Protein AF-A0A928JMZ9-F1 (afdb_monomer_lite)

Sequence (416 aa):
MITHVRRKAGPHDYDTIGLEAVATDEMAKIALKMEWRKPKSLDEIAALMGCKTETDKLHLEDVLEEMCYLGVTEWDRENPEKIKKYSIKSFVPGISEMLNEHPEWYEEYPELAEHFELMTYQPFDGAMMGIKAMGLTQMIPEGGAGVGMHVIPVEKAIESENTSVDIEHISYWLDKYDGRYAVSPCSCRNERHERGVGCADDPNHWCIAVGDMADYMVQSKKPGHYIDRDEVMRILEVAEKNGFVHQTTNIDGSDKIFALCNCDVKICNALRTSMLFNTPNLSASAYTAKVNPQNCVACGRCVEYCPAGAVKLGQKLKCKDGSEQTYEFRDDPADHIWLKDRWTPNYRDENREECYDTGTAPCKSACPAHIAIQGYLQMAKEGRYDEALELIKRENPFPAVCGRVCNRKCEEACTR

Foldseek 3Di:
DLPPPPDDDDPQNLLCLQVVLQPDPVNSVLQVQQDAPNWAALVRSCVSVVPDDPVSSVVSVVNQLSCLQQQQKFWALPDPVSGTTIHGDDCVPTNLLLNLLDLVCCVRRVCSLVSNLCSLAQQQACVSVVHPAFGCLQVQDAQRLQNAKEFQDDVVVDDPDPDDDLLSDPVSQCVVQAQQKKWTFGSLQSSCVSVVNHDPDDRTGFKIFGHRLSVSCVVSPRRMDDDHPVSVVVNVVVLVVVLWIWIFGQNVHSPDTGITGSHQCSGDSQNVSCLQQVRARRHDYPDDDDDDLVLDLQQLPCCVSPSSLQAAAADSDADPVRHRDDDDDQDRSNVDRRHPVRGDPVSVPVSNNRYDPNGHLQLLVQDPLSQSVSVLVVCVVVVNNVVSVVSRCVSPVCCPVCVVPPPRSSVVRHPD

Radius of gyration: 25.39 Å; chains: 1; bounding box: 69×51×82 Å

pLDDT: mean 84.85, std 11.63, range [28.08, 97.81]

Secondary structure (DSSP, 8-state):
----TTSPPPTT-TTTHHHHHH--HHHHHHHHHH-BT--B-HHHHHHHHT--SHHHHHHHHHHHHHHHHHTSEEEE--STT---EEEEPPIIIIIHHHTTS-GGGGGT-THHHHHHHHHHHGGG-TTTTT-SS--SGGG--TTGGGTSEEEPPPGGGS---TT--GGG-HHHHHHHTTT-EEEE--HHHHHHHHTT---SS-STT-EEEETHHHHHHHHTT-S-EEE-HHHHHHHHHHHHHTTPEEEE--TT-TT--SEEEEE-TTT-HHHHHHHHTT-GGGEE-S------TTT-----HHHHH-TT----B---SPPTTSPPP----PPPTTTS---TTTS-TTHHHHTT--B-TT---HHHHHSTT---HHHHHHHHHTT-HHHHHHHHHHH-S-HHHHHHH---HHHHT---

Structure (mmCIF, N/CA/C/O backbone):
data_AF-A0A928JMZ9-F1
#
_entry.id   AF-A0A928JMZ9-F1
#
loop_
_atom_site.group_PDB
_atom_site.id
_atom_site.type_symbol
_atom_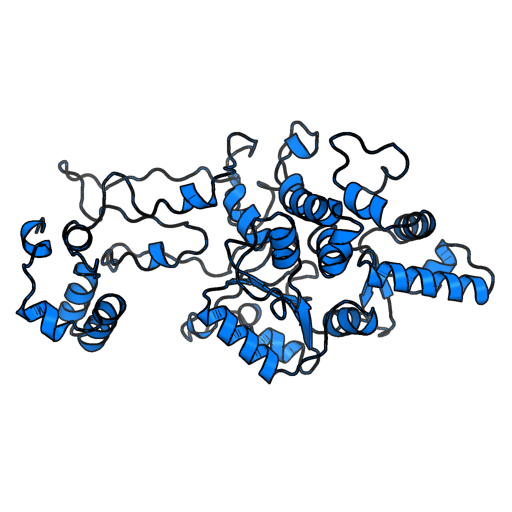site.label_atom_id
_atom_site.label_alt_id
_atom_site.label_comp_id
_atom_site.label_asym_id
_atom_site.label_entity_id
_atom_site.label_seq_id
_atom_site.pdbx_PDB_ins_code
_atom_site.Cartn_x
_atom_site.Cartn_y
_atom_site.Cartn_z
_atom_site.occupancy
_atom_site.B_iso_or_equiv
_atom_site.auth_seq_id
_atom_site.auth_comp_id
_atom_site.auth_asym_id
_atom_site.auth_atom_id
_atom_site.pdbx_PDB_model_num
ATOM 1 N N . MET A 1 1 ? -0.261 12.414 22.018 1.00 33.50 1 MET A N 1
ATOM 2 C CA . MET A 1 1 ? -0.529 12.948 20.669 1.00 33.50 1 MET A CA 1
ATOM 3 C C . MET A 1 1 ? -1.996 13.321 20.434 1.00 33.50 1 MET A C 1
ATOM 5 O O . MET A 1 1 ? -2.280 13.817 19.367 1.00 33.50 1 MET A O 1
ATOM 9 N N . ILE A 1 2 ? -2.909 13.216 21.416 1.00 33.41 2 ILE A N 1
ATOM 10 C CA . ILE A 1 2 ? -4.257 13.820 21.339 1.00 33.41 2 ILE A CA 1
ATOM 11 C C . ILE A 1 2 ? -4.346 14.903 22.422 1.00 33.41 2 ILE A C 1
ATOM 13 O O . ILE A 1 2 ? -4.923 14.704 23.484 1.00 33.41 2 ILE A O 1
ATOM 17 N N . THR A 1 3 ? -3.654 16.022 22.238 1.00 28.08 3 THR A N 1
ATOM 18 C CA . THR A 1 3 ? -3.714 17.159 23.187 1.00 28.08 3 THR A CA 1
ATOM 19 C C . THR A 1 3 ? -4.267 18.431 22.553 1.00 28.08 3 THR A C 1
ATOM 21 O O . THR A 1 3 ? -4.267 19.471 23.202 1.00 28.08 3 THR A O 1
ATOM 24 N N . HIS A 1 4 ? -4.745 18.366 21.307 1.00 34.59 4 HIS A N 1
ATOM 25 C CA . HIS A 1 4 ? -5.021 19.561 20.504 1.00 34.59 4 HIS A CA 1
ATOM 26 C C . HIS A 1 4 ? -6.515 19.869 20.282 1.00 34.59 4 HIS A C 1
ATOM 28 O O . HIS A 1 4 ? -6.824 20.920 19.739 1.00 34.59 4 HIS A O 1
ATOM 34 N N . VAL A 1 5 ? -7.447 19.085 20.846 1.00 39.34 5 VAL A N 1
ATOM 35 C CA . VAL A 1 5 ? -8.919 19.230 20.664 1.00 39.34 5 VAL A CA 1
ATOM 36 C C . VAL A 1 5 ? -9.527 20.513 21.292 1.00 39.34 5 VAL A C 1
ATOM 38 O O . VAL A 1 5 ? -10.723 20.594 21.530 1.00 39.34 5 VAL A O 1
ATOM 41 N N . ARG A 1 6 ? -8.743 21.542 21.651 1.00 34.94 6 ARG A N 1
ATOM 42 C CA . ARG A 1 6 ? -9.273 22.769 22.295 1.00 34.94 6 ARG A CA 1
ATOM 43 C C . ARG A 1 6 ? -8.659 24.095 21.844 1.00 34.94 6 ARG A C 1
ATOM 45 O O . ARG A 1 6 ? -8.863 25.106 22.516 1.00 34.94 6 ARG A O 1
ATOM 52 N N . ARG A 1 7 ? -7.951 24.144 20.715 1.00 38.22 7 ARG A N 1
ATOM 53 C CA . ARG A 1 7 ? -7.601 25.423 20.075 1.00 38.22 7 ARG A CA 1
ATOM 54 C C . ARG A 1 7 ? -8.213 25.482 18.685 1.00 38.22 7 ARG A C 1
ATOM 56 O O . ARG A 1 7 ? -8.332 24.459 18.038 1.00 38.22 7 ARG A O 1
ATOM 63 N N . LYS A 1 8 ? -8.590 26.683 18.242 1.00 37.56 8 LYS A N 1
ATOM 64 C CA . LYS A 1 8 ? -8.934 26.934 16.839 1.00 37.56 8 LYS A CA 1
ATOM 65 C C . LYS A 1 8 ? -7.736 26.473 15.998 1.00 37.56 8 LYS A C 1
ATOM 67 O O . LYS A 1 8 ? -6.645 26.993 16.254 1.00 37.56 8 LYS A O 1
ATOM 72 N N . ALA A 1 9 ? -7.935 25.502 15.103 1.00 43.06 9 ALA A N 1
ATOM 73 C CA . ALA A 1 9 ? -6.871 24.895 14.309 1.00 43.06 9 ALA A CA 1
ATOM 74 C C . ALA A 1 9 ? -5.967 25.980 13.703 1.00 43.06 9 ALA A C 1
ATOM 76 O O . ALA A 1 9 ? -6.425 26.908 13.027 1.00 43.06 9 ALA A O 1
ATOM 77 N N . GLY A 1 10 ? -4.681 25.927 14.042 1.00 47.75 10 GLY A N 1
ATOM 78 C CA . GLY A 1 10 ? -3.664 26.772 13.437 1.00 47.75 10 GLY A CA 1
ATOM 79 C C . GLY A 1 10 ? -3.266 26.252 12.050 1.00 47.75 10 GLY A C 1
ATOM 80 O O . GLY A 1 10 ? -3.606 25.128 11.694 1.00 47.75 10 GLY A O 1
ATOM 81 N N . PRO A 1 11 ? -2.448 27.002 11.288 1.00 45.06 11 PRO A N 1
ATOM 82 C CA . PRO A 1 11 ? -1.950 26.600 9.961 1.00 45.06 11 PRO A CA 1
ATOM 83 C C . PRO A 1 11 ? -1.085 25.322 9.931 1.00 45.06 11 PRO A C 1
ATOM 85 O O . PRO A 1 11 ? -0.472 25.031 8.911 1.00 45.06 11 PRO A O 1
ATOM 88 N N . HIS A 1 12 ? -0.952 24.617 11.057 1.00 53.62 12 HIS A N 1
ATOM 89 C CA . HIS A 1 12 ? -0.122 23.428 11.240 1.00 53.62 12 HIS A CA 1
ATOM 90 C C . HIS A 1 12 ? -0.844 22.297 12.004 1.00 53.62 12 HIS A C 1
ATOM 92 O O . HIS A 1 12 ? -0.212 21.286 12.296 1.00 53.62 12 HIS A O 1
ATOM 98 N N . ASP A 1 13 ? -2.138 22.453 12.318 1.00 60.69 13 ASP A N 1
ATOM 99 C CA . ASP A 1 13 ? -2.953 21.468 13.058 1.00 60.69 13 ASP A CA 1
ATOM 100 C C . ASP A 1 13 ? -3.638 20.483 12.095 1.00 60.69 13 ASP A C 1
ATOM 102 O O . ASP A 1 13 ? -4.852 20.302 12.084 1.00 60.69 13 ASP A O 1
ATOM 106 N N . TYR A 1 14 ? -2.845 19.886 11.209 1.00 65.31 14 TYR A N 1
ATOM 107 C CA . TYR A 1 14 ? -3.335 19.039 10.119 1.00 65.31 14 TYR A CA 1
ATOM 108 C C . TYR A 1 14 ? -3.895 17.687 10.590 1.00 65.31 14 TYR A C 1
ATOM 110 O O . TYR A 1 14 ? -4.704 17.073 9.891 1.00 65.31 14 TYR A O 1
ATOM 118 N N . ASP A 1 15 ? -3.510 17.253 11.791 1.00 66.31 15 ASP A N 1
ATOM 119 C CA . ASP A 1 15 ? -3.985 16.043 12.460 1.00 66.31 15 ASP A CA 1
ATOM 120 C C . ASP A 1 15 ? -5.430 16.160 12.962 1.00 66.31 15 ASP A C 1
ATOM 122 O O . ASP A 1 15 ? -6.071 15.133 13.193 1.00 66.31 15 ASP A O 1
ATOM 126 N N . THR A 1 16 ? -5.971 17.378 13.094 1.00 70.50 16 THR A N 1
ATOM 127 C CA . THR A 1 16 ? -7.343 17.590 13.580 1.00 70.50 16 THR A CA 1
ATOM 128 C C . THR A 1 16 ? -8.336 18.013 12.507 1.00 70.50 16 THR A C 1
ATOM 130 O O . THR A 1 16 ? -9.518 17.784 12.720 1.00 70.50 16 THR A O 1
ATOM 133 N N . ILE A 1 17 ? -7.904 18.531 11.348 1.00 76.56 17 ILE A N 1
ATOM 134 C CA . ILE A 1 17 ? -8.809 19.076 10.310 1.00 76.56 17 ILE A CA 1
ATOM 135 C C . ILE A 1 17 ? -9.926 18.093 9.927 1.00 76.56 17 ILE A C 1
ATOM 137 O O . ILE A 1 17 ? -11.097 18.450 9.984 1.00 76.56 17 ILE A O 1
ATOM 141 N N . GLY A 1 18 ? -9.585 16.846 9.584 1.00 79.62 18 GLY A N 1
ATOM 142 C CA . GLY A 1 18 ? -10.599 15.864 9.189 1.00 79.62 18 GLY A CA 1
ATOM 143 C C . GLY A 1 18 ? -11.465 15.381 10.355 1.00 79.62 18 GLY A C 1
ATOM 144 O O . GLY A 1 18 ? -12.653 15.138 10.185 1.00 79.62 18 GLY A O 1
ATOM 145 N N . LEU A 1 19 ? -10.892 15.274 11.557 1.00 83.38 19 LEU A N 1
ATOM 146 C CA . LEU A 1 19 ? -11.626 14.848 12.750 1.00 83.38 19 LEU A CA 1
ATOM 147 C C . LEU A 1 19 ? -12.562 15.939 13.284 1.00 83.38 19 LEU A C 1
ATOM 149 O O . LEU A 1 19 ? -13.632 15.610 13.773 1.00 83.38 19 LEU A O 1
ATOM 153 N N . GLU A 1 20 ? -12.196 17.216 13.191 1.00 83.19 20 GLU A N 1
ATOM 154 C CA . GLU A 1 20 ? -13.048 18.345 13.597 1.00 83.19 20 GLU A CA 1
ATOM 155 C C . GLU A 1 20 ? -14.322 18.444 12.750 1.00 83.19 20 GLU A C 1
ATOM 157 O O . GLU A 1 20 ? -15.339 18.923 13.248 1.00 83.19 20 GLU A O 1
ATOM 162 N N . ALA A 1 21 ? -14.272 17.966 11.504 1.00 81.31 21 ALA A N 1
ATOM 163 C CA . ALA A 1 21 ? -15.410 17.948 10.595 1.00 81.31 21 ALA A CA 1
ATOM 164 C C . ALA A 1 21 ? -16.482 16.921 11.002 1.00 81.31 21 ALA A C 1
ATOM 166 O O . ALA A 1 21 ? -17.674 17.190 10.881 1.00 81.31 21 ALA A O 1
ATOM 167 N N . VAL A 1 22 ? -16.060 15.757 11.514 1.00 83.62 22 VAL A N 1
ATOM 168 C CA . VAL A 1 22 ? -16.933 14.575 11.672 1.00 83.62 22 VAL A CA 1
ATOM 169 C C . VAL A 1 22 ? -17.085 14.079 13.112 1.00 83.62 22 VAL A C 1
ATOM 171 O O . VAL A 1 22 ? -18.064 13.412 13.432 1.00 83.62 22 VAL A O 1
ATOM 174 N N . ALA A 1 23 ? -16.125 14.355 13.999 1.00 86.56 23 ALA A N 1
ATOM 175 C CA . ALA A 1 23 ? -16.104 13.796 15.346 1.00 86.56 23 ALA A CA 1
ATOM 176 C C . ALA A 1 23 ? -16.768 14.728 16.366 1.00 86.56 23 ALA A C 1
ATOM 178 O O . ALA A 1 23 ? -16.551 15.939 16.388 1.00 86.56 23 ALA A O 1
ATOM 179 N N . THR A 1 24 ? -17.530 14.142 17.290 1.00 90.81 24 THR A N 1
ATOM 180 C CA . THR A 1 24 ? -18.191 14.895 18.361 1.00 90.81 24 THR A CA 1
ATOM 181 C C . THR A 1 24 ? -17.305 15.054 19.603 1.00 90.81 24 THR A C 1
ATOM 183 O O . THR A 1 24 ? -16.379 14.279 19.865 1.00 90.81 24 THR A O 1
ATOM 186 N N . ASP A 1 25 ? -17.651 16.026 20.453 1.00 89.94 25 ASP A N 1
ATOM 187 C CA . ASP A 1 25 ? -17.040 16.223 21.776 1.00 89.94 25 ASP A CA 1
ATOM 188 C C . ASP A 1 25 ? -17.107 14.971 22.669 1.00 89.94 25 ASP A C 1
ATOM 190 O O . ASP A 1 25 ? -16.283 14.792 23.572 1.00 89.94 25 ASP A O 1
ATOM 194 N N . GLU A 1 26 ? -18.126 14.132 22.481 1.00 93.38 26 GLU A N 1
ATOM 195 C CA . GLU A 1 26 ? -18.292 12.884 23.221 1.00 93.38 26 GLU A CA 1
ATOM 196 C C . GLU A 1 26 ? -17.324 11.810 22.721 1.00 93.38 26 GLU A C 1
ATOM 198 O O . GLU A 1 26 ? -16.578 11.247 23.529 1.00 93.38 26 GLU A O 1
ATOM 203 N N . MET A 1 27 ? -17.241 11.618 21.402 1.00 93.00 27 MET A N 1
ATOM 204 C CA . MET A 1 27 ? -16.278 10.708 20.774 1.00 93.00 27 MET A CA 1
ATOM 205 C C . MET A 1 27 ? -14.840 11.046 21.179 1.00 93.00 27 MET A C 1
ATOM 207 O O . MET A 1 27 ? -14.067 10.165 21.559 1.00 93.00 27 MET A O 1
ATOM 211 N N . ALA A 1 28 ? -14.487 12.335 21.191 1.00 88.69 28 ALA A N 1
ATOM 212 C CA . ALA A 1 28 ? -13.165 12.788 21.614 1.00 88.69 28 ALA A CA 1
ATOM 213 C C . ALA A 1 28 ? -12.855 12.421 23.078 1.00 88.69 28 ALA A C 1
ATOM 215 O O . ALA A 1 28 ? -11.735 12.010 23.398 1.00 88.69 28 ALA A O 1
ATOM 216 N N . LYS A 1 29 ? -13.836 12.529 23.987 1.00 90.88 29 LYS A N 1
ATOM 217 C CA . LYS A 1 29 ? -13.662 12.130 25.397 1.00 90.88 29 LYS A CA 1
ATOM 218 C C . LYS A 1 29 ? -13.440 10.627 25.529 1.00 90.88 29 LYS A C 1
ATOM 220 O O . LYS A 1 29 ? -12.577 10.231 26.312 1.00 90.88 29 LYS A O 1
ATOM 225 N N . ILE A 1 30 ? -14.182 9.819 24.772 1.00 92.75 30 ILE A N 1
ATOM 226 C CA . ILE A 1 30 ? -14.030 8.360 24.753 1.00 92.75 30 ILE A CA 1
ATOM 227 C C . ILE A 1 30 ? -12.636 7.986 24.233 1.00 92.75 30 ILE A C 1
ATOM 229 O O . ILE A 1 30 ? -11.886 7.296 24.928 1.00 92.75 30 ILE A O 1
ATOM 233 N N . ALA A 1 31 ? -12.229 8.526 23.080 1.00 89.50 31 ALA A N 1
ATOM 234 C CA . ALA A 1 31 ? -10.922 8.263 22.474 1.00 89.50 31 ALA A CA 1
ATOM 235 C C . ALA A 1 31 ? -9.748 8.599 23.414 1.00 89.50 31 ALA A C 1
ATOM 237 O O . ALA A 1 31 ? -8.797 7.825 23.542 1.00 89.50 31 ALA A O 1
ATOM 238 N N . LEU A 1 32 ? -9.836 9.719 24.142 1.00 87.81 32 LEU A N 1
ATOM 239 C CA . LEU A 1 32 ? -8.836 10.120 25.138 1.00 87.81 32 LEU A CA 1
ATOM 240 C C . LEU A 1 32 ? -8.718 9.142 26.316 1.00 87.81 32 LEU A C 1
ATOM 242 O O . LEU A 1 32 ? -7.650 9.047 26.924 1.00 87.81 32 LEU A O 1
ATOM 246 N N . LYS A 1 33 ? -9.800 8.437 26.663 1.00 90.75 33 LYS A N 1
ATOM 247 C CA . LYS A 1 33 ? -9.843 7.472 27.770 1.00 90.75 33 LYS A CA 1
ATOM 248 C C . LYS A 1 33 ? -9.407 6.069 27.362 1.00 90.75 33 LYS A C 1
ATOM 250 O O . LYS A 1 33 ? -8.855 5.360 28.198 1.00 90.75 33 LYS A O 1
ATOM 255 N N . MET A 1 34 ? -9.638 5.675 26.111 1.00 90.50 34 MET A N 1
ATOM 256 C CA . MET A 1 34 ? -9.296 4.339 25.612 1.00 90.50 34 MET A CA 1
ATOM 257 C C . MET A 1 34 ? -7.788 4.089 25.519 1.00 90.50 34 MET A C 1
ATOM 259 O O . MET A 1 34 ? -7.369 2.941 25.622 1.00 90.50 34 MET A O 1
ATOM 263 N N . GLU A 1 35 ? -6.981 5.147 25.408 1.00 82.50 35 GLU A N 1
ATOM 264 C CA . GLU A 1 35 ? -5.546 5.071 25.114 1.00 82.50 35 GLU A CA 1
ATOM 265 C C . GLU A 1 35 ? -5.253 4.470 23.722 1.00 82.50 35 GLU A C 1
ATOM 267 O O . GLU A 1 35 ? -5.962 3.615 23.194 1.00 82.50 35 GLU A O 1
ATOM 272 N N . TRP A 1 36 ? -4.178 4.933 23.088 1.00 84.38 36 TRP A N 1
ATOM 273 C CA . TRP A 1 36 ? -3.828 4.508 21.732 1.00 84.38 36 TRP A CA 1
ATOM 274 C C . TRP A 1 36 ? -3.375 3.039 21.691 1.00 84.38 36 TRP A C 1
ATOM 276 O O . TRP A 1 36 ? -2.541 2.631 22.502 1.00 84.38 36 TRP A O 1
ATOM 286 N N . ARG A 1 37 ? -3.922 2.261 20.738 1.00 82.12 37 ARG A N 1
ATOM 287 C CA . ARG A 1 37 ? -3.611 0.835 20.492 1.00 82.12 37 ARG A CA 1
ATOM 288 C C . ARG A 1 37 ? -3.663 -0.074 21.727 1.00 82.12 37 ARG A C 1
ATOM 290 O O . ARG A 1 37 ? -2.919 -1.048 21.824 1.00 82.12 37 ARG A O 1
ATOM 297 N N . LYS A 1 38 ? -4.565 0.213 22.666 1.00 88.81 38 LYS A N 1
ATOM 298 C CA . LYS A 1 38 ? -4.879 -0.680 23.788 1.00 88.81 38 LYS A CA 1
ATOM 299 C C . LYS A 1 38 ? -6.320 -1.173 23.655 1.00 88.81 38 LYS A C 1
ATOM 301 O O . LYS A 1 38 ? -7.220 -0.448 24.070 1.00 88.81 38 LYS A O 1
ATOM 306 N N . PRO A 1 39 ? -6.550 -2.366 23.075 1.00 93.00 39 PRO A N 1
ATOM 307 C CA . PRO A 1 39 ? -7.893 -2.912 22.924 1.00 93.00 39 PRO A CA 1
ATOM 308 C C . PRO A 1 39 ? -8.597 -3.062 24.276 1.00 93.00 39 PRO A C 1
ATOM 310 O O . PRO A 1 39 ? -7.999 -3.566 25.230 1.00 93.00 39 PRO A O 1
ATOM 313 N N . LYS A 1 40 ? -9.858 -2.636 24.353 1.00 95.50 40 LYS A N 1
ATOM 314 C CA . LYS A 1 40 ? -10.700 -2.717 25.556 1.00 95.50 40 LYS A CA 1
ATOM 315 C C . LYS A 1 40 ? -12.089 -3.235 25.211 1.00 95.50 40 LYS A C 1
ATOM 317 O O . LYS A 1 40 ? -12.630 -2.900 24.160 1.00 95.50 40 LYS A O 1
ATOM 322 N N . SER A 1 41 ? -12.676 -4.046 26.080 1.00 96.25 41 SER A N 1
ATOM 323 C CA . SER A 1 41 ? -14.077 -4.450 25.953 1.00 96.25 41 SER A CA 1
ATOM 324 C C . SER A 1 41 ? -15.016 -3.275 26.242 1.00 96.25 41 SER A C 1
ATOM 326 O O . SER A 1 41 ? -14.627 -2.287 26.872 1.00 96.25 41 SER A O 1
ATOM 328 N N . LEU A 1 42 ? -16.280 -3.398 25.831 1.00 96.06 42 LEU A N 1
ATOM 329 C CA . LEU A 1 42 ? -17.317 -2.416 26.162 1.00 96.06 42 LEU A CA 1
ATOM 330 C C . LEU A 1 42 ? -17.418 -2.178 27.680 1.00 96.06 42 LEU A C 1
ATOM 332 O O . LEU A 1 42 ? -17.548 -1.037 28.112 1.00 96.06 42 LEU A O 1
ATOM 336 N N . ASP A 1 43 ? -17.296 -3.232 28.494 1.00 95.56 43 ASP A N 1
ATOM 337 C CA . ASP A 1 43 ? -17.345 -3.136 29.960 1.00 95.56 43 ASP A CA 1
ATOM 338 C C . ASP A 1 43 ? -16.181 -2.321 30.532 1.00 95.56 43 ASP A C 1
ATOM 340 O O . ASP A 1 43 ? -16.361 -1.503 31.437 1.00 95.56 43 ASP A O 1
ATOM 344 N N . GLU A 1 44 ? -14.979 -2.510 29.988 1.00 96.00 44 GLU A N 1
ATOM 345 C CA . GLU A 1 44 ? -13.797 -1.755 30.399 1.00 96.00 44 GLU A CA 1
ATOM 346 C C . GLU A 1 44 ? -13.933 -0.272 30.031 1.00 96.00 44 GLU A C 1
ATOM 348 O O . GLU A 1 44 ? -13.597 0.600 30.835 1.00 96.00 44 GLU A O 1
ATOM 353 N N . ILE A 1 45 ? -14.461 0.031 28.841 1.00 96.62 45 ILE A N 1
ATOM 354 C CA . ILE A 1 45 ? -14.693 1.414 28.403 1.00 96.62 45 ILE A CA 1
ATOM 355 C C . ILE A 1 45 ? -15.808 2.054 29.240 1.00 96.62 45 ILE A C 1
ATOM 357 O O . ILE A 1 45 ? -15.643 3.181 29.705 1.00 96.62 45 ILE A O 1
ATOM 361 N N . ALA A 1 46 ? -16.889 1.327 29.529 1.00 96.88 46 ALA A N 1
ATOM 362 C CA . ALA A 1 46 ? -17.974 1.786 30.396 1.00 96.88 46 ALA A CA 1
ATOM 363 C C . ALA A 1 46 ? -17.467 2.150 31.800 1.00 96.88 46 ALA A C 1
ATOM 365 O O . ALA A 1 46 ? -17.826 3.199 32.342 1.00 96.88 46 ALA A O 1
ATOM 366 N N . ALA A 1 47 ? -16.562 1.342 32.362 1.00 96.19 47 ALA A N 1
ATOM 367 C CA . ALA A 1 47 ? -15.914 1.641 33.636 1.00 96.19 47 ALA A CA 1
ATOM 368 C C . ALA A 1 47 ? -15.040 2.910 33.568 1.00 96.19 47 ALA A C 1
ATOM 370 O O . ALA A 1 47 ? -15.073 3.728 34.489 1.00 96.19 47 ALA A O 1
ATOM 371 N N . LEU A 1 48 ? -14.294 3.114 32.475 1.00 95.00 48 LEU A N 1
ATOM 372 C CA . LEU A 1 48 ? -13.461 4.309 32.264 1.00 95.00 48 LEU A CA 1
ATOM 373 C C . LEU A 1 48 ? -14.281 5.590 32.070 1.00 95.00 48 LEU A C 1
ATOM 375 O O . LEU A 1 48 ? -13.850 6.670 32.492 1.00 95.00 48 LEU A O 1
ATOM 379 N N . MET A 1 49 ? -15.447 5.465 31.439 1.00 95.12 49 MET A N 1
ATOM 380 C CA . MET A 1 49 ? -16.395 6.557 31.217 1.00 95.12 49 MET A CA 1
ATOM 381 C C . MET A 1 49 ? -17.290 6.820 32.434 1.00 95.12 49 MET A C 1
ATOM 383 O O . MET A 1 49 ? -17.918 7.874 32.518 1.00 95.12 49 MET A O 1
ATOM 387 N N . GLY A 1 50 ? -17.295 5.915 33.417 1.00 94.50 50 GLY A N 1
ATOM 388 C CA . GLY A 1 50 ? -18.086 6.049 34.636 1.00 94.50 50 GLY A CA 1
ATOM 389 C C . GLY A 1 50 ? -19.583 5.833 34.413 1.00 94.50 50 GLY A C 1
ATOM 390 O O . GLY A 1 50 ? -20.383 6.434 35.134 1.00 94.50 50 GLY A O 1
ATOM 391 N N . CYS A 1 51 ? -19.955 5.000 33.436 1.00 94.75 51 CYS A N 1
ATOM 392 C CA . CYS A 1 51 ? -21.337 4.588 33.191 1.00 94.75 51 CYS A CA 1
ATOM 393 C C . CYS A 1 51 ? -21.900 3.887 34.441 1.00 94.75 51 CYS A C 1
ATOM 395 O O . CYS A 1 51 ? -21.247 3.013 35.014 1.00 94.75 51 CYS A O 1
ATOM 397 N N . LYS A 1 52 ? -23.096 4.285 34.896 1.00 93.25 52 LYS A N 1
ATOM 398 C CA . LYS A 1 52 ? -23.704 3.779 36.146 1.00 93.25 52 LYS A CA 1
ATOM 399 C C . LYS A 1 52 ? -24.928 2.912 35.902 1.00 93.25 52 LYS A C 1
ATOM 401 O O . LYS A 1 52 ? -25.300 2.129 36.774 1.00 93.25 52 LYS A O 1
ATOM 406 N N . THR A 1 53 ? -25.579 3.097 34.762 1.00 94.69 53 THR A N 1
ATOM 407 C CA . THR A 1 53 ? -26.803 2.399 34.383 1.00 94.69 53 THR A CA 1
ATOM 408 C C . THR A 1 53 ? -26.602 1.616 33.093 1.00 94.69 53 THR A C 1
ATOM 410 O O . THR A 1 53 ? -25.701 1.911 32.310 1.00 94.69 53 THR A O 1
ATOM 413 N N . GLU A 1 54 ? -27.473 0.638 32.849 1.00 93.75 54 GLU A N 1
ATOM 414 C CA . GLU A 1 54 ? -27.469 -0.097 31.580 1.00 93.75 54 GLU A CA 1
ATOM 415 C C . GLU A 1 54 ? -27.778 0.827 30.394 1.00 93.75 54 GLU A C 1
ATOM 417 O O . GLU A 1 54 ? -27.215 0.670 29.319 1.00 93.75 54 GLU A O 1
ATOM 422 N N . THR A 1 55 ? -28.606 1.855 30.600 1.00 95.62 55 THR A N 1
ATOM 423 C CA . THR A 1 55 ? -28.874 2.883 29.587 1.00 95.62 55 THR A CA 1
ATOM 424 C C . THR A 1 55 ? -27.616 3.675 29.225 1.00 95.62 55 THR A C 1
ATOM 426 O O . THR A 1 55 ? -27.381 3.907 28.045 1.00 95.62 55 THR A O 1
ATOM 429 N N . ASP A 1 56 ? -26.777 4.035 30.205 1.00 95.06 56 ASP A N 1
ATOM 430 C CA . ASP A 1 56 ? -25.503 4.723 29.934 1.00 95.06 56 ASP A CA 1
ATOM 431 C C . ASP A 1 56 ? -24.560 3.844 29.101 1.00 95.06 56 ASP A C 1
ATOM 433 O O . ASP A 1 56 ? -23.783 4.342 28.290 1.00 95.06 56 ASP A O 1
ATOM 437 N N . LYS A 1 57 ? -24.603 2.528 29.331 1.00 96.00 57 LYS A N 1
ATOM 438 C CA . LYS A 1 57 ? -23.780 1.557 28.612 1.00 96.00 57 LYS A CA 1
ATOM 439 C C . LYS A 1 57 ? -24.267 1.348 27.178 1.00 96.00 57 LYS A C 1
ATOM 441 O O . LYS A 1 57 ? -23.435 1.306 26.282 1.00 96.00 57 LYS A O 1
ATOM 446 N N . LEU A 1 58 ? -25.581 1.267 26.967 1.00 96.38 58 LEU A N 1
ATOM 447 C CA . LEU A 1 58 ? -26.177 1.192 25.629 1.00 96.38 58 LEU A CA 1
ATOM 448 C C . LEU A 1 58 ? -25.864 2.449 24.810 1.00 96.38 58 LEU A C 1
ATOM 450 O O . LEU A 1 58 ? -25.434 2.338 23.672 1.00 96.38 58 LEU A O 1
ATOM 454 N N . HIS A 1 59 ? -25.981 3.637 25.415 1.00 96.69 59 HIS A N 1
ATOM 455 C CA . HIS A 1 59 ? -25.581 4.887 24.758 1.00 96.69 59 HIS A CA 1
ATOM 456 C C . HIS A 1 59 ? -24.090 4.892 24.395 1.00 96.69 59 HIS A C 1
ATOM 458 O O . HIS A 1 59 ? -23.721 5.270 23.289 1.00 96.69 59 HIS A O 1
ATOM 464 N N . LEU A 1 60 ? -23.219 4.429 25.299 1.00 97.06 60 LEU A N 1
ATOM 465 C CA . LEU A 1 60 ? -21.791 4.292 25.001 1.00 97.06 60 LEU A CA 1
ATOM 466 C C . LEU A 1 60 ? -21.532 3.327 23.833 1.00 97.06 60 LEU A C 1
ATOM 468 O O . LEU A 1 60 ? -20.659 3.599 23.014 1.00 97.06 60 LEU A O 1
ATOM 472 N N . GLU A 1 61 ? -22.254 2.209 23.770 1.00 96.31 61 GLU A N 1
ATOM 473 C CA . GLU A 1 61 ? -22.163 1.261 22.658 1.00 96.31 61 GLU A CA 1
ATOM 474 C C . GLU A 1 61 ? -22.585 1.919 21.339 1.00 96.31 61 GLU A C 1
ATOM 476 O O . GLU A 1 61 ? -21.834 1.837 20.372 1.00 96.31 61 GLU A O 1
ATOM 481 N N . ASP A 1 62 ? -23.699 2.658 21.321 1.00 96.56 62 ASP A N 1
ATOM 482 C CA . ASP A 1 62 ? -24.158 3.395 20.137 1.00 96.56 62 ASP A CA 1
ATOM 483 C C . ASP A 1 62 ? -23.098 4.396 19.641 1.00 96.56 62 ASP A C 1
ATOM 485 O O . ASP A 1 62 ? -22.776 4.422 18.450 1.00 96.56 62 ASP A O 1
ATOM 489 N N . VAL A 1 63 ? -22.488 5.168 20.551 1.00 96.69 63 VAL A N 1
ATOM 490 C CA . VAL A 1 63 ? -21.413 6.113 20.199 1.00 96.69 63 VAL A CA 1
ATOM 491 C C . VAL A 1 63 ? -20.169 5.378 19.690 1.00 96.69 63 VAL A C 1
ATOM 493 O O . VAL A 1 63 ? -19.526 5.840 18.750 1.00 96.69 63 VAL A O 1
ATOM 496 N N . LEU A 1 64 ? -19.812 4.225 20.265 1.00 96.12 64 LEU A N 1
ATOM 497 C CA . LEU A 1 64 ? -18.686 3.418 19.782 1.00 96.12 64 LEU A CA 1
ATOM 498 C C . LEU A 1 64 ? -18.946 2.836 18.389 1.00 96.12 64 LEU A C 1
ATOM 500 O O . LEU A 1 64 ? -18.026 2.806 17.573 1.00 96.12 64 LEU A O 1
ATOM 504 N N . GLU A 1 65 ? -20.167 2.393 18.086 1.00 95.12 65 GLU A N 1
ATOM 505 C CA . GLU A 1 65 ? -20.515 1.945 16.735 1.00 95.12 65 GLU A CA 1
ATOM 506 C C . GLU A 1 65 ? -20.462 3.098 15.726 1.00 95.12 65 GLU A C 1
ATOM 508 O O . GLU A 1 65 ? -19.987 2.903 14.608 1.00 95.12 65 GLU A O 1
ATOM 513 N N . GLU A 1 66 ? -20.862 4.311 16.117 1.00 94.62 66 GLU A N 1
ATOM 514 C CA . GLU A 1 66 ? -20.702 5.509 15.286 1.00 94.62 66 GLU A CA 1
ATOM 515 C C . GLU A 1 66 ? -19.218 5.848 15.063 1.00 94.62 66 GLU A C 1
ATOM 517 O O . GLU A 1 66 ? -18.791 6.091 13.934 1.00 94.62 66 GLU A O 1
ATOM 522 N N . MET A 1 67 ? -18.387 5.764 16.107 1.00 94.69 67 MET A N 1
ATOM 523 C CA . MET A 1 67 ? -16.932 5.908 15.977 1.00 94.69 67 MET A CA 1
ATOM 524 C C . MET A 1 67 ? -16.317 4.836 15.064 1.00 94.69 67 MET A C 1
ATOM 526 O O . MET A 1 67 ? -15.336 5.121 14.374 1.00 94.69 67 MET A O 1
ATOM 530 N N . CYS A 1 68 ? -16.876 3.621 15.039 1.00 94.62 68 CYS A N 1
ATOM 531 C CA . CYS A 1 68 ? -16.474 2.555 14.119 1.00 94.62 68 CYS A CA 1
ATOM 532 C C . CYS A 1 68 ? -16.907 2.836 12.682 1.00 94.62 68 CYS A C 1
ATOM 534 O O . CYS A 1 68 ? -16.122 2.640 11.761 1.00 94.62 68 CYS A O 1
ATOM 536 N N . TYR A 1 69 ? -18.116 3.353 12.479 1.00 92.88 69 TYR A N 1
ATOM 537 C CA . TYR A 1 69 ? -18.583 3.785 11.165 1.00 92.88 69 TYR A CA 1
ATOM 538 C C . TYR A 1 69 ? -17.660 4.866 10.573 1.00 92.88 69 TYR A C 1
ATOM 540 O O . TYR A 1 69 ? -17.167 4.719 9.454 1.00 92.88 69 TYR A O 1
ATOM 548 N N . LEU A 1 70 ? -17.298 5.871 11.382 1.00 90.62 70 LEU A N 1
ATOM 549 C CA . LEU A 1 70 ? -16.306 6.896 11.029 1.00 90.62 70 LEU A CA 1
ATOM 550 C C . LEU A 1 70 ? -14.878 6.337 10.861 1.00 90.62 70 LEU A C 1
ATOM 552 O O . LEU A 1 70 ? -14.035 6.957 10.221 1.00 90.62 70 LEU A O 1
ATOM 556 N N . GLY A 1 71 ? -14.571 5.174 11.439 1.00 90.00 71 GLY A N 1
ATOM 557 C CA . GLY A 1 71 ? -13.228 4.588 11.436 1.00 90.00 71 GLY A CA 1
ATOM 558 C C . GLY A 1 71 ? -12.245 5.203 12.435 1.00 90.00 71 GLY A C 1
ATOM 559 O O . GLY A 1 71 ? -11.036 5.001 12.316 1.00 90.00 71 GLY A O 1
ATOM 560 N N . VAL A 1 72 ? -12.748 5.930 13.436 1.00 90.31 72 VAL A N 1
ATOM 561 C CA . VAL A 1 72 ? -11.955 6.435 14.570 1.00 90.31 72 VAL A CA 1
ATOM 562 C C . VAL A 1 72 ? -11.535 5.283 15.489 1.00 90.31 72 VAL A C 1
ATOM 564 O O . VAL A 1 72 ? -10.397 5.224 15.969 1.00 90.31 72 VAL A O 1
ATOM 567 N N . THR A 1 73 ? -12.458 4.351 15.723 1.00 92.50 73 THR A N 1
ATOM 568 C CA . THR A 1 73 ? -12.226 3.102 16.455 1.00 92.50 73 THR A CA 1
ATOM 569 C C . THR A 1 73 ? -12.386 1.915 15.527 1.00 92.50 73 THR A C 1
ATOM 571 O O . THR A 1 73 ? -13.272 1.916 14.689 1.00 92.50 73 THR A O 1
ATOM 574 N N . GLU A 1 74 ? -11.600 0.868 15.736 1.00 92.31 74 GLU A N 1
ATOM 575 C CA . GLU A 1 74 ? -11.861 -0.452 15.159 1.00 92.31 74 GLU A CA 1
ATOM 576 C C . GLU A 1 74 ? -12.167 -1.433 16.279 1.00 92.31 74 GLU A C 1
ATOM 578 O O . GLU A 1 74 ? -11.725 -1.238 17.416 1.00 92.31 74 GLU A O 1
ATOM 583 N N . TRP A 1 75 ? -12.876 -2.508 15.956 1.00 94.50 75 TRP A N 1
ATOM 584 C CA . TRP A 1 75 ? -12.977 -3.654 16.839 1.00 94.50 75 TRP A CA 1
ATOM 585 C C . TRP A 1 75 ? -12.499 -4.942 16.175 1.00 94.50 75 TRP A C 1
ATOM 587 O O . TRP A 1 75 ? -12.669 -5.146 14.977 1.00 94.50 75 TRP A O 1
ATOM 597 N N . ASP A 1 76 ? -11.968 -5.841 16.998 1.00 93.38 76 ASP A N 1
ATOM 598 C CA . ASP A 1 76 ? -11.617 -7.210 16.627 1.00 93.38 76 ASP A CA 1
ATOM 599 C C . ASP A 1 76 ? -12.034 -8.191 17.737 1.00 93.38 76 ASP A C 1
ATOM 601 O O . ASP A 1 76 ? -12.491 -7.802 18.822 1.00 93.38 76 ASP A O 1
ATOM 605 N N . ARG A 1 77 ? -11.920 -9.489 17.452 1.00 93.44 77 ARG A N 1
ATOM 606 C CA . ARG A 1 77 ? -12.136 -10.597 18.392 1.00 93.44 77 ARG A CA 1
ATOM 607 C C . ARG A 1 77 ? -10.860 -11.430 18.533 1.00 93.44 77 ARG A C 1
ATOM 609 O O . ARG A 1 77 ? -10.900 -12.601 18.928 1.00 93.44 77 ARG A O 1
ATOM 616 N N . GLU A 1 78 ? -9.703 -10.835 18.259 1.00 87.31 78 GLU A N 1
ATOM 617 C CA . GLU A 1 78 ? -8.386 -11.467 18.286 1.00 87.31 78 GLU A CA 1
ATOM 618 C C . GLU A 1 78 ? -7.792 -11.489 19.698 1.00 87.31 78 GLU A C 1
ATOM 620 O O . GLU A 1 78 ? -6.670 -11.076 19.977 1.00 87.31 78 GLU A O 1
ATOM 625 N N . ASN A 1 79 ? -8.566 -12.026 20.630 1.00 90.56 79 ASN A N 1
ATOM 626 C CA . ASN A 1 79 ? -8.163 -12.220 22.014 1.00 90.56 79 ASN A CA 1
ATOM 627 C C . ASN A 1 79 ? -8.517 -13.644 22.471 1.00 90.56 79 ASN A C 1
ATOM 629 O O . ASN A 1 79 ? -9.362 -14.293 21.846 1.00 90.56 79 ASN A O 1
ATOM 633 N N . PRO A 1 80 ? -7.889 -14.162 23.548 1.00 91.69 80 PRO A N 1
ATOM 634 C CA . PRO A 1 80 ? -8.153 -15.519 24.038 1.00 91.69 80 PRO A CA 1
ATOM 635 C C . PRO A 1 80 ? -9.631 -15.791 24.348 1.00 91.69 80 PRO A C 1
ATOM 637 O O . PRO A 1 80 ? -10.087 -16.924 24.250 1.00 91.69 80 PRO A O 1
ATOM 640 N N . GLU A 1 81 ? -10.372 -14.741 24.699 1.00 92.44 81 GLU A N 1
ATOM 641 C CA . GLU A 1 81 ? -11.780 -14.786 25.093 1.00 92.44 81 GLU A CA 1
ATOM 642 C C . GLU A 1 81 ? -12.733 -14.719 23.885 1.00 92.44 81 GLU A C 1
ATOM 644 O O . GLU A 1 81 ? -13.923 -14.981 24.036 1.00 92.44 81 GLU A O 1
ATOM 649 N N . LYS A 1 82 ? -12.224 -14.384 22.688 1.00 92.81 82 LYS A N 1
ATOM 650 C CA . LYS A 1 82 ? -12.997 -14.183 21.448 1.00 92.81 82 LYS A CA 1
ATOM 651 C C . LYS A 1 82 ? -14.148 -13.179 21.586 1.00 92.81 82 LYS A C 1
ATOM 653 O O . LYS A 1 82 ? -15.148 -13.266 20.873 1.00 92.81 82 LYS A O 1
ATOM 658 N N . ILE A 1 83 ? -13.992 -12.202 22.478 1.00 94.31 83 ILE A N 1
ATOM 659 C CA . ILE A 1 83 ? -14.961 -11.120 22.686 1.00 94.31 83 ILE A CA 1
ATOM 660 C C . ILE A 1 83 ? -14.588 -9.891 21.860 1.00 94.31 83 ILE A C 1
ATOM 662 O O . ILE A 1 83 ? -13.416 -9.669 21.571 1.00 94.31 83 ILE A O 1
ATOM 666 N N . LYS A 1 84 ? -15.576 -9.067 21.507 1.00 94.56 84 LYS A N 1
ATOM 667 C CA . LYS A 1 84 ? -15.352 -7.796 20.805 1.00 94.56 84 LYS A CA 1
ATOM 668 C C . LYS A 1 84 ? -14.548 -6.845 21.702 1.00 94.56 84 LYS A C 1
ATOM 670 O O . LYS A 1 84 ? -14.986 -6.537 22.813 1.00 94.56 84 LYS A O 1
ATOM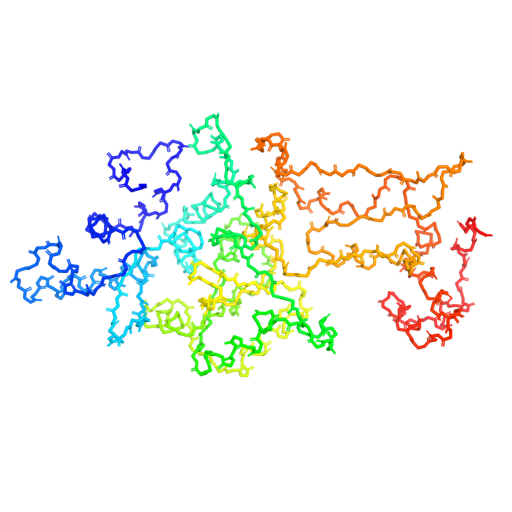 675 N N . LYS A 1 85 ? -13.387 -6.385 21.232 1.00 95.69 85 LYS A N 1
ATOM 676 C CA . LYS A 1 85 ? -12.596 -5.327 21.880 1.00 95.69 85 LYS A CA 1
ATOM 677 C C . LYS A 1 85 ? -12.370 -4.188 20.898 1.00 95.69 85 LYS A C 1
ATOM 679 O O . LYS A 1 85 ? -12.064 -4.436 19.742 1.00 95.69 85 LYS A O 1
ATOM 684 N N . TYR A 1 86 ? -12.516 -2.957 21.375 1.00 95.94 86 TYR A N 1
ATOM 685 C CA . TYR A 1 86 ? -12.368 -1.733 20.598 1.00 95.94 86 TYR A CA 1
ATOM 686 C C . TYR A 1 86 ? -10.987 -1.126 20.824 1.00 95.94 86 TYR A C 1
ATOM 688 O O . TYR A 1 86 ? -10.480 -1.124 21.948 1.00 95.94 86 TYR A O 1
ATOM 696 N N . SER A 1 87 ? -10.393 -0.561 19.780 1.00 92.88 87 SER A N 1
ATOM 697 C CA . SER A 1 87 ? -9.098 0.111 19.836 1.00 92.88 87 SER A CA 1
ATOM 698 C C . SER A 1 87 ? -9.086 1.378 18.980 1.00 92.88 87 SER A C 1
ATOM 700 O O . SER A 1 87 ? -9.757 1.460 17.954 1.00 92.88 87 SER A O 1
ATOM 702 N N . ILE A 1 88 ? -8.315 2.380 19.411 1.00 90.25 88 ILE A N 1
ATOM 703 C CA . ILE A 1 88 ? -8.076 3.601 18.631 1.00 90.25 88 ILE A CA 1
ATOM 704 C C . ILE A 1 88 ? -6.965 3.341 17.616 1.00 90.25 88 ILE A C 1
ATOM 706 O O . ILE A 1 88 ? -5.874 2.887 17.992 1.00 90.25 88 ILE A O 1
ATOM 710 N N . LYS A 1 89 ? -7.237 3.662 16.348 1.00 79.25 89 LYS A N 1
ATOM 711 C CA . LYS A 1 89 ? -6.312 3.458 15.229 1.00 79.25 89 LYS A CA 1
ATOM 712 C C . LYS A 1 89 ? -5.231 4.536 15.143 1.00 79.25 89 LYS A C 1
ATOM 714 O O . LYS A 1 89 ? -5.312 5.604 15.747 1.00 79.25 89 LYS A O 1
ATOM 719 N N . SER A 1 90 ? -4.167 4.218 14.410 1.00 80.81 90 SER A N 1
ATOM 720 C CA . SER A 1 90 ? -3.253 5.216 13.845 1.00 80.81 90 SER A CA 1
ATOM 721 C C . SER A 1 90 ? -3.998 6.113 12.857 1.00 80.81 90 SER A C 1
ATOM 723 O O . SER A 1 90 ? -5.064 5.752 12.369 1.00 80.81 90 SER A O 1
ATOM 725 N N . PHE A 1 91 ? -3.438 7.278 12.539 1.00 80.56 91 PHE A N 1
ATOM 726 C CA . PHE A 1 91 ? -3.998 8.120 11.482 1.00 80.56 91 PHE A CA 1
ATOM 727 C C . PHE A 1 91 ? -3.857 7.467 10.104 1.00 80.56 91 PHE A C 1
ATOM 729 O O . PHE A 1 91 ? -4.837 7.384 9.370 1.00 80.56 91 PHE A O 1
ATOM 736 N N . VAL A 1 92 ? -2.658 6.964 9.782 1.00 81.25 92 VAL A N 1
ATOM 737 C CA . VAL A 1 92 ? -2.364 6.276 8.519 1.00 81.25 92 VAL A CA 1
ATOM 738 C C . VAL A 1 92 ? -1.477 5.051 8.785 1.00 81.25 92 VAL A C 1
ATOM 740 O O . VAL A 1 92 ? -0.463 5.197 9.472 1.00 81.25 92 VAL A O 1
ATOM 743 N N . PRO A 1 93 ? -1.837 3.869 8.254 1.00 81.00 93 PRO A N 1
ATOM 744 C CA . PRO A 1 93 ? -3.194 3.513 7.825 1.00 81.00 93 PRO A CA 1
ATOM 745 C C . PRO A 1 93 ? -4.144 3.517 9.037 1.00 81.00 93 PRO A C 1
ATOM 747 O O . PRO A 1 93 ? -3.722 3.266 10.175 1.00 81.00 93 PRO A O 1
ATOM 750 N N . GLY A 1 94 ? -5.411 3.865 8.821 1.00 86.81 94 GLY A N 1
ATOM 751 C CA . GLY A 1 94 ? -6.395 4.018 9.898 1.00 86.81 94 GLY A CA 1
ATOM 752 C C . GLY A 1 94 ? -7.307 5.225 9.714 1.00 86.81 94 GLY A C 1
ATOM 753 O O . GLY A 1 94 ? -7.899 5.370 8.655 1.00 86.81 94 GLY A O 1
ATOM 754 N N . ILE A 1 95 ? -7.452 6.069 10.738 1.00 88.50 95 ILE A N 1
ATOM 755 C CA . ILE A 1 95 ? -8.515 7.090 10.829 1.00 88.50 95 ILE A CA 1
ATOM 756 C C . ILE A 1 95 ? -8.650 7.913 9.539 1.00 88.50 95 ILE A C 1
ATOM 758 O O . ILE A 1 95 ? -9.733 7.983 8.968 1.00 88.50 95 ILE A O 1
ATOM 762 N N . SER A 1 96 ? -7.559 8.498 9.040 1.00 88.19 96 SER A N 1
ATOM 763 C CA . SER A 1 96 ? -7.608 9.369 7.861 1.00 88.19 96 SER A CA 1
ATOM 764 C C . SER A 1 96 ? -7.983 8.606 6.586 1.00 88.19 96 SER A C 1
ATOM 766 O O . SER A 1 96 ? -8.687 9.140 5.735 1.00 88.19 96 SER A O 1
ATOM 768 N N . GLU A 1 97 ? -7.547 7.352 6.466 1.00 88.25 97 GLU A N 1
ATOM 769 C CA . GLU A 1 97 ? -7.902 6.464 5.355 1.00 88.25 97 GLU A CA 1
ATOM 770 C C . GLU A 1 97 ? -9.378 6.049 5.418 1.00 88.25 97 GLU A C 1
ATOM 772 O O . GLU A 1 97 ? -10.079 6.107 4.409 1.00 88.25 97 GLU A O 1
ATOM 777 N N . MET A 1 98 ? -9.862 5.689 6.607 1.00 88.88 98 MET A N 1
ATOM 778 C CA . MET A 1 98 ? -11.225 5.203 6.835 1.00 88.88 98 MET A CA 1
ATOM 779 C C . MET A 1 98 ? -12.280 6.289 6.610 1.00 88.88 98 MET A C 1
ATOM 781 O O . MET A 1 98 ? -13.369 5.995 6.126 1.00 88.88 98 MET A O 1
ATOM 785 N N . LEU A 1 99 ? -11.950 7.547 6.917 1.00 89.12 99 LEU A N 1
ATOM 786 C CA . LEU A 1 99 ? -12.812 8.698 6.629 1.00 89.12 99 LEU A CA 1
ATOM 787 C C . LEU A 1 99 ? -13.000 8.942 5.123 1.00 89.12 99 LEU A C 1
ATOM 789 O O . LEU A 1 99 ? -13.968 9.574 4.721 1.00 89.12 99 LEU A O 1
ATOM 793 N N . ASN A 1 100 ? -12.086 8.440 4.289 1.00 89.75 100 ASN A N 1
ATOM 794 C CA . ASN A 1 100 ? -12.093 8.617 2.833 1.00 89.75 100 ASN A CA 1
ATOM 795 C C . ASN A 1 100 ? -12.664 7.393 2.084 1.00 89.75 100 ASN A C 1
ATOM 797 O O . ASN A 1 100 ? -12.649 7.339 0.852 1.00 89.75 100 ASN A O 1
ATOM 801 N N . GLU A 1 101 ? -13.178 6.395 2.809 1.00 87.38 101 GLU A N 1
ATOM 802 C CA . GLU A 1 101 ? -13.875 5.249 2.210 1.00 87.38 101 GLU A CA 1
ATOM 803 C C . GLU A 1 101 ? -15.256 5.634 1.662 1.00 87.38 101 GLU A C 1
ATOM 805 O O . GLU A 1 101 ? -15.734 4.985 0.734 1.00 87.38 101 GLU A O 1
ATOM 810 N N . HIS A 1 102 ? -15.861 6.692 2.213 1.00 86.56 102 HIS A N 1
ATOM 811 C CA . HIS A 1 102 ? -17.187 7.213 1.881 1.00 86.56 102 HIS A CA 1
ATOM 812 C C . HIS A 1 102 ? -17.088 8.373 0.875 1.00 86.56 102 HIS A C 1
ATOM 814 O O . HIS A 1 102 ? -16.960 9.527 1.293 1.00 86.56 102 HIS A O 1
ATOM 820 N N . PRO A 1 103 ? -17.121 8.120 -0.448 1.00 83.12 103 PRO A N 1
ATOM 821 C CA . PRO A 1 103 ? -17.007 9.186 -1.445 1.00 83.12 103 PRO A CA 1
ATOM 822 C C . PRO A 1 103 ? -18.135 10.223 -1.340 1.00 83.12 103 PRO A C 1
ATOM 824 O O . PRO A 1 103 ? -17.936 11.386 -1.673 1.00 83.12 103 PRO A O 1
ATOM 827 N N . GLU A 1 104 ? -19.308 9.828 -0.846 1.00 87.31 104 GLU A N 1
ATOM 828 C CA . GLU A 1 104 ? -20.450 10.714 -0.632 1.00 87.31 104 GLU A CA 1
ATOM 829 C C . GLU A 1 104 ? -20.195 11.798 0.427 1.00 87.31 104 GLU A C 1
ATOM 831 O O . GLU A 1 104 ? -20.871 12.824 0.426 1.00 87.31 104 GLU A O 1
ATOM 836 N N . TRP A 1 105 ? -19.215 11.610 1.318 1.00 89.69 105 TRP A N 1
ATOM 837 C CA . TRP A 1 105 ? -18.906 12.589 2.362 1.00 89.69 105 TRP A CA 1
ATOM 838 C C . TRP A 1 105 ? -18.168 13.811 1.843 1.00 89.69 105 TRP A C 1
ATOM 840 O O . TRP A 1 105 ? -18.211 14.841 2.506 1.00 89.69 105 TRP A O 1
ATOM 850 N N . TYR A 1 106 ? -17.532 13.752 0.673 1.00 89.25 106 TYR A N 1
ATOM 851 C CA . TYR A 1 106 ? -16.798 14.906 0.150 1.00 89.25 106 TYR A CA 1
ATOM 852 C C . TYR A 1 106 ? -17.697 16.100 -0.183 1.00 89.25 106 TYR A C 1
ATOM 854 O O . TYR A 1 106 ? -17.236 17.237 -0.118 1.00 89.25 106 TYR A O 1
ATOM 862 N N . GLU A 1 107 ? -18.982 15.871 -0.480 1.00 88.25 107 GLU A N 1
ATOM 863 C CA . GLU A 1 107 ? -19.936 16.964 -0.705 1.00 88.25 107 GLU A CA 1
ATOM 864 C C . GLU A 1 107 ? -20.176 17.794 0.567 1.00 88.25 107 GLU A C 1
ATOM 866 O O . GLU A 1 107 ? -20.390 19.005 0.487 1.00 88.25 107 GLU A O 1
ATOM 871 N N . GLU A 1 108 ? -20.137 17.151 1.736 1.00 89.19 108 GLU A N 1
ATOM 872 C CA . GLU A 1 108 ? -20.382 17.783 3.036 1.00 89.19 108 GLU A CA 1
ATOM 873 C C . GLU A 1 108 ? -19.079 18.190 3.745 1.00 89.19 108 GLU A C 1
ATOM 875 O O . GLU A 1 108 ? -19.028 19.246 4.375 1.00 89.19 108 GLU A O 1
ATOM 880 N N . TYR A 1 109 ? -18.024 17.386 3.585 1.00 89.50 109 TYR A N 1
ATOM 881 C CA . TYR A 1 109 ? -16.730 17.494 4.263 1.00 89.50 109 TYR A CA 1
ATOM 882 C C . TYR A 1 109 ? -15.554 17.403 3.261 1.00 89.50 109 TYR A C 1
ATOM 884 O O . TYR A 1 109 ? -14.770 16.442 3.284 1.00 89.50 109 TYR A O 1
ATOM 892 N N . PRO A 1 110 ? -15.389 18.377 2.348 1.00 86.19 110 PRO A N 1
ATOM 893 C CA . PRO A 1 110 ? -14.323 18.357 1.337 1.00 86.19 110 PRO A CA 1
ATOM 894 C C . PRO A 1 110 ? -12.901 18.344 1.934 1.00 86.19 110 PRO A C 1
ATOM 896 O O . PRO A 1 110 ? -11.947 17.883 1.300 1.00 86.19 110 PRO A O 1
ATOM 899 N N . GLU A 1 111 ? -12.730 18.806 3.173 1.00 86.06 111 GLU A N 1
ATOM 900 C CA . GLU A 1 111 ? -11.464 18.800 3.907 1.00 86.06 111 GLU A CA 1
ATOM 901 C C . GLU A 1 111 ? -10.917 17.393 4.204 1.00 86.06 111 GLU A C 1
ATOM 903 O O . GLU A 1 111 ? -9.720 17.251 4.470 1.00 86.06 111 GLU A O 1
ATOM 908 N N . LEU A 1 112 ? -11.743 16.341 4.120 1.00 89.19 112 LEU A N 1
ATOM 909 C CA . LEU A 1 112 ? -11.313 14.959 4.366 1.00 89.19 112 LEU A CA 1
ATOM 910 C C . LEU A 1 112 ? -10.241 14.492 3.373 1.00 89.19 112 LEU A C 1
ATOM 912 O O . LEU A 1 112 ? -9.309 13.781 3.768 1.00 89.19 112 LEU A O 1
ATOM 916 N N . ALA A 1 113 ? -10.338 14.925 2.112 1.00 89.56 113 ALA A N 1
ATOM 917 C CA . ALA A 1 113 ? -9.365 14.591 1.076 1.00 89.56 113 ALA A CA 1
ATOM 918 C C . ALA A 1 113 ? -8.009 15.262 1.341 1.00 89.56 113 ALA A C 1
ATOM 920 O O . ALA A 1 113 ? -6.951 14.646 1.194 1.00 89.56 113 ALA A O 1
ATOM 921 N N . GLU A 1 114 ? -8.025 16.529 1.769 1.00 86.94 114 GLU A N 1
ATOM 922 C CA . GLU A 1 114 ? -6.807 17.224 2.184 1.00 86.94 114 GLU A CA 1
ATOM 923 C C . GLU A 1 114 ? -6.211 16.568 3.432 1.00 86.94 114 GLU A C 1
ATOM 925 O O . GLU A 1 114 ? -5.032 16.226 3.421 1.00 86.94 114 GLU A O 1
ATOM 930 N N . HIS A 1 115 ? -7.017 16.298 4.461 1.00 87.25 115 HIS A N 1
ATOM 931 C CA . HIS A 1 115 ? -6.554 15.633 5.677 1.00 87.25 115 HIS A CA 1
ATOM 932 C C . HIS A 1 115 ? -5.827 14.313 5.373 1.00 87.25 115 HIS A C 1
ATOM 934 O O . HIS A 1 115 ? -4.724 14.097 5.878 1.00 87.25 115 HIS A O 1
ATOM 940 N N . PHE A 1 116 ? -6.381 13.452 4.512 1.00 90.00 116 PHE A N 1
ATOM 941 C CA . PHE A 1 116 ? -5.733 12.179 4.194 1.00 90.00 116 PHE A CA 1
ATOM 942 C C . PHE A 1 116 ? -4.414 12.344 3.439 1.00 90.00 116 PHE A C 1
ATOM 944 O O . PHE A 1 116 ? -3.432 11.703 3.814 1.00 90.00 116 PHE A O 1
ATOM 951 N N . GLU A 1 117 ? -4.334 13.239 2.450 1.00 87.00 117 GLU A N 1
ATOM 952 C CA . GLU A 1 117 ? -3.050 13.548 1.818 1.00 87.0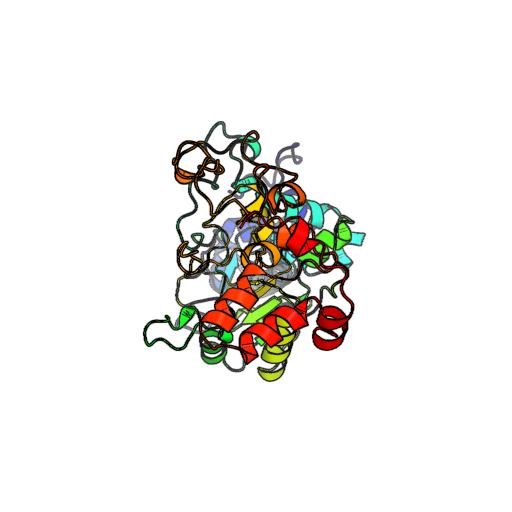0 117 GLU A CA 1
ATOM 953 C C . GLU A 1 117 ? -2.026 14.000 2.867 1.00 87.00 117 GLU A C 1
ATOM 955 O O . GLU A 1 117 ? -0.947 13.415 2.962 1.00 87.00 117 GLU A O 1
ATOM 960 N N . LEU A 1 118 ? -2.355 15.014 3.668 1.00 83.31 118 LEU A N 1
ATOM 961 C CA . LEU A 1 118 ? -1.426 15.611 4.627 1.00 83.31 118 LEU A CA 1
ATOM 962 C C . LEU A 1 118 ? -0.877 14.579 5.614 1.00 83.31 118 LEU A C 1
ATOM 964 O O . LEU A 1 118 ? 0.337 14.507 5.831 1.00 83.31 118 LEU A O 1
ATOM 968 N N . MET A 1 119 ? -1.750 13.723 6.147 1.00 84.62 119 MET A N 1
ATOM 969 C CA . MET A 1 119 ? -1.359 12.694 7.109 1.00 84.62 119 MET A CA 1
ATOM 970 C C . MET A 1 119 ? -0.446 11.618 6.512 1.00 84.62 119 MET A C 1
ATOM 972 O O . MET A 1 119 ? 0.295 10.975 7.256 1.00 84.62 119 MET A O 1
ATOM 976 N N . THR A 1 120 ? -0.443 11.441 5.187 1.00 83.00 120 THR A N 1
ATOM 977 C CA . THR A 1 120 ? 0.427 10.460 4.519 1.00 83.00 120 THR A CA 1
ATOM 978 C C . THR A 1 120 ? 1.857 10.948 4.297 1.00 83.00 120 THR A C 1
ATOM 980 O O . THR A 1 120 ? 2.741 10.112 4.126 1.00 83.00 120 THR A O 1
ATOM 983 N N . TYR A 1 121 ? 2.120 12.261 4.307 1.00 79.50 121 TYR A N 1
ATOM 984 C CA . TYR A 1 121 ? 3.463 12.806 4.054 1.00 79.50 121 TYR A CA 1
ATOM 985 C C . TYR A 1 121 ? 4.046 13.600 5.228 1.00 79.50 121 TYR A C 1
ATOM 987 O O . TYR A 1 121 ? 5.264 13.625 5.394 1.00 79.50 121 TYR A O 1
ATOM 995 N N . GLN A 1 122 ? 3.219 14.231 6.068 1.00 77.50 122 GLN A N 1
ATOM 996 C CA . GLN A 1 122 ? 3.697 15.078 7.166 1.00 77.50 122 GLN A CA 1
ATOM 997 C C . GLN A 1 122 ? 4.662 14.357 8.123 1.00 77.50 122 GLN A C 1
ATOM 999 O O . GLN A 1 122 ? 5.672 14.964 8.481 1.00 77.50 122 GLN A O 1
ATOM 1004 N N . PRO A 1 123 ? 4.439 13.084 8.516 1.00 79.25 123 PRO A N 1
ATOM 1005 C CA . PRO A 1 123 ? 5.364 12.384 9.410 1.00 79.25 123 PRO A CA 1
ATOM 1006 C C . PRO A 1 123 ? 6.783 12.229 8.840 1.00 79.25 123 PRO A C 1
ATOM 1008 O O . PRO A 1 123 ? 7.736 12.014 9.587 1.00 79.25 123 PRO A O 1
ATOM 1011 N N . PHE A 1 124 ? 6.940 12.330 7.520 1.00 79.19 124 PHE A N 1
ATOM 1012 C CA . PHE A 1 124 ? 8.203 12.111 6.820 1.00 79.19 124 PHE A CA 1
ATOM 1013 C C . PHE A 1 124 ? 9.063 13.378 6.724 1.00 79.19 124 PHE A C 1
ATOM 1015 O O . PHE A 1 124 ? 10.283 13.269 6.590 1.00 79.19 124 PHE A O 1
ATOM 1022 N N . ASP A 1 125 ? 8.472 14.565 6.890 1.00 76.62 125 ASP A N 1
ATOM 1023 C CA . ASP A 1 125 ? 9.187 15.844 6.913 1.00 76.62 125 ASP A CA 1
ATOM 1024 C C . ASP A 1 125 ? 9.172 16.452 8.326 1.00 76.62 125 ASP A C 1
ATOM 1026 O O . ASP A 1 125 ? 8.171 17.002 8.793 1.00 76.62 125 ASP A O 1
ATOM 1030 N N . GLY A 1 126 ? 10.322 16.413 9.008 1.00 70.31 126 GLY A N 1
ATOM 1031 C CA . GLY A 1 126 ? 10.463 16.977 10.353 1.00 70.31 126 GLY A CA 1
ATOM 1032 C C . GLY A 1 126 ? 10.109 18.469 10.426 1.00 70.31 126 GLY A C 1
ATOM 1033 O O . GLY A 1 126 ? 9.517 18.914 11.413 1.00 70.31 126 GLY A O 1
ATOM 1034 N N . ALA A 1 127 ? 10.357 19.240 9.359 1.00 67.50 127 ALA A N 1
ATOM 1035 C CA . ALA A 1 127 ? 9.983 20.651 9.312 1.00 67.50 127 ALA A CA 1
ATOM 1036 C C . ALA A 1 127 ? 8.457 20.838 9.299 1.00 67.50 127 ALA A C 1
ATOM 1038 O O . ALA A 1 127 ? 7.947 21.761 9.938 1.00 67.50 127 ALA A O 1
ATOM 1039 N N . MET A 1 128 ? 7.722 19.946 8.628 1.00 67.19 128 MET A N 1
ATOM 1040 C CA . MET A 1 128 ? 6.254 19.943 8.623 1.00 67.19 128 MET A CA 1
ATOM 1041 C C . MET A 1 128 ? 5.659 19.472 9.953 1.00 67.19 128 MET A C 1
ATOM 1043 O O . MET A 1 128 ? 4.552 19.872 10.309 1.00 67.19 128 MET A O 1
ATOM 1047 N N . MET A 1 129 ? 6.410 18.691 10.729 1.00 63.25 129 MET A N 1
ATOM 1048 C CA . MET A 1 129 ? 6.085 18.365 12.122 1.00 63.25 129 MET A CA 1
ATOM 1049 C C . MET A 1 129 ? 6.417 19.508 13.104 1.00 63.25 129 MET A C 1
ATOM 1051 O O . MET A 1 129 ? 6.277 19.349 14.316 1.00 63.25 129 MET A O 1
ATOM 1055 N N . GLY A 1 130 ? 6.880 20.664 12.612 1.00 62.28 130 GLY A N 1
ATOM 1056 C CA . GLY A 1 130 ? 7.219 21.821 13.443 1.00 62.28 130 GLY A CA 1
ATOM 1057 C C . GLY A 1 130 ? 8.490 21.637 14.279 1.00 62.28 130 GLY A C 1
ATOM 1058 O O . GLY A 1 130 ? 8.744 22.425 15.193 1.00 62.28 130 GLY A O 1
ATOM 1059 N N . ILE A 1 131 ? 9.303 20.621 13.975 1.00 60.59 131 ILE A N 1
ATOM 1060 C CA . ILE A 1 131 ? 10.558 20.329 14.670 1.00 60.59 131 ILE A CA 1
ATOM 1061 C C . ILE A 1 131 ? 11.744 20.568 13.732 1.00 60.59 131 ILE A C 1
ATOM 1063 O O . ILE A 1 131 ? 11.762 20.159 12.579 1.00 60.59 131 ILE A O 1
ATOM 1067 N N . LYS A 1 132 ? 12.793 21.235 14.222 1.00 59.59 132 LYS A N 1
ATOM 1068 C CA . LYS A 1 132 ? 14.054 21.405 13.471 1.00 59.59 132 LYS A CA 1
ATOM 1069 C C . LYS A 1 132 ? 14.919 20.137 13.567 1.00 59.59 132 LYS A C 1
ATOM 1071 O O . LYS A 1 132 ? 16.074 20.215 13.974 1.00 59.59 132 LYS A O 1
ATOM 1076 N N . ALA A 1 133 ? 14.327 18.976 13.298 1.00 61.34 133 ALA A N 1
ATOM 1077 C CA . ALA A 1 133 ? 14.925 17.655 13.479 1.00 61.34 133 ALA A CA 1
ATOM 1078 C C . ALA A 1 133 ? 14.559 16.715 12.315 1.00 61.34 133 ALA A C 1
ATOM 1080 O O . ALA A 1 133 ? 13.823 17.104 11.412 1.00 61.34 133 ALA A O 1
ATOM 1081 N N . MET A 1 134 ? 15.104 15.495 12.331 1.00 66.81 134 MET A N 1
ATOM 1082 C CA . MET A 1 134 ? 14.781 14.439 11.363 1.00 66.81 134 MET A CA 1
ATOM 1083 C C . MET A 1 134 ? 13.293 14.057 11.468 1.00 66.81 134 MET A C 1
ATOM 1085 O O . MET A 1 134 ? 12.759 13.990 12.577 1.00 66.81 134 MET A O 1
ATOM 1089 N N . GLY A 1 135 ? 12.638 13.840 10.323 1.00 76.69 135 GLY A N 1
ATOM 1090 C CA . GLY A 1 135 ? 11.318 13.206 10.259 1.00 76.69 135 GLY A CA 1
ATOM 1091 C C . GLY A 1 135 ? 11.436 11.681 10.333 1.00 76.69 135 GLY A C 1
ATOM 1092 O O . GLY A 1 135 ? 12.494 11.145 10.662 1.00 76.69 135 GLY A O 1
ATOM 1093 N N . LEU A 1 136 ? 10.364 10.963 9.991 1.00 80.00 136 LEU A N 1
ATOM 1094 C CA . LEU A 1 136 ? 10.395 9.498 9.947 1.00 80.00 136 LEU A CA 1
ATOM 1095 C C . LEU A 1 136 ? 11.185 8.935 8.761 1.00 80.00 136 LEU A C 1
ATOM 1097 O O . LEU A 1 136 ? 11.600 7.785 8.837 1.00 80.00 136 LEU A O 1
ATOM 1101 N N . THR A 1 137 ? 11.435 9.720 7.707 1.00 82.56 137 THR A N 1
ATOM 1102 C CA . THR A 1 137 ? 12.097 9.285 6.458 1.00 82.56 137 THR A CA 1
ATOM 1103 C C . THR A 1 137 ? 13.368 8.464 6.693 1.00 82.56 137 THR A C 1
ATOM 1105 O O . THR A 1 137 ? 13.544 7.405 6.101 1.00 82.56 137 THR A O 1
ATOM 1108 N N . GLN A 1 138 ? 14.229 8.903 7.609 1.00 79.12 138 GLN A N 1
ATOM 1109 C CA . GLN A 1 138 ? 15.505 8.242 7.914 1.00 79.12 138 GLN A CA 1
ATOM 1110 C C . GLN A 1 138 ? 15.397 7.153 8.985 1.00 79.12 138 GLN A C 1
ATOM 1112 O O . GLN A 1 138 ? 16.379 6.496 9.318 1.00 79.12 138 GLN A O 1
ATOM 1117 N N . MET A 1 139 ? 14.220 7.017 9.590 1.00 79.00 139 MET A N 1
ATOM 1118 C CA . MET A 1 139 ? 13.954 6.115 10.706 1.00 79.00 139 MET A CA 1
ATOM 1119 C C . MET A 1 139 ? 13.160 4.881 10.282 1.00 79.00 139 MET A C 1
ATOM 1121 O O . MET A 1 139 ? 12.914 4.029 11.131 1.00 79.00 139 MET A O 1
ATOM 1125 N N . ILE A 1 140 ? 12.747 4.779 9.012 1.00 79.75 140 ILE A N 1
ATOM 1126 C CA . ILE A 1 140 ? 11.994 3.630 8.505 1.00 79.75 140 ILE A CA 1
ATOM 1127 C C . ILE A 1 140 ? 12.943 2.431 8.345 1.00 79.75 140 ILE A C 1
ATOM 1129 O O . ILE A 1 140 ? 13.785 2.436 7.439 1.00 79.75 140 ILE A O 1
ATOM 1133 N N . PRO A 1 141 ? 12.829 1.390 9.190 1.00 76.25 141 PRO A N 1
ATOM 1134 C CA . PRO A 1 141 ? 13.614 0.178 9.010 1.00 76.25 141 PRO A CA 1
ATOM 1135 C C . PRO A 1 141 ? 13.054 -0.645 7.848 1.00 76.25 141 PRO A C 1
ATOM 1137 O O . PRO A 1 141 ? 11.927 -0.419 7.403 1.00 76.25 141 PRO A O 1
ATOM 1140 N N . GLU A 1 142 ? 13.819 -1.634 7.389 1.00 71.06 142 GLU A N 1
ATOM 1141 C CA . GLU A 1 142 ? 13.337 -2.623 6.420 1.00 71.06 142 GLU A CA 1
ATOM 1142 C C . GLU A 1 142 ? 11.990 -3.220 6.869 1.00 71.06 142 GLU A C 1
ATOM 1144 O O . GLU A 1 142 ? 11.790 -3.546 8.042 1.00 71.06 142 GLU A O 1
ATOM 1149 N N . GLY A 1 143 ? 11.039 -3.304 5.937 1.00 63.53 143 GLY A N 1
ATOM 1150 C CA . GLY A 1 143 ? 9.664 -3.719 6.229 1.00 63.53 143 GLY A CA 1
ATOM 1151 C C . GLY A 1 143 ? 8.780 -2.626 6.845 1.00 63.53 143 GLY A C 1
ATOM 1152 O O . GLY A 1 143 ? 7.702 -2.931 7.348 1.00 63.53 143 GLY A O 1
ATOM 1153 N N . GLY A 1 144 ? 9.200 -1.359 6.857 1.00 70.75 144 GLY A N 1
ATOM 1154 C CA . GLY A 1 144 ? 8.319 -0.215 7.109 1.00 70.75 144 GLY A CA 1
ATOM 1155 C C . GLY A 1 144 ? 7.919 0.041 8.571 1.00 70.75 144 GLY A C 1
ATOM 1156 O O . GLY A 1 144 ? 7.315 1.077 8.842 1.00 70.75 144 GLY A O 1
ATOM 1157 N N . ALA A 1 145 ? 8.220 -0.872 9.508 1.00 68.50 145 ALA A N 1
ATOM 1158 C CA . ALA A 1 145 ? 7.819 -0.828 10.930 1.00 68.50 145 ALA A CA 1
ATOM 1159 C C . ALA A 1 145 ? 6.344 -0.455 11.181 1.00 68.50 145 ALA A C 1
ATOM 1161 O O . ALA A 1 145 ? 6.023 0.237 12.149 1.00 68.50 145 ALA A O 1
ATOM 1162 N N . GLY A 1 146 ? 5.443 -0.875 10.293 1.00 67.00 146 GLY A N 1
ATOM 1163 C CA . GLY A 1 146 ? 4.028 -0.529 10.370 1.00 67.00 146 GLY A CA 1
ATOM 1164 C C . GLY A 1 146 ? 3.678 0.935 10.054 1.00 67.00 146 GLY A C 1
ATOM 1165 O O . GLY A 1 146 ? 2.513 1.315 10.116 1.00 67.00 146 GLY A O 1
ATOM 1166 N N . VAL A 1 147 ? 4.661 1.765 9.707 1.00 70.19 147 VAL A N 1
ATOM 1167 C CA . VAL A 1 147 ? 4.438 3.082 9.087 1.00 70.19 147 VAL A CA 1
ATOM 1168 C C . VAL A 1 147 ? 4.325 2.928 7.565 1.00 70.19 147 VAL A C 1
ATOM 1170 O O . VAL A 1 147 ? 3.602 3.676 6.912 1.00 70.19 147 VAL A O 1
ATOM 1173 N N . GLY A 1 148 ? 5.045 1.951 7.008 1.00 75.19 148 GLY A N 1
ATOM 1174 C CA . GLY A 1 148 ? 5.009 1.574 5.599 1.00 75.19 148 GLY A CA 1
ATOM 1175 C C . GLY A 1 148 ? 4.126 0.372 5.280 1.00 75.19 148 GLY A C 1
ATOM 1176 O O . GLY A 1 148 ? 3.516 -0.243 6.154 1.00 75.19 148 GLY A O 1
ATOM 1177 N N . MET A 1 149 ? 4.116 0.033 3.997 1.00 84.56 149 MET A N 1
ATOM 1178 C CA . MET A 1 149 ? 3.489 -1.156 3.437 1.00 84.56 149 MET A CA 1
ATOM 1179 C C . MET A 1 149 ? 4.565 -2.184 3.066 1.00 84.56 149 MET A C 1
ATOM 1181 O O . MET A 1 149 ? 5.692 -1.829 2.722 1.00 84.56 149 MET A O 1
ATOM 1185 N N . HIS A 1 150 ? 4.199 -3.460 3.074 1.00 87.38 150 HIS A N 1
ATOM 1186 C CA . HIS A 1 150 ? 5.002 -4.554 2.539 1.00 87.38 150 HIS A CA 1
ATOM 1187 C C . HIS A 1 150 ? 4.498 -4.924 1.146 1.00 87.38 150 HIS A C 1
ATOM 1189 O O . HIS A 1 150 ? 3.310 -5.188 0.969 1.00 87.38 150 HIS A O 1
ATOM 1195 N N . VAL A 1 151 ? 5.378 -4.923 0.148 1.00 88.69 151 VAL A N 1
ATOM 1196 C CA . VAL A 1 151 ? 5.020 -5.297 -1.226 1.00 88.69 151 VAL A CA 1
ATOM 1197 C C . VAL A 1 151 ? 5.123 -6.807 -1.379 1.00 88.69 151 VAL A C 1
ATOM 1199 O O . VAL A 1 151 ? 6.218 -7.369 -1.294 1.00 88.69 151 VAL A O 1
ATOM 1202 N N . ILE A 1 152 ? 3.990 -7.443 -1.680 1.00 87.88 152 ILE A N 1
ATOM 1203 C CA . ILE A 1 152 ? 3.938 -8.871 -1.987 1.00 87.88 152 ILE A CA 1
ATOM 1204 C C . ILE A 1 152 ? 4.129 -9.057 -3.499 1.00 87.88 152 ILE A C 1
ATOM 1206 O O . ILE A 1 152 ? 3.364 -8.493 -4.287 1.00 87.88 152 ILE A O 1
ATOM 1210 N N . PRO A 1 153 ? 5.143 -9.816 -3.948 1.00 83.94 153 PRO A N 1
ATOM 1211 C CA . PRO A 1 153 ? 5.318 -10.102 -5.364 1.00 83.94 153 PRO A CA 1
ATOM 1212 C C . PRO A 1 153 ? 4.153 -10.909 -5.938 1.00 83.94 153 PRO A C 1
ATOM 1214 O O . PRO A 1 153 ? 3.521 -11.715 -5.261 1.00 83.94 153 PRO A O 1
ATOM 1217 N N . VAL A 1 154 ? 3.929 -10.765 -7.242 1.00 82.44 154 VAL A N 1
ATOM 1218 C CA . VAL A 1 154 ? 3.090 -11.710 -7.985 1.00 82.44 154 VAL A CA 1
ATOM 1219 C C . VAL A 1 154 ? 3.749 -13.083 -7.910 1.00 82.44 154 VAL A C 1
ATOM 1221 O O . VAL A 1 154 ? 4.884 -13.231 -8.354 1.00 82.44 154 VAL A O 1
ATOM 1224 N N . GLU A 1 155 ? 3.052 -14.091 -7.391 1.00 77.69 155 GLU A N 1
ATOM 1225 C CA . GLU A 1 155 ? 3.647 -15.409 -7.109 1.00 77.69 155 GLU A CA 1
ATOM 1226 C C . GLU A 1 155 ? 4.279 -16.058 -8.348 1.00 77.69 155 GLU A C 1
ATOM 1228 O O . GLU A 1 155 ? 5.333 -16.677 -8.258 1.00 77.69 155 GLU A O 1
ATOM 1233 N N . LYS A 1 156 ? 3.711 -15.834 -9.543 1.00 69.50 156 LYS A N 1
ATOM 1234 C CA . LYS A 1 156 ? 4.297 -16.292 -10.820 1.00 69.50 156 LYS A CA 1
ATOM 1235 C C . LYS A 1 156 ? 5.694 -15.719 -11.101 1.00 69.50 156 LYS A C 1
ATOM 1237 O O . LYS A 1 156 ? 6.400 -16.261 -11.946 1.00 69.50 156 LYS A O 1
ATOM 1242 N N . ALA A 1 157 ? 6.058 -14.602 -10.475 1.00 55.31 157 ALA A N 1
ATOM 1243 C CA . ALA A 1 157 ? 7.363 -13.961 -10.609 1.00 55.31 157 ALA A CA 1
ATOM 1244 C C . ALA A 1 157 ? 8.420 -14.554 -9.663 1.00 55.31 157 ALA A C 1
ATOM 1246 O O . ALA A 1 157 ? 9.609 -14.311 -9.866 1.00 55.31 157 ALA A O 1
ATOM 1247 N N . ILE A 1 158 ? 8.004 -15.327 -8.657 1.00 60.53 158 ILE A N 1
ATOM 1248 C CA . ILE A 1 158 ? 8.899 -16.087 -7.792 1.00 60.53 158 ILE A CA 1
ATOM 1249 C C . ILE A 1 158 ? 9.075 -17.450 -8.466 1.00 60.53 158 ILE A C 1
ATOM 1251 O O . ILE A 1 158 ? 8.181 -18.294 -8.438 1.00 60.53 158 ILE A O 1
ATOM 1255 N N . GLU A 1 159 ? 10.210 -17.661 -9.139 1.00 53.22 159 GLU A N 1
ATOM 1256 C CA . GLU A 1 159 ? 10.562 -19.005 -9.603 1.00 53.22 159 GLU A CA 1
ATOM 1257 C C . GLU A 1 159 ? 10.540 -19.946 -8.395 1.00 53.22 159 GLU A C 1
ATOM 1259 O O . GLU A 1 159 ? 10.988 -19.579 -7.309 1.00 53.22 159 GLU A O 1
ATOM 1264 N N . SER A 1 160 ? 9.973 -21.140 -8.573 1.00 47.69 160 SER A N 1
ATOM 1265 C CA . SER A 1 160 ? 9.828 -22.160 -7.536 1.00 47.69 160 SER A CA 1
ATOM 1266 C C . SER A 1 160 ? 11.195 -22.701 -7.097 1.00 47.69 160 SER A C 1
ATOM 1268 O O . SER A 1 160 ? 11.581 -23.819 -7.434 1.00 47.69 160 SER A O 1
ATOM 1270 N N . GLU A 1 161 ? 11.948 -21.887 -6.369 1.00 47.41 161 GLU A N 1
ATOM 1271 C CA . GLU A 1 161 ? 13.096 -22.289 -5.578 1.00 47.41 161 GLU A CA 1
ATOM 1272 C C . GLU A 1 161 ? 12.623 -22.611 -4.152 1.00 47.41 161 GLU A C 1
ATOM 1274 O O . GLU A 1 161 ? 11.725 -21.968 -3.606 1.00 47.41 161 GLU A O 1
ATOM 1279 N N . ASN A 1 162 ? 13.242 -23.620 -3.532 1.00 50.12 162 ASN A N 1
ATOM 1280 C CA . ASN A 1 162 ? 12.916 -24.159 -2.199 1.00 50.12 162 ASN A CA 1
ATOM 1281 C C . ASN A 1 162 ? 13.160 -23.176 -1.020 1.00 50.12 162 ASN A C 1
ATOM 1283 O O . ASN A 1 162 ? 13.399 -23.614 0.104 1.00 50.12 162 ASN A O 1
ATOM 1287 N N . THR A 1 163 ? 13.180 -21.865 -1.259 1.00 57.66 163 THR A N 1
ATOM 1288 C CA . THR A 1 163 ? 13.675 -20.837 -0.327 1.00 57.66 163 THR A CA 1
ATOM 1289 C C . THR A 1 163 ? 12.783 -19.599 -0.206 1.00 57.66 163 THR A C 1
ATOM 1291 O O . THR A 1 163 ? 13.117 -18.715 0.582 1.00 57.66 163 THR A O 1
ATOM 1294 N N . SER A 1 164 ? 11.664 -19.511 -0.934 1.00 65.12 164 SER A N 1
ATOM 1295 C CA . SER A 1 164 ? 10.701 -18.418 -0.717 1.00 65.12 164 SER A CA 1
ATOM 1296 C C . SER A 1 164 ? 9.957 -18.599 0.615 1.00 65.12 164 SER A C 1
ATOM 1298 O O . SER A 1 164 ? 9.613 -19.719 0.988 1.00 65.12 164 SER A O 1
ATOM 1300 N N . VAL A 1 165 ? 9.759 -17.508 1.361 1.00 76.56 165 VAL A N 1
ATOM 1301 C CA . VAL A 1 165 ? 9.081 -17.528 2.669 1.00 76.56 165 VAL A CA 1
ATOM 1302 C C . VAL A 1 165 ? 7.571 -17.434 2.461 1.00 76.56 165 VAL A C 1
ATOM 1304 O O . VAL A 1 165 ? 7.125 -16.590 1.691 1.00 76.56 165 VAL A O 1
ATOM 1307 N N . ASP A 1 166 ? 6.790 -18.244 3.181 1.00 79.31 166 ASP A N 1
ATOM 1308 C CA . ASP A 1 166 ? 5.324 -18.330 3.045 1.00 79.31 166 ASP A CA 1
ATOM 1309 C C . ASP A 1 166 ? 4.615 -16.961 3.087 1.00 79.31 166 ASP A C 1
ATOM 1311 O O . ASP A 1 166 ? 3.702 -16.713 2.308 1.00 79.31 166 ASP A O 1
ATOM 1315 N N . ILE A 1 167 ? 5.076 -16.030 3.930 1.00 82.38 167 ILE A N 1
ATOM 1316 C CA . ILE A 1 167 ? 4.482 -14.686 4.081 1.00 82.38 167 ILE A CA 1
ATOM 1317 C C . ILE A 1 167 ? 4.560 -13.812 2.816 1.00 82.38 167 ILE A C 1
ATOM 1319 O O . ILE A 1 167 ? 3.834 -12.823 2.715 1.00 82.38 167 ILE A O 1
ATOM 1323 N N . GLU A 1 168 ? 5.427 -14.168 1.863 1.00 84.94 168 GLU A N 1
ATOM 1324 C CA . GLU A 1 168 ? 5.586 -13.488 0.571 1.00 84.94 168 GLU A CA 1
ATOM 1325 C C . GLU A 1 168 ? 4.627 -14.018 -0.502 1.00 84.94 168 GLU A C 1
ATOM 1327 O O . GLU A 1 168 ? 4.715 -13.616 -1.661 1.00 84.94 168 GLU A O 1
ATOM 1332 N N . HIS A 1 169 ? 3.724 -14.925 -0.130 1.00 88.12 169 HIS A N 1
ATOM 1333 C CA . HIS A 1 169 ? 2.735 -15.512 -1.022 1.00 88.12 169 HIS A CA 1
ATOM 1334 C C . HIS A 1 169 ? 1.342 -15.030 -0.630 1.00 88.12 169 HIS A C 1
ATOM 1336 O O . HIS A 1 169 ? 0.927 -15.116 0.527 1.00 88.12 169 HIS A O 1
ATOM 1342 N N . ILE A 1 170 ? 0.588 -14.517 -1.601 1.00 89.94 170 ILE A N 1
ATOM 1343 C CA . ILE A 1 170 ? -0.803 -14.109 -1.373 1.00 89.94 170 ILE A CA 1
ATOM 1344 C C . ILE A 1 170 ? -1.639 -15.330 -0.977 1.00 89.94 170 ILE A C 1
ATOM 1346 O O . ILE A 1 170 ? -2.454 -15.247 -0.061 1.00 89.94 170 ILE A O 1
ATOM 1350 N N . SER A 1 171 ? -1.392 -16.477 -1.608 1.00 90.25 171 SER A N 1
ATOM 1351 C CA . SER A 1 171 ? -2.042 -17.757 -1.321 1.00 90.25 171 SER A CA 1
ATOM 1352 C C . SER A 1 171 ? -1.937 -18.159 0.151 1.00 90.25 171 SER A C 1
ATOM 1354 O O . SER A 1 171 ? -2.951 -18.564 0.718 1.00 90.25 171 SER A O 1
ATOM 1356 N N . TYR A 1 172 ? -0.782 -17.953 0.799 1.00 91.38 172 TYR A N 1
ATOM 1357 C CA . TYR A 1 172 ? -0.609 -18.184 2.238 1.00 91.38 172 TYR A CA 1
ATOM 1358 C C . TYR A 1 172 ? -1.604 -17.368 3.070 1.00 91.38 172 TYR A C 1
ATOM 1360 O O . TYR A 1 172 ? -2.292 -17.906 3.940 1.00 91.38 172 TYR A O 1
ATOM 1368 N N . TRP A 1 173 ? -1.719 -16.068 2.789 1.00 92.69 173 TRP A N 1
ATOM 1369 C CA . TRP A 1 173 ? -2.640 -15.193 3.511 1.00 92.69 173 TRP A CA 1
ATOM 1370 C C . TRP A 1 173 ? -4.098 -15.550 3.242 1.00 92.69 173 TRP A C 1
ATOM 1372 O O . TRP A 1 173 ? -4.911 -15.546 4.167 1.00 92.69 173 TRP A O 1
ATOM 1382 N N . LEU A 1 174 ? -4.434 -15.911 2.003 1.00 93.31 174 LEU A N 1
ATOM 1383 C CA . LEU A 1 174 ? -5.777 -16.377 1.681 1.00 93.31 174 LEU A CA 1
ATOM 1384 C C . LEU A 1 174 ? -6.109 -17.663 2.442 1.00 93.31 174 LEU A C 1
ATOM 1386 O O . LEU A 1 174 ? -7.175 -17.730 3.045 1.00 93.31 174 LEU A O 1
ATOM 1390 N N . ASP A 1 175 ? -5.205 -18.639 2.500 1.00 93.75 175 ASP A N 1
ATOM 1391 C CA . ASP A 1 175 ? -5.405 -19.881 3.262 1.00 93.75 175 ASP A CA 1
ATOM 1392 C C . ASP A 1 175 ? -5.559 -19.621 4.760 1.00 93.75 175 ASP A C 1
ATOM 1394 O O . ASP A 1 175 ? -6.410 -20.216 5.423 1.00 93.75 175 ASP A O 1
ATOM 1398 N N . LYS A 1 176 ? -4.770 -18.692 5.302 1.00 93.56 176 LYS A N 1
ATOM 1399 C CA . LYS A 1 176 ? -4.838 -18.319 6.714 1.00 93.56 176 LYS A CA 1
ATOM 1400 C C . LYS A 1 176 ? -6.186 -17.711 7.106 1.00 93.56 176 LYS A C 1
ATOM 1402 O O . LYS A 1 176 ? -6.677 -17.982 8.203 1.00 93.56 176 LYS A O 1
ATOM 1407 N N . TYR A 1 177 ? -6.772 -16.893 6.235 1.00 94.38 177 TYR A N 1
ATOM 1408 C CA . TYR A 1 177 ? -8.042 -16.201 6.478 1.00 94.38 177 TYR A CA 1
ATOM 1409 C C . TYR A 1 177 ? -9.214 -16.817 5.706 1.00 94.38 177 TYR A C 1
ATOM 1411 O O . TYR A 1 177 ? -10.179 -16.117 5.393 1.00 94.38 177 TYR A O 1
ATOM 1419 N N . ASP A 1 178 ? -9.132 -18.112 5.395 1.00 94.69 178 ASP A N 1
ATOM 1420 C CA . ASP A 1 178 ? -10.084 -18.784 4.515 1.00 94.69 178 ASP A CA 1
ATOM 1421 C C . ASP A 1 178 ? -11.550 -18.528 4.899 1.00 94.69 178 ASP A C 1
ATOM 1423 O O . ASP A 1 178 ? -11.963 -18.645 6.058 1.00 94.69 178 ASP A O 1
ATOM 1427 N N . GLY A 1 179 ? -12.332 -18.121 3.897 1.00 92.50 179 GLY A N 1
ATOM 1428 C CA . GLY A 1 179 ? -13.755 -17.812 4.032 1.00 92.50 179 GLY A CA 1
ATOM 1429 C C . GLY A 1 179 ? -14.098 -16.499 4.750 1.00 92.50 179 GLY A C 1
ATOM 1430 O O . GLY A 1 179 ? -15.278 -16.260 5.003 1.00 92.50 179 GLY A O 1
ATOM 1431 N N . ARG A 1 180 ? -13.121 -15.644 5.081 1.00 95.56 180 ARG A N 1
ATOM 1432 C CA . ARG A 1 180 ? -13.354 -14.334 5.718 1.00 95.56 180 ARG A CA 1
ATOM 1433 C C . ARG A 1 180 ? -12.719 -13.201 4.924 1.00 95.56 180 ARG A C 1
ATOM 1435 O O . ARG A 1 180 ? -11.657 -12.696 5.289 1.00 95.56 180 ARG A O 1
ATOM 1442 N N . TYR A 1 181 ? -13.407 -12.789 3.864 1.00 97.38 181 TYR A N 1
ATOM 1443 C CA . TYR A 1 181 ? -12.973 -11.706 2.989 1.00 97.38 181 TYR A CA 1
ATOM 1444 C C . TYR A 1 181 ? -14.094 -10.699 2.766 1.00 97.38 181 TYR A C 1
ATOM 1446 O O . TYR A 1 181 ? -15.261 -11.065 2.615 1.00 97.38 181 TYR A O 1
ATOM 1454 N N . ALA A 1 182 ? -13.727 -9.428 2.705 1.00 97.12 182 ALA A N 1
ATOM 1455 C CA . ALA A 1 182 ? -14.604 -8.361 2.257 1.00 97.12 182 ALA A CA 1
ATOM 1456 C C . ALA A 1 182 ? -13.822 -7.418 1.356 1.00 97.12 182 ALA A C 1
ATOM 1458 O O . ALA A 1 182 ? -12.594 -7.372 1.410 1.00 97.12 182 ALA A O 1
ATOM 1459 N N . VAL A 1 183 ? -14.533 -6.665 0.531 1.00 95.69 183 VAL A N 1
ATOM 1460 C CA . VAL A 1 183 ? -13.916 -5.700 -0.366 1.00 95.69 183 VAL A CA 1
ATOM 1461 C C . VAL A 1 183 ? -14.602 -4.348 -0.267 1.00 95.69 183 VAL A C 1
ATOM 1463 O O . VAL A 1 183 ? -15.828 -4.282 -0.158 1.00 95.69 183 VAL A O 1
ATOM 1466 N N . SER A 1 184 ? -13.808 -3.279 -0.308 1.00 92.50 184 SER A N 1
ATOM 1467 C CA . SER A 1 184 ? -14.271 -1.892 -0.247 1.00 92.50 184 SER A CA 1
ATOM 1468 C C . SER A 1 184 ? -13.668 -1.014 -1.354 1.00 92.50 184 SER A C 1
ATOM 1470 O O . SER A 1 184 ? -12.684 -1.390 -2.011 1.00 92.50 184 SER A O 1
ATOM 1472 N N . PRO A 1 185 ? -14.260 0.173 -1.584 1.00 91.69 185 PRO A N 1
ATOM 1473 C CA . PRO A 1 185 ? -13.639 1.259 -2.317 1.00 91.69 185 PRO A CA 1
ATOM 1474 C C . PRO A 1 185 ? -12.261 1.605 -1.763 1.00 91.69 185 PRO A C 1
ATOM 1476 O O . PRO A 1 185 ? -12.016 1.597 -0.559 1.00 91.69 185 PRO A O 1
ATOM 1479 N N . CYS A 1 186 ? -11.346 1.946 -2.662 1.00 92.62 186 CYS A N 1
ATOM 1480 C CA . CYS A 1 186 ? -10.017 2.391 -2.283 1.00 92.62 186 CYS A CA 1
ATOM 1481 C C . CYS A 1 186 ? -10.039 3.866 -1.875 1.00 92.62 186 CYS A C 1
ATOM 1483 O O . CYS A 1 186 ? -10.171 4.741 -2.735 1.00 92.62 186 CYS A O 1
ATOM 1485 N N . SER A 1 187 ? -9.780 4.149 -0.597 1.00 92.31 187 SER A N 1
ATOM 1486 C CA . SER A 1 187 ? -9.702 5.517 -0.068 1.00 92.31 187 SER A CA 1
ATOM 1487 C C . SER A 1 187 ? -8.702 6.396 -0.815 1.00 92.31 187 SER A C 1
ATOM 1489 O O . SER A 1 187 ? -8.957 7.574 -1.035 1.00 92.31 187 SER A O 1
ATOM 1491 N N . CYS A 1 188 ? -7.574 5.830 -1.265 1.00 92.75 188 CYS A N 1
ATOM 1492 C CA . CYS A 1 188 ? -6.603 6.575 -2.071 1.00 92.75 188 CYS A CA 1
ATOM 1493 C C . CYS A 1 188 ? -7.179 6.965 -3.441 1.00 92.75 188 CYS A C 1
ATOM 1495 O O . CYS A 1 188 ? -6.895 8.047 -3.932 1.00 92.75 188 CYS A O 1
ATOM 1497 N N . ARG A 1 189 ? -7.982 6.113 -4.093 1.00 92.88 189 ARG A N 1
ATOM 1498 C CA . ARG A 1 189 ? -8.601 6.468 -5.384 1.00 92.88 189 ARG A CA 1
ATOM 1499 C C . ARG A 1 189 ? -9.678 7.536 -5.199 1.00 92.88 189 ARG A C 1
ATOM 1501 O O . ARG A 1 189 ? -9.687 8.500 -5.963 1.00 92.88 189 ARG A O 1
ATOM 1508 N N . ASN A 1 190 ? -10.504 7.393 -4.164 1.00 91.75 190 ASN A N 1
ATOM 1509 C CA . ASN A 1 190 ? -11.534 8.362 -3.787 1.00 91.75 190 ASN A CA 1
ATOM 1510 C C . ASN A 1 190 ? -10.936 9.751 -3.511 1.00 91.75 190 ASN A C 1
ATOM 1512 O O . ASN A 1 190 ? -11.313 10.723 -4.162 1.00 91.75 190 ASN A O 1
ATOM 1516 N N . GLU A 1 191 ? -9.924 9.829 -2.643 1.00 92.12 191 GLU A N 1
ATOM 1517 C CA . GLU A 1 191 ? -9.259 11.092 -2.292 1.00 92.12 191 GLU A CA 1
ATOM 1518 C C . GLU A 1 191 ? -8.639 11.775 -3.515 1.00 92.12 191 GLU A C 1
ATOM 1520 O O . GLU A 1 191 ? -8.739 12.991 -3.688 1.00 92.12 191 GLU A O 1
ATOM 1525 N N . ARG A 1 192 ? -8.023 11.002 -4.415 1.00 91.06 192 ARG A N 1
ATOM 1526 C CA . ARG A 1 192 ? -7.424 11.565 -5.631 1.00 91.06 192 ARG A CA 1
ATOM 1527 C C . ARG A 1 192 ? -8.450 12.038 -6.635 1.00 91.06 192 ARG A C 1
ATOM 1529 O O . ARG A 1 192 ? -8.205 13.059 -7.281 1.00 91.06 192 ARG A O 1
ATOM 1536 N N . HIS A 1 193 ? -9.563 11.322 -6.762 1.00 90.12 193 HIS A N 1
ATOM 1537 C CA . HIS A 1 193 ? -10.683 11.761 -7.580 1.00 90.12 193 HIS A CA 1
ATOM 1538 C C . HIS A 1 193 ? -11.187 13.129 -7.113 1.00 90.12 193 HIS A C 1
ATOM 1540 O O . HIS A 1 193 ? -11.214 14.057 -7.921 1.00 90.12 193 HIS A O 1
ATOM 1546 N N . GLU A 1 194 ? -11.457 13.278 -5.814 1.00 90.38 194 GLU A N 1
ATOM 1547 C CA . GLU A 1 194 ? -11.953 14.530 -5.229 1.00 90.38 194 GLU A CA 1
ATOM 1548 C C . GLU A 1 194 ? -10.984 15.701 -5.448 1.00 90.38 194 GLU A C 1
ATOM 1550 O O . GLU A 1 194 ? -11.368 16.815 -5.792 1.00 90.38 194 GLU A O 1
ATOM 1555 N N . ARG A 1 195 ? -9.677 15.442 -5.366 1.00 89.12 195 ARG A N 1
ATOM 1556 C CA . ARG A 1 195 ? -8.641 16.464 -5.597 1.00 89.12 195 ARG A CA 1
ATOM 1557 C C . ARG A 1 195 ? -8.391 16.783 -7.074 1.00 89.12 195 ARG A C 1
ATOM 1559 O O . ARG A 1 195 ? -7.460 17.526 -7.386 1.00 89.12 195 ARG A O 1
ATOM 1566 N N . GLY A 1 196 ? -9.160 16.201 -7.994 1.00 89.06 196 GLY A N 1
ATOM 1567 C CA . GLY A 1 196 ? -9.018 16.413 -9.436 1.00 89.06 196 GLY A CA 1
ATOM 1568 C C . GLY A 1 196 ? -7.741 15.814 -10.037 1.00 89.06 196 GLY A C 1
ATOM 1569 O O . GLY A 1 196 ? -7.346 16.184 -11.142 1.00 89.06 196 GLY A O 1
ATOM 1570 N N . VAL A 1 197 ? -7.083 14.894 -9.323 1.00 87.38 197 VAL A N 1
ATOM 1571 C CA . VAL A 1 197 ? -5.832 14.222 -9.733 1.00 87.38 197 VAL A CA 1
ATOM 1572 C C . VAL A 1 197 ? -5.957 12.693 -9.695 1.00 87.38 197 VAL A C 1
ATOM 1574 O O . VAL A 1 197 ? -4.964 11.983 -9.505 1.00 87.38 197 VAL A O 1
ATOM 1577 N N . GLY A 1 198 ? -7.188 12.199 -9.840 1.00 82.94 198 GLY A N 1
ATOM 1578 C CA . GLY A 1 198 ? -7.537 10.782 -9.839 1.00 82.94 198 GLY A CA 1
ATOM 1579 C C . GLY A 1 198 ? -7.135 10.045 -11.115 1.00 82.94 198 GLY A C 1
ATOM 1580 O O . GLY A 1 198 ? -6.589 10.614 -12.061 1.00 82.94 198 GLY A O 1
ATOM 1581 N N . CYS A 1 199 ? -7.425 8.749 -11.128 1.00 82.81 199 CYS A N 1
ATOM 1582 C CA . CYS A 1 199 ? -7.300 7.878 -12.293 1.00 82.81 199 CYS A CA 1
ATOM 1583 C C . CYS A 1 199 ? -8.677 7.597 -12.909 1.00 82.81 199 CYS A C 1
ATOM 1585 O O . CYS A 1 199 ? -9.711 7.892 -12.315 1.00 82.81 199 CYS A O 1
ATOM 1587 N N . ALA A 1 200 ? -8.676 7.004 -14.104 1.00 83.25 200 ALA A N 1
ATOM 1588 C CA . ALA A 1 200 ? -9.890 6.500 -14.747 1.00 83.25 200 ALA A CA 1
ATOM 1589 C C . ALA A 1 200 ? -10.316 5.112 -14.230 1.00 83.25 200 ALA A C 1
ATOM 1591 O O . ALA A 1 200 ? -11.363 4.614 -14.639 1.00 83.25 200 ALA A O 1
ATOM 1592 N N . ASP A 1 201 ? -9.506 4.480 -13.375 1.00 83.44 201 ASP A N 1
ATOM 1593 C CA . ASP A 1 201 ? -9.863 3.215 -12.739 1.00 83.44 201 ASP A CA 1
ATOM 1594 C C . ASP A 1 201 ? -11.144 3.374 -11.916 1.00 83.44 201 ASP A C 1
ATOM 1596 O O . ASP A 1 201 ? -11.337 4.384 -11.236 1.00 83.44 201 ASP A O 1
ATOM 1600 N N . ASP A 1 202 ? -11.975 2.334 -11.916 1.00 84.00 202 ASP A N 1
ATOM 1601 C CA . ASP A 1 202 ? -13.057 2.191 -10.944 1.00 84.00 202 ASP A CA 1
ATOM 1602 C C . ASP A 1 202 ? -12.456 2.233 -9.526 1.00 84.00 202 ASP A C 1
ATOM 1604 O O . ASP A 1 202 ? -11.515 1.492 -9.281 1.00 84.00 202 ASP A O 1
ATOM 1608 N N . PRO A 1 203 ? -12.899 3.076 -8.581 1.00 84.56 203 PRO A N 1
ATOM 1609 C CA . PRO A 1 203 ? -12.373 3.056 -7.215 1.00 84.56 203 PRO A CA 1
ATOM 1610 C C . PRO A 1 203 ? -12.786 1.812 -6.420 1.00 84.56 203 PRO A C 1
ATOM 1612 O O . PRO A 1 203 ? -12.160 1.514 -5.398 1.00 84.56 203 PRO A O 1
ATOM 1615 N N . ASN A 1 204 ? -13.809 1.086 -6.870 1.00 85.81 204 ASN A N 1
ATOM 1616 C CA . ASN A 1 204 ? -14.360 -0.057 -6.159 1.00 85.81 204 ASN A CA 1
ATOM 1617 C C . ASN A 1 204 ? -13.461 -1.297 -6.274 1.00 85.81 204 ASN A C 1
ATOM 1619 O O . ASN A 1 204 ? -12.790 -1.514 -7.278 1.00 85.81 204 ASN A O 1
ATOM 1623 N N . HIS A 1 205 ? -13.516 -2.153 -5.255 1.00 84.12 205 HIS A N 1
ATOM 1624 C CA . HIS A 1 205 ? -12.944 -3.506 -5.231 1.00 84.12 205 HIS A CA 1
ATOM 1625 C C . HIS A 1 205 ? -11.423 -3.648 -5.010 1.00 84.12 205 HIS A C 1
ATOM 1627 O O . HIS A 1 205 ? -10.916 -4.765 -5.026 1.00 84.12 205 HIS A O 1
ATOM 1633 N N . TRP A 1 206 ? -10.660 -2.576 -4.777 1.00 92.06 206 TRP A N 1
ATOM 1634 C CA . TRP A 1 206 ? -9.190 -2.697 -4.699 1.00 92.06 206 TRP A CA 1
ATOM 1635 C C . TRP A 1 206 ? -8.611 -2.897 -3.301 1.00 92.06 206 TRP A C 1
ATOM 1637 O O . TRP A 1 206 ? -7.428 -3.235 -3.190 1.00 92.06 206 TRP A O 1
ATOM 1647 N N . CYS A 1 207 ? -9.405 -2.673 -2.256 1.00 92.19 207 CYS A N 1
ATOM 1648 C CA . CYS A 1 207 ? -9.019 -2.938 -0.875 1.00 92.19 207 CYS A CA 1
ATOM 1649 C C . CYS A 1 207 ? -9.736 -4.202 -0.402 1.00 92.19 207 CYS A C 1
ATOM 1651 O O . CYS A 1 207 ? -10.958 -4.200 -0.264 1.00 92.19 207 CYS A O 1
ATOM 1653 N N . ILE A 1 208 ? -8.988 -5.285 -0.200 1.00 95.38 208 ILE A N 1
ATOM 1654 C CA . ILE A 1 208 ? -9.527 -6.567 0.254 1.00 95.38 208 ILE A CA 1
ATOM 1655 C C . ILE A 1 208 ? -9.199 -6.705 1.737 1.00 95.38 208 ILE A C 1
ATOM 1657 O O . ILE A 1 208 ? -8.049 -6.931 2.104 1.00 95.38 208 ILE A O 1
ATOM 1661 N N . ALA A 1 209 ? -10.201 -6.581 2.595 1.00 94.75 209 ALA A N 1
ATOM 1662 C CA . ALA A 1 209 ? -10.076 -6.870 4.014 1.00 94.75 209 ALA A CA 1
ATOM 1663 C C . ALA A 1 209 ? -10.111 -8.383 4.265 1.00 94.75 209 ALA A C 1
ATOM 1665 O O . ALA A 1 209 ? -10.857 -9.115 3.608 1.00 94.75 209 ALA A O 1
ATOM 1666 N N . VAL A 1 210 ? -9.333 -8.847 5.244 1.00 95.25 210 VAL A N 1
ATOM 1667 C CA . VAL A 1 210 ? -9.243 -10.269 5.609 1.00 95.25 210 VAL A CA 1
ATOM 1668 C C . VAL A 1 210 ? -9.480 -10.480 7.105 1.00 95.25 210 VAL A C 1
ATOM 1670 O O . VAL A 1 210 ? -9.191 -9.610 7.928 1.00 95.25 210 VAL A O 1
ATOM 1673 N N . GLY A 1 211 ? -10.013 -11.644 7.480 1.00 94.31 211 GLY A N 1
ATOM 1674 C CA . GLY A 1 211 ? -10.224 -11.998 8.885 1.00 94.31 211 GLY A CA 1
ATOM 1675 C C . GLY A 1 211 ? -11.232 -11.083 9.588 1.00 94.31 211 GLY A C 1
ATOM 1676 O O . GLY A 1 211 ? -12.279 -10.761 9.031 1.00 94.31 211 GLY A O 1
ATOM 1677 N N . ASP A 1 212 ? -10.932 -10.667 10.820 1.00 93.56 212 ASP A N 1
ATOM 1678 C CA . ASP A 1 212 ? -11.836 -9.814 11.606 1.00 93.56 212 ASP A CA 1
ATOM 1679 C C . ASP A 1 212 ? -12.001 -8.411 10.996 1.00 93.56 212 ASP A C 1
ATOM 1681 O O . ASP A 1 212 ? -13.035 -7.781 11.206 1.00 93.56 212 ASP A O 1
ATOM 1685 N N . MET A 1 213 ? -11.050 -7.952 10.171 1.00 93.12 213 MET A N 1
ATOM 1686 C CA . MET A 1 213 ? -11.181 -6.691 9.434 1.00 93.12 213 MET A CA 1
ATOM 1687 C C . MET A 1 213 ? -12.301 -6.756 8.388 1.00 93.12 213 MET A C 1
ATOM 1689 O O . MET A 1 213 ? -13.016 -5.775 8.185 1.00 93.12 213 MET A O 1
ATOM 1693 N N . ALA A 1 214 ? -12.494 -7.918 7.750 1.00 95.62 214 ALA A N 1
ATOM 1694 C CA . ALA A 1 214 ? -13.600 -8.125 6.817 1.00 95.62 214 ALA A CA 1
ATOM 1695 C C . ALA A 1 214 ? -14.953 -8.006 7.533 1.00 95.62 214 ALA A C 1
ATOM 1697 O O . ALA A 1 214 ? -15.876 -7.354 7.044 1.00 95.62 214 ALA A O 1
ATOM 1698 N N . ASP A 1 215 ? -15.043 -8.593 8.728 1.00 95.75 215 ASP A N 1
ATOM 1699 C CA . ASP A 1 215 ? -16.229 -8.493 9.572 1.00 95.75 215 ASP A CA 1
ATOM 1700 C C . ASP A 1 215 ? -16.470 -7.068 10.059 1.00 95.75 215 ASP A C 1
ATOM 1702 O O . ASP A 1 215 ? -17.594 -6.584 9.967 1.00 95.75 215 ASP A O 1
ATOM 1706 N N . TYR A 1 216 ? -15.429 -6.397 10.551 1.00 94.69 216 TYR A N 1
ATOM 1707 C CA . TYR A 1 216 ? -15.488 -5.005 10.984 1.00 94.69 216 TYR A CA 1
ATOM 1708 C C . TYR A 1 216 ? -16.026 -4.102 9.875 1.00 94.69 216 TYR A C 1
ATOM 1710 O O . TYR A 1 216 ? -17.008 -3.393 10.084 1.00 94.69 216 TYR A O 1
ATOM 1718 N N . MET A 1 217 ? -15.441 -4.189 8.681 1.00 93.56 217 MET A N 1
ATOM 1719 C CA . MET A 1 217 ? -15.827 -3.381 7.529 1.00 93.56 217 MET A CA 1
ATOM 1720 C C . MET A 1 217 ? -17.327 -3.502 7.226 1.00 93.56 217 MET A C 1
ATOM 1722 O O . MET A 1 217 ? -18.031 -2.495 7.158 1.00 93.56 217 MET A O 1
ATOM 1726 N N . VAL A 1 218 ? -17.842 -4.727 7.100 1.00 94.94 218 VAL A N 1
ATOM 1727 C CA . VAL A 1 218 ? -19.247 -4.940 6.724 1.00 94.94 218 VAL A CA 1
ATOM 1728 C C . VAL A 1 218 ? -20.198 -4.666 7.894 1.00 94.94 218 VAL A C 1
ATOM 1730 O O . VAL A 1 218 ? -21.227 -4.011 7.727 1.00 94.94 218 VAL A O 1
ATOM 1733 N N . GLN A 1 219 ? -19.880 -5.144 9.099 1.00 95.25 219 GLN A N 1
ATOM 1734 C CA . GLN A 1 219 ? -20.778 -5.049 10.258 1.00 95.25 219 GLN A CA 1
ATOM 1735 C C . GLN A 1 219 ? -20.840 -3.632 10.839 1.00 95.25 219 GLN A C 1
ATOM 1737 O O . GLN A 1 219 ? -21.889 -3.241 11.351 1.00 95.25 219 GLN A O 1
ATOM 1742 N N . SER A 1 220 ? -19.774 -2.836 10.708 1.00 94.12 220 SER A N 1
ATOM 1743 C CA . SER A 1 220 ? -19.782 -1.409 11.056 1.00 94.12 220 SER A CA 1
ATOM 1744 C C . SER A 1 220 ? -20.341 -0.520 9.941 1.00 94.12 220 SER A C 1
ATOM 1746 O O . SER A 1 220 ? -20.222 0.697 10.025 1.00 94.12 220 SER A O 1
ATOM 1748 N N . LYS A 1 221 ? -21.013 -1.106 8.934 1.00 92.81 221 LYS A N 1
ATOM 1749 C CA . LYS A 1 221 ? -21.740 -0.409 7.856 1.00 92.81 221 LYS A CA 1
ATOM 1750 C C . LYS A 1 221 ? -20.858 0.481 6.974 1.00 92.81 221 LYS A C 1
ATOM 1752 O O . LYS A 1 221 ? -21.365 1.410 6.351 1.00 92.81 221 LYS A O 1
ATOM 1757 N N . LYS A 1 222 ? -19.558 0.196 6.907 1.00 91.69 222 LYS A N 1
ATOM 1758 C CA . LYS A 1 222 ? -18.644 0.857 5.968 1.00 91.69 222 LYS A CA 1
ATOM 1759 C C . LYS A 1 222 ? -18.981 0.407 4.535 1.00 91.69 222 LYS A C 1
ATOM 1761 O O . LYS A 1 222 ? -19.694 -0.590 4.374 1.00 91.69 222 LYS A O 1
ATOM 1766 N N . PRO A 1 223 ? -18.508 1.095 3.479 1.00 89.56 223 PRO A N 1
ATOM 1767 C CA . PRO A 1 223 ? -18.961 0.865 2.109 1.00 89.56 223 PRO A CA 1
ATOM 1768 C C . PRO A 1 223 ? -18.302 -0.373 1.477 1.00 89.56 223 PRO A C 1
ATOM 1770 O O . PRO A 1 223 ? -17.809 -0.326 0.361 1.00 89.56 223 PRO A O 1
ATOM 1773 N N . GLY A 1 224 ? -18.287 -1.505 2.182 1.00 92.25 224 GLY A N 1
ATOM 1774 C CA . GLY A 1 224 ? -17.743 -2.776 1.719 1.00 92.25 224 GLY A CA 1
ATOM 1775 C C . GLY A 1 224 ? -18.756 -3.912 1.803 1.00 92.25 224 GLY A C 1
ATOM 1776 O O . GLY A 1 224 ? -19.798 -3.811 2.450 1.00 92.25 224 GLY A O 1
ATOM 1777 N N . HIS A 1 225 ? -18.451 -5.018 1.135 1.00 95.50 225 HIS A N 1
ATOM 1778 C CA . HIS A 1 225 ? -19.285 -6.215 1.159 1.00 95.50 225 HIS A CA 1
ATOM 1779 C C . HIS A 1 225 ? -18.433 -7.480 1.196 1.00 95.50 225 HIS A C 1
ATOM 1781 O O . HIS A 1 225 ? -17.294 -7.492 0.731 1.00 95.50 225 HIS A O 1
ATOM 1787 N N . TYR A 1 226 ? -18.992 -8.549 1.763 1.00 97.81 226 TYR A N 1
ATOM 1788 C CA . TYR A 1 226 ? -18.337 -9.852 1.788 1.00 97.81 226 TYR A CA 1
ATOM 1789 C C . TYR A 1 226 ? -18.174 -10.415 0.376 1.00 97.81 226 TYR A C 1
ATOM 1791 O O . TYR A 1 226 ? -19.089 -10.315 -0.445 1.00 97.81 226 TYR A O 1
ATOM 1799 N N . ILE A 1 227 ? -17.034 -11.057 0.135 1.00 97.44 227 ILE A N 1
ATOM 1800 C CA . ILE A 1 227 ? -16.721 -11.740 -1.120 1.00 97.44 227 ILE A CA 1
ATOM 1801 C C . ILE A 1 227 ? -16.157 -13.136 -0.847 1.00 97.44 227 ILE A C 1
ATOM 1803 O O . ILE A 1 227 ? -15.669 -13.424 0.247 1.00 97.44 227 ILE A O 1
ATOM 1807 N N . ASP A 1 228 ? -16.245 -14.018 -1.839 1.00 97.00 228 ASP A N 1
ATOM 1808 C CA . ASP A 1 228 ? -15.626 -15.338 -1.775 1.00 97.00 228 ASP A CA 1
ATOM 1809 C C . ASP A 1 228 ? -14.185 -15.319 -2.305 1.00 97.00 228 ASP A C 1
ATOM 1811 O O . ASP A 1 228 ? -13.693 -14.329 -2.854 1.00 97.00 228 ASP A O 1
ATOM 1815 N N . ARG A 1 229 ? -13.490 -16.443 -2.121 1.00 95.62 229 ARG A N 1
ATOM 1816 C CA . ARG A 1 229 ? -12.105 -16.600 -2.567 1.00 95.62 229 ARG A CA 1
ATOM 1817 C C . ARG A 1 229 ? -11.959 -16.461 -4.084 1.00 95.62 229 ARG A C 1
ATOM 1819 O O . ARG A 1 229 ? -10.953 -15.932 -4.548 1.00 95.62 229 ARG A O 1
ATOM 1826 N N . ASP A 1 230 ? -12.945 -16.913 -4.854 1.00 96.19 230 ASP A N 1
ATOM 1827 C CA . ASP A 1 230 ? -12.893 -16.837 -6.313 1.00 96.19 230 ASP A CA 1
ATOM 1828 C C . ASP A 1 230 ? -12.948 -15.379 -6.790 1.00 96.19 230 ASP A C 1
ATOM 1830 O O . ASP A 1 230 ? -12.243 -15.011 -7.729 1.00 96.19 230 ASP A O 1
ATOM 1834 N N . GLU A 1 231 ? -13.749 -14.533 -6.139 1.00 95.75 231 GLU A N 1
ATOM 1835 C CA . GLU A 1 231 ? -13.777 -13.092 -6.396 1.00 95.75 231 GLU A CA 1
ATOM 1836 C C . GLU A 1 231 ? -12.473 -12.411 -5.977 1.00 95.75 231 GLU A C 1
ATOM 1838 O O . GLU A 1 231 ? -11.940 -11.617 -6.751 1.00 95.75 231 GLU A O 1
ATOM 1843 N N . VAL A 1 232 ? -11.897 -12.779 -4.825 1.00 95.81 232 VAL A N 1
ATOM 1844 C CA . VAL A 1 232 ? -10.562 -12.300 -4.423 1.00 95.81 232 VAL A CA 1
ATOM 1845 C C . VAL A 1 232 ? -9.534 -12.590 -5.520 1.00 95.81 232 VAL A C 1
ATOM 1847 O O . VAL A 1 232 ? -8.825 -11.685 -5.959 1.00 95.81 232 VAL A O 1
ATOM 1850 N N . MET A 1 233 ? -9.488 -13.826 -6.026 1.00 94.69 233 MET A N 1
ATOM 1851 C CA . MET A 1 233 ? -8.558 -14.201 -7.095 1.00 94.69 233 MET A CA 1
ATOM 1852 C C . MET A 1 233 ? -8.817 -13.427 -8.392 1.00 94.69 233 MET A C 1
ATOM 1854 O O . MET A 1 233 ? -7.865 -13.002 -9.046 1.00 94.69 233 MET A O 1
ATOM 1858 N N . ARG A 1 234 ? -10.085 -13.186 -8.757 1.00 94.81 234 ARG A N 1
ATOM 1859 C CA . ARG A 1 234 ? -10.424 -12.358 -9.927 1.00 94.81 234 ARG A CA 1
ATOM 1860 C C . ARG A 1 234 ? -9.909 -10.929 -9.781 1.00 94.81 234 ARG A C 1
ATOM 1862 O O . ARG A 1 234 ? -9.316 -10.413 -10.728 1.00 94.81 234 ARG A O 1
ATOM 1869 N N . ILE A 1 235 ? -10.100 -10.306 -8.619 1.00 94.94 235 ILE A N 1
ATOM 1870 C CA . ILE A 1 235 ? -9.609 -8.949 -8.342 1.00 94.94 235 ILE A CA 1
ATOM 1871 C C . ILE A 1 235 ? -8.084 -8.901 -8.480 1.00 94.94 235 ILE A C 1
ATOM 1873 O O . ILE A 1 235 ? -7.566 -8.038 -9.192 1.00 94.94 235 ILE A O 1
ATOM 1877 N N . LEU A 1 236 ? -7.375 -9.854 -7.866 1.00 94.38 236 LEU A N 1
ATOM 1878 C CA . LEU A 1 236 ? -5.915 -9.945 -7.932 1.00 94.38 236 LEU A CA 1
ATOM 1879 C C . LEU A 1 236 ? -5.423 -10.108 -9.378 1.00 94.38 236 LEU A C 1
ATOM 1881 O O . LEU A 1 236 ? -4.531 -9.383 -9.811 1.00 94.38 236 LEU A O 1
ATOM 1885 N N . GL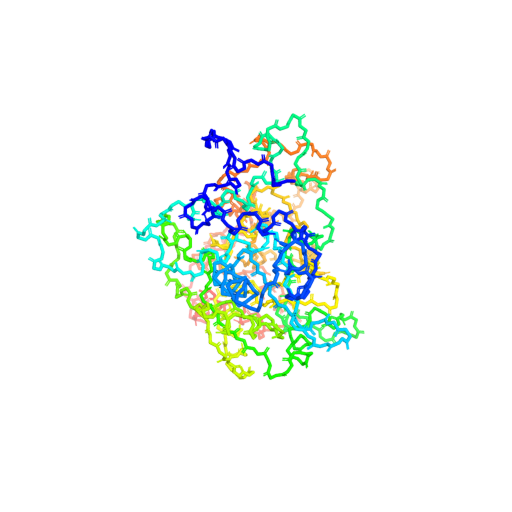U A 1 237 ? -6.043 -10.986 -10.170 1.00 93.38 237 GLU A N 1
ATOM 1886 C CA . GLU A 1 237 ? -5.681 -11.169 -11.580 1.00 93.38 237 GLU A CA 1
ATOM 1887 C C . GLU A 1 237 ? -5.900 -9.908 -12.426 1.00 93.38 237 GLU A C 1
ATOM 1889 O O . GLU A 1 237 ? -5.130 -9.635 -13.352 1.00 93.38 237 GLU A O 1
ATOM 1894 N N . VAL A 1 238 ? -6.976 -9.159 -12.171 1.00 93.19 238 VAL A N 1
ATOM 1895 C CA . VAL A 1 238 ? -7.241 -7.899 -12.876 1.00 93.19 238 VAL A CA 1
ATOM 1896 C C . VAL A 1 238 ? -6.225 -6.838 -12.456 1.00 93.19 238 VAL A C 1
ATOM 1898 O O . VAL A 1 238 ? -5.677 -6.155 -13.320 1.00 93.19 238 VAL A O 1
ATOM 1901 N N . ALA A 1 239 ? -5.920 -6.739 -11.162 1.00 93.06 239 ALA A N 1
ATOM 1902 C CA . ALA A 1 239 ? -4.895 -5.843 -10.642 1.00 93.06 239 ALA A CA 1
ATOM 1903 C C . ALA A 1 239 ? -3.523 -6.121 -11.281 1.00 93.06 239 ALA A C 1
ATOM 1905 O O . ALA A 1 239 ? -2.867 -5.197 -11.761 1.00 93.06 239 ALA A O 1
ATOM 1906 N N . GLU A 1 240 ? -3.133 -7.392 -11.397 1.00 91.25 240 GLU A N 1
ATOM 1907 C CA . GLU A 1 240 ? -1.897 -7.806 -12.071 1.00 91.25 240 GLU A CA 1
ATOM 1908 C C . GLU A 1 240 ? -1.876 -7.419 -13.551 1.00 91.25 240 GLU A C 1
ATOM 1910 O O . GLU A 1 240 ? -0.875 -6.898 -14.045 1.00 91.25 240 GLU A O 1
ATOM 1915 N N . LYS A 1 241 ? -2.985 -7.633 -14.273 1.00 89.31 241 LYS A N 1
ATOM 1916 C CA . LYS A 1 241 ? -3.109 -7.243 -15.691 1.00 89.31 241 LYS A CA 1
ATOM 1917 C C . LYS A 1 241 ? -3.009 -5.730 -15.885 1.00 89.31 241 LYS A C 1
ATOM 1919 O O . LYS A 1 241 ? -2.479 -5.295 -16.906 1.00 89.31 241 LYS A O 1
ATOM 1924 N N . ASN A 1 242 ? -3.478 -4.951 -14.912 1.00 89.12 242 ASN A N 1
ATOM 1925 C CA . ASN A 1 242 ? -3.350 -3.495 -14.899 1.00 89.12 242 ASN A CA 1
ATOM 1926 C C . ASN A 1 242 ? -1.956 -3.014 -14.453 1.00 89.12 242 ASN A C 1
ATOM 1928 O O . ASN A 1 242 ? -1.659 -1.827 -14.568 1.00 89.12 242 ASN A O 1
ATOM 1932 N N . GLY A 1 243 ? -1.088 -3.911 -13.969 1.00 88.94 243 GLY A N 1
ATOM 1933 C CA . GLY A 1 243 ? 0.237 -3.563 -13.456 1.00 88.94 243 GLY A CA 1
ATOM 1934 C C . GLY A 1 243 ? 0.209 -2.905 -12.074 1.00 88.94 243 GLY A C 1
ATOM 1935 O O . GLY A 1 243 ? 1.120 -2.145 -11.742 1.00 88.94 243 GLY A O 1
ATOM 1936 N N . PHE A 1 244 ? -0.834 -3.158 -11.281 1.00 92.12 244 PHE A N 1
ATOM 1937 C CA . PHE A 1 244 ? -0.912 -2.686 -9.901 1.00 92.12 244 PHE A CA 1
ATOM 1938 C C . PHE A 1 244 ? 0.040 -3.463 -8.993 1.00 92.12 244 PHE A C 1
ATOM 1940 O O . PHE A 1 244 ? 0.444 -4.589 -9.280 1.00 92.12 244 PHE A O 1
ATOM 1947 N N . VAL A 1 245 ? 0.400 -2.830 -7.881 1.00 92.00 245 VAL A N 1
ATOM 1948 C CA . VAL A 1 245 ? 1.302 -3.388 -6.877 1.00 92.00 245 VAL A CA 1
ATOM 1949 C C . VAL A 1 245 ? 0.477 -3.915 -5.711 1.00 92.00 245 VAL A C 1
ATOM 1951 O O . VAL A 1 245 ? -0.258 -3.151 -5.079 1.00 92.00 245 VAL A O 1
ATOM 1954 N N . HIS A 1 246 ? 0.628 -5.203 -5.413 1.00 93.31 246 HIS A N 1
ATOM 1955 C CA . HIS A 1 246 ? 0.029 -5.828 -4.237 1.00 93.31 246 HIS A CA 1
ATOM 1956 C C . HIS A 1 246 ? 0.783 -5.402 -2.983 1.00 93.31 246 HIS A C 1
ATOM 1958 O O . HIS A 1 246 ? 2.005 -5.532 -2.899 1.00 93.31 246 HIS A O 1
ATOM 1964 N N . GLN A 1 247 ? 0.055 -4.871 -2.008 1.00 90.31 247 GLN A N 1
ATOM 1965 C CA . GLN A 1 247 ? 0.617 -4.372 -0.760 1.00 90.31 247 GLN A CA 1
ATOM 1966 C C . GLN A 1 247 ? -0.162 -4.884 0.442 1.00 90.31 247 GLN A C 1
ATOM 1968 O O . GLN A 1 247 ? -1.384 -5.001 0.400 1.00 90.31 247 GLN A O 1
ATOM 1973 N N . THR A 1 248 ? 0.546 -5.120 1.537 1.00 89.06 248 THR A N 1
ATOM 1974 C CA . THR A 1 248 ? -0.027 -5.480 2.833 1.00 89.06 248 THR A CA 1
ATOM 1975 C C . THR A 1 248 ? 0.579 -4.631 3.935 1.00 89.06 248 THR A C 1
ATOM 1977 O O . THR A 1 248 ? 1.532 -3.883 3.727 1.00 89.06 248 THR A O 1
ATOM 1980 N N . THR A 1 249 ? 0.011 -4.721 5.126 1.00 77.62 249 THR A N 1
ATOM 1981 C CA . THR A 1 249 ? 0.492 -4.011 6.313 1.00 77.62 249 THR A CA 1
ATOM 1982 C C . THR A 1 249 ? 0.927 -5.009 7.370 1.00 77.62 249 THR A C 1
ATOM 1984 O O . THR A 1 249 ? 0.187 -5.945 7.658 1.00 77.62 249 THR A O 1
ATOM 1987 N N . ASN A 1 250 ? 2.049 -4.752 8.032 1.00 75.25 250 ASN A N 1
ATOM 1988 C CA . ASN A 1 250 ? 2.593 -5.590 9.107 1.00 75.25 250 ASN A CA 1
ATOM 1989 C C . ASN A 1 250 ? 2.516 -4.918 10.493 1.00 75.25 250 ASN A C 1
ATOM 1991 O O . ASN A 1 250 ? 3.281 -5.243 11.401 1.00 75.25 250 ASN A O 1
ATOM 1995 N N . ILE A 1 251 ? 1.595 -3.964 10.662 1.00 76.12 251 ILE A N 1
ATOM 1996 C CA . ILE A 1 251 ? 1.450 -3.151 11.884 1.00 76.12 251 ILE A CA 1
ATOM 1997 C C . ILE A 1 251 ? 1.197 -4.013 13.122 1.00 76.12 251 ILE A C 1
ATOM 1999 O O . ILE A 1 251 ? 1.639 -3.684 14.223 1.00 76.12 251 ILE A O 1
ATOM 2003 N N . ASP A 1 252 ? 0.491 -5.124 12.935 1.00 77.25 252 ASP A N 1
ATOM 2004 C CA . ASP A 1 252 ? 0.107 -6.031 14.011 1.00 77.25 252 ASP A CA 1
ATOM 2005 C C . ASP A 1 252 ? 1.082 -7.215 14.165 1.00 77.25 252 ASP A C 1
ATOM 2007 O O . ASP A 1 252 ? 0.788 -8.180 14.870 1.00 77.25 252 ASP A O 1
ATOM 2011 N N . GLY A 1 253 ? 2.259 -7.132 13.538 1.00 78.25 253 GLY A N 1
ATOM 2012 C CA . GLY A 1 253 ? 3.296 -8.159 13.558 1.00 78.25 253 GLY A CA 1
ATOM 2013 C C . GLY A 1 253 ? 3.465 -8.874 12.217 1.00 78.25 253 GLY A C 1
ATOM 2014 O O . GLY A 1 253 ? 2.696 -8.693 11.280 1.00 78.25 253 GLY A O 1
ATOM 2015 N N . SER A 1 254 ? 4.500 -9.711 12.128 1.00 76.62 254 SER A N 1
ATOM 2016 C CA . SER A 1 254 ? 4.884 -10.408 10.889 1.00 76.62 254 SER A CA 1
ATOM 2017 C C . SER A 1 254 ? 3.942 -11.544 10.486 1.00 76.62 254 SER A C 1
ATOM 2019 O O . SER A 1 254 ? 4.002 -12.011 9.357 1.00 76.62 254 SER A O 1
ATOM 2021 N N . ASP A 1 255 ? 3.103 -12.016 11.408 1.00 84.12 255 ASP A N 1
ATOM 2022 C CA . ASP A 1 255 ? 2.151 -13.104 11.174 1.00 84.12 255 ASP A CA 1
ATOM 2023 C C . ASP A 1 255 ? 0.700 -12.594 11.211 1.00 84.12 255 ASP A C 1
ATOM 2025 O O . ASP A 1 255 ? -0.215 -13.300 11.627 1.00 84.12 255 ASP A O 1
ATOM 2029 N N . LYS A 1 256 ? 0.466 -11.338 10.819 1.00 87.38 256 LYS A N 1
ATOM 2030 C CA . LYS A 1 256 ? -0.883 -10.787 10.679 1.00 87.38 256 LYS A CA 1
ATOM 2031 C C . LYS A 1 256 ? -0.917 -9.669 9.644 1.00 87.38 256 LYS A C 1
ATOM 2033 O O . LYS A 1 256 ? -0.086 -8.767 9.672 1.00 87.38 256 LYS A O 1
ATOM 2038 N N . ILE A 1 257 ? -1.948 -9.700 8.807 1.00 89.88 257 ILE A N 1
ATOM 2039 C CA . ILE A 1 257 ? -2.347 -8.585 7.948 1.00 8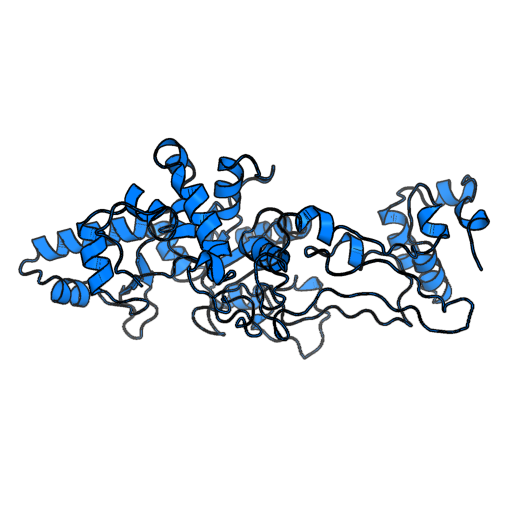9.88 257 ILE A CA 1
ATOM 2040 C C . ILE A 1 257 ? -3.832 -8.296 8.187 1.00 89.88 257 ILE A C 1
ATOM 2042 O O . ILE A 1 257 ? -4.580 -9.196 8.565 1.00 89.88 257 ILE A O 1
ATOM 2046 N N . PHE A 1 258 ? -4.266 -7.055 7.972 1.00 89.00 258 PHE A N 1
ATOM 2047 C CA . PHE A 1 258 ? -5.693 -6.708 8.017 1.00 89.00 258 PHE A CA 1
ATOM 2048 C C . PHE A 1 258 ? -6.292 -6.511 6.618 1.00 89.00 258 PHE A C 1
ATOM 2050 O O . PHE A 1 258 ? -7.497 -6.679 6.437 1.00 89.00 258 PHE A O 1
ATOM 2057 N N . ALA A 1 259 ? -5.461 -6.189 5.621 1.00 90.00 259 ALA A N 1
ATOM 2058 C CA . ALA A 1 259 ? -5.893 -5.995 4.245 1.00 90.00 259 ALA A CA 1
ATOM 2059 C C . ALA A 1 259 ? -4.811 -6.367 3.219 1.00 90.00 259 ALA A C 1
ATOM 2061 O O . ALA A 1 259 ? -3.608 -6.309 3.498 1.00 90.00 259 ALA A O 1
ATOM 2062 N N . LEU A 1 260 ? -5.279 -6.713 2.020 1.00 92.94 260 LEU A N 1
ATOM 2063 C CA . LEU A 1 260 ? -4.531 -6.811 0.772 1.00 92.94 260 LEU A CA 1
ATOM 2064 C C . LEU A 1 260 ? -4.968 -5.643 -0.130 1.00 92.94 260 LEU A C 1
ATOM 2066 O O . LEU A 1 260 ? -6.122 -5.566 -0.557 1.00 92.94 260 LEU A O 1
ATOM 2070 N N . CYS A 1 261 ? -4.049 -4.729 -0.426 1.00 92.50 261 CYS A N 1
ATOM 2071 C CA . CYS A 1 261 ? -4.295 -3.548 -1.250 1.00 92.50 261 CYS A CA 1
ATOM 2072 C C . CYS A 1 261 ? -3.742 -3.733 -2.669 1.00 92.50 261 CYS A C 1
ATOM 2074 O O . CYS A 1 261 ? -2.600 -4.152 -2.843 1.00 92.50 261 CYS A O 1
ATOM 2076 N N . ASN A 1 262 ? -4.524 -3.340 -3.678 1.00 94.00 262 ASN A N 1
ATOM 2077 C CA . ASN A 1 262 ? -4.168 -3.420 -5.099 1.00 94.00 262 ASN A CA 1
ATOM 2078 C C . ASN A 1 262 ? -3.896 -2.016 -5.659 1.00 94.00 262 ASN A C 1
ATOM 2080 O O . ASN A 1 262 ? -4.803 -1.293 -6.099 1.00 94.00 262 ASN A O 1
ATOM 2084 N N . CYS A 1 263 ? -2.641 -1.586 -5.575 1.00 93.06 263 CYS A N 1
ATOM 2085 C CA . CYS A 1 263 ? -2.286 -0.176 -5.654 1.00 93.06 263 CYS A CA 1
ATOM 2086 C C . CYS A 1 263 ? -1.773 0.251 -7.032 1.00 93.06 263 CYS A C 1
ATOM 2088 O O . CYS A 1 263 ? -0.738 -0.225 -7.496 1.00 93.06 263 CYS A O 1
ATOM 2090 N N . ASP A 1 264 ? -2.440 1.233 -7.642 1.00 91.62 264 ASP A N 1
ATOM 2091 C CA . ASP A 1 264 ? -1.849 2.008 -8.736 1.00 91.62 264 ASP A CA 1
ATOM 2092 C C . ASP A 1 264 ? -0.768 2.937 -8.163 1.00 91.62 264 ASP A C 1
ATOM 2094 O O . ASP A 1 264 ? -1.023 3.750 -7.269 1.00 91.62 264 ASP A O 1
ATOM 2098 N N . VAL A 1 265 ? 0.443 2.834 -8.705 1.00 86.62 265 VAL A N 1
ATOM 2099 C CA . VAL A 1 265 ? 1.611 3.630 -8.317 1.00 86.62 265 VAL A CA 1
ATOM 2100 C C . VAL A 1 265 ? 1.407 5.136 -8.468 1.00 86.62 265 VAL A C 1
ATOM 2102 O O . VAL A 1 265 ? 2.009 5.923 -7.737 1.00 86.62 265 VAL A O 1
ATOM 2105 N N . LYS A 1 266 ? 0.533 5.566 -9.381 1.00 83.44 266 LYS A N 1
ATOM 2106 C CA . LYS A 1 266 ? 0.225 6.986 -9.574 1.00 83.44 266 LYS A CA 1
ATOM 2107 C C . LYS A 1 266 ? -0.753 7.514 -8.532 1.00 83.44 266 LYS A C 1
ATOM 2109 O O . LYS A 1 266 ? -0.814 8.728 -8.344 1.00 83.44 266 LYS A O 1
ATOM 2114 N N . ILE A 1 267 ? -1.485 6.642 -7.845 1.00 90.31 267 ILE A N 1
ATOM 2115 C CA . ILE A 1 267 ? -2.626 7.011 -7.002 1.00 90.31 267 ILE A CA 1
ATOM 2116 C C . ILE A 1 267 ? -2.379 6.710 -5.530 1.00 90.31 267 ILE A C 1
ATOM 2118 O O . ILE A 1 267 ? -2.633 7.570 -4.694 1.00 90.31 267 ILE A O 1
ATOM 2122 N N . CYS A 1 268 ? -1.844 5.532 -5.216 1.00 91.50 268 CYS A N 1
ATOM 2123 C CA . CYS A 1 268 ? -1.642 5.062 -3.851 1.00 91.50 268 CYS A CA 1
ATOM 2124 C C . CYS A 1 268 ? -0.757 6.006 -3.035 1.00 91.50 268 CYS A C 1
ATOM 2126 O O . CYS A 1 268 ? 0.390 6.266 -3.402 1.00 91.50 268 CYS A O 1
ATOM 2128 N N . ASN A 1 269 ? -1.260 6.451 -1.884 1.00 89.56 269 ASN A N 1
ATOM 2129 C CA . ASN A 1 269 ? -0.532 7.377 -1.024 1.00 89.56 269 ASN A CA 1
ATOM 2130 C C . ASN A 1 269 ? 0.760 6.763 -0.465 1.00 89.56 269 ASN A C 1
ATOM 2132 O O . ASN A 1 269 ? 1.784 7.436 -0.472 1.00 89.56 269 ASN A O 1
ATOM 2136 N N . ALA A 1 270 ? 0.776 5.475 -0.103 1.00 87.56 270 ALA A N 1
ATOM 2137 C CA . ALA A 1 270 ? 1.986 4.816 0.400 1.00 87.56 270 ALA A CA 1
ATOM 2138 C C . ALA A 1 270 ? 3.123 4.769 -0.642 1.00 87.56 270 ALA A C 1
ATOM 2140 O O . ALA A 1 270 ? 4.220 5.268 -0.386 1.00 87.56 270 ALA A O 1
ATOM 2141 N N . LEU A 1 271 ? 2.844 4.247 -1.847 1.00 89.62 271 LEU A N 1
ATOM 2142 C CA . LEU A 1 271 ? 3.835 4.166 -2.933 1.00 89.62 271 LEU A CA 1
ATOM 2143 C C . LEU A 1 271 ? 4.341 5.551 -3.330 1.00 89.62 271 LEU A C 1
ATOM 2145 O O . LEU A 1 271 ? 5.530 5.758 -3.575 1.00 89.62 271 LEU A O 1
ATOM 2149 N N . ARG A 1 272 ? 3.431 6.523 -3.381 1.00 88.94 272 ARG A N 1
ATOM 2150 C CA . ARG A 1 272 ? 3.777 7.897 -3.713 1.00 88.94 272 ARG A CA 1
ATOM 2151 C C . ARG A 1 272 ? 4.655 8.548 -2.669 1.00 88.94 272 ARG A C 1
ATOM 2153 O O . ARG A 1 272 ? 5.640 9.164 -3.053 1.00 88.94 272 ARG A O 1
ATOM 2160 N N . THR A 1 273 ? 4.331 8.408 -1.388 1.00 87.88 273 THR A N 1
ATOM 2161 C CA . THR A 1 273 ? 5.166 8.921 -0.301 1.00 87.88 273 THR A CA 1
ATOM 2162 C C . THR A 1 273 ? 6.555 8.284 -0.346 1.00 87.88 273 THR A C 1
ATOM 2164 O O . THR A 1 273 ? 7.548 8.996 -0.207 1.00 87.88 273 THR A O 1
ATOM 2167 N N . SER A 1 274 ? 6.654 6.984 -0.652 1.00 87.94 274 SER A N 1
ATOM 2168 C CA . SER A 1 274 ? 7.947 6.302 -0.813 1.00 87.94 274 SER A CA 1
ATOM 2169 C C . SER A 1 274 ? 8.791 6.947 -1.919 1.00 87.94 274 SER A C 1
ATOM 2171 O O . SER A 1 274 ? 9.961 7.254 -1.698 1.00 87.94 274 SER A O 1
ATOM 2173 N N . MET A 1 275 ? 8.194 7.241 -3.078 1.00 88.88 275 MET A N 1
ATOM 2174 C CA . MET A 1 275 ? 8.887 7.907 -4.189 1.00 88.88 275 MET A CA 1
ATOM 2175 C C . MET A 1 275 ? 9.181 9.390 -3.928 1.00 88.88 275 MET A C 1
ATOM 2177 O O . MET A 1 275 ? 10.236 9.881 -4.327 1.00 88.88 275 MET A O 1
ATOM 2181 N N . LEU A 1 276 ? 8.263 10.095 -3.265 1.00 89.00 276 LEU A N 1
ATOM 2182 C CA . LEU A 1 276 ? 8.355 11.516 -2.927 1.00 89.00 276 LEU A CA 1
ATOM 2183 C C . LEU A 1 276 ? 9.587 11.790 -2.060 1.00 89.00 276 LEU A C 1
ATOM 2185 O O . LEU A 1 276 ? 10.380 12.678 -2.373 1.00 89.00 276 LEU A O 1
ATOM 2189 N N . PHE A 1 277 ? 9.755 10.991 -1.003 1.00 87.31 277 PHE A N 1
ATOM 2190 C CA . PHE A 1 277 ? 10.841 11.101 -0.028 1.00 87.31 277 PHE A CA 1
ATOM 2191 C C . PHE A 1 277 ? 12.022 10.166 -0.309 1.00 87.31 277 PHE A C 1
ATOM 2193 O O . PHE A 1 277 ? 12.920 10.069 0.522 1.00 87.31 277 PHE A O 1
ATOM 2200 N N . ASN A 1 278 ? 12.034 9.465 -1.447 1.00 86.88 278 ASN A N 1
ATOM 2201 C CA . ASN A 1 278 ? 13.055 8.469 -1.786 1.00 86.88 278 ASN A CA 1
ATOM 2202 C C . ASN A 1 278 ? 13.304 7.456 -0.649 1.00 86.88 278 ASN A C 1
ATOM 2204 O O . ASN A 1 278 ? 14.446 7.151 -0.330 1.00 86.88 278 ASN A O 1
ATOM 2208 N N . THR A 1 279 ? 12.243 6.984 0.012 1.00 85.25 279 THR A N 1
ATOM 2209 C CA . THR A 1 279 ? 12.326 6.108 1.192 1.00 85.25 279 THR A CA 1
ATOM 2210 C C . THR A 1 279 ? 12.141 4.644 0.773 1.00 85.25 279 THR A C 1
ATOM 2212 O O . THR A 1 279 ? 10.993 4.189 0.674 1.00 85.25 279 THR A O 1
ATOM 2215 N N . PRO A 1 280 ? 13.229 3.884 0.523 1.00 78.69 280 PRO A N 1
ATOM 2216 C CA . PRO A 1 280 ? 13.148 2.547 -0.075 1.00 78.69 280 PRO A CA 1
ATOM 2217 C C . PRO A 1 280 ? 12.429 1.537 0.824 1.00 78.69 280 PRO A C 1
ATOM 2219 O O . PRO A 1 280 ? 11.746 0.643 0.335 1.00 78.69 280 PRO A O 1
ATOM 2222 N N . ASN A 1 281 ? 12.518 1.721 2.142 1.00 83.69 281 ASN A N 1
ATOM 2223 C CA . ASN A 1 281 ? 11.950 0.803 3.125 1.00 83.69 281 ASN A CA 1
ATOM 2224 C C . ASN A 1 281 ? 10.446 0.997 3.375 1.00 83.69 281 ASN A C 1
ATOM 2226 O O . ASN A 1 281 ? 9.844 0.195 4.086 1.00 83.69 281 ASN A O 1
ATOM 2230 N N . LEU A 1 282 ? 9.834 2.055 2.828 1.00 84.88 282 LEU A N 1
ATOM 2231 C CA . LEU A 1 282 ? 8.425 2.368 3.083 1.00 84.88 282 LEU A CA 1
ATOM 2232 C C . LEU A 1 282 ? 7.458 1.458 2.313 1.00 84.88 282 LEU A C 1
ATOM 2234 O O . LEU A 1 282 ? 6.354 1.208 2.783 1.00 84.88 282 LEU A O 1
ATOM 2238 N N . SER A 1 283 ? 7.869 0.978 1.142 1.00 85.69 283 SER A N 1
ATOM 2239 C CA . SER A 1 283 ? 7.093 0.070 0.290 1.00 85.69 283 SER A CA 1
ATOM 2240 C C . SER A 1 283 ? 8.016 -1.006 -0.276 1.00 85.69 283 SER A C 1
ATOM 2242 O O . SER A 1 283 ? 8.107 -1.203 -1.488 1.00 85.69 283 SER A O 1
ATOM 2244 N N . ALA A 1 284 ? 8.777 -1.643 0.614 1.00 83.88 284 ALA A N 1
ATOM 2245 C CA . ALA A 1 284 ? 9.766 -2.643 0.245 1.00 83.88 284 ALA A CA 1
ATOM 2246 C C . ALA A 1 284 ? 9.119 -4.016 0.035 1.00 83.88 284 ALA A C 1
ATOM 2248 O O . ALA A 1 284 ? 8.159 -4.378 0.711 1.00 83.88 284 ALA A O 1
ATOM 2249 N N . SER A 1 285 ? 9.692 -4.786 -0.886 1.00 83.31 285 SER A N 1
ATOM 2250 C CA . SER A 1 285 ? 9.492 -6.233 -0.963 1.00 83.31 285 SER A CA 1
ATOM 2251 C C . SER A 1 285 ? 10.667 -6.934 -0.282 1.00 83.31 285 SER A C 1
ATOM 2253 O O . SER A 1 285 ? 11.758 -6.367 -0.205 1.00 83.31 285 SER A O 1
ATOM 2255 N N . ALA A 1 286 ? 10.491 -8.189 0.140 1.00 81.75 286 ALA A N 1
ATOM 2256 C CA . ALA A 1 286 ? 11.613 -9.030 0.563 1.00 81.75 286 ALA A CA 1
ATOM 2257 C C . ALA A 1 286 ? 12.591 -9.354 -0.587 1.00 81.75 286 ALA A C 1
ATOM 2259 O O . ALA A 1 286 ? 13.700 -9.835 -0.347 1.00 81.75 286 ALA A O 1
ATOM 2260 N N . TYR A 1 287 ? 12.198 -9.087 -1.837 1.00 82.75 287 TYR A N 1
ATOM 2261 C CA . TYR A 1 287 ? 13.012 -9.332 -3.021 1.00 82.75 287 TYR A CA 1
ATOM 2262 C C . TYR A 1 287 ? 13.483 -8.028 -3.660 1.00 82.75 287 TYR A C 1
ATOM 2264 O O . TYR A 1 287 ? 12.689 -7.158 -4.019 1.00 82.75 287 TYR A O 1
ATOM 2272 N N . THR A 1 288 ? 14.791 -7.944 -3.905 1.00 82.88 288 THR A N 1
ATOM 2273 C CA . THR A 1 288 ? 15.406 -6.819 -4.615 1.00 82.88 288 THR A CA 1
ATOM 2274 C C . THR A 1 288 ? 15.842 -7.249 -6.006 1.00 82.88 288 THR A C 1
ATOM 2276 O O . THR A 1 288 ? 16.694 -8.126 -6.173 1.00 82.88 288 THR A O 1
ATOM 2279 N N . ALA A 1 289 ? 15.292 -6.593 -7.027 1.00 82.19 289 ALA A N 1
ATOM 2280 C CA . ALA A 1 289 ? 15.705 -6.816 -8.405 1.00 82.19 289 ALA A CA 1
ATOM 2281 C C . ALA A 1 289 ? 17.164 -6.371 -8.609 1.00 82.19 289 ALA A C 1
ATOM 2283 O O . ALA A 1 289 ? 17.529 -5.230 -8.327 1.00 82.19 289 ALA A O 1
ATOM 2284 N N . LYS A 1 290 ? 18.004 -7.263 -9.148 1.00 84.81 290 LYS A N 1
ATOM 2285 C CA . LYS A 1 290 ? 19.418 -6.982 -9.428 1.00 84.81 290 LYS A CA 1
ATOM 2286 C C . LYS A 1 290 ? 19.756 -7.262 -10.885 1.00 84.81 290 LYS A C 1
ATOM 2288 O O . LYS A 1 290 ? 19.515 -8.350 -11.401 1.00 84.81 290 LYS A O 1
ATOM 2293 N N . VAL A 1 291 ? 20.387 -6.294 -11.543 1.00 84.00 291 VAL A N 1
ATOM 2294 C CA . VAL A 1 291 ? 20.887 -6.466 -12.911 1.00 84.00 291 VAL A CA 1
ATOM 2295 C C . VAL A 1 291 ? 22.282 -7.083 -12.863 1.00 84.00 291 VAL A C 1
ATOM 2297 O O . VAL A 1 291 ? 23.202 -6.502 -12.294 1.00 84.00 291 VAL A O 1
ATOM 2300 N N . ASN A 1 292 ? 22.464 -8.243 -13.500 1.00 83.88 292 ASN A N 1
ATOM 2301 C CA . ASN A 1 292 ? 23.794 -8.778 -13.793 1.00 83.88 292 ASN A CA 1
ATOM 2302 C C . ASN A 1 292 ? 24.303 -8.170 -15.116 1.00 83.88 292 ASN A C 1
ATOM 2304 O O . ASN A 1 292 ? 23.742 -8.485 -16.172 1.00 83.88 292 ASN A O 1
ATOM 2308 N N . PRO A 1 293 ? 25.369 -7.343 -15.112 1.00 78.94 293 PRO A N 1
ATOM 2309 C CA . PRO A 1 293 ? 25.855 -6.681 -16.323 1.00 78.94 293 PRO A CA 1
ATOM 2310 C C . PRO A 1 293 ? 26.276 -7.644 -17.436 1.00 78.94 293 PRO A C 1
ATOM 2312 O O . PRO A 1 293 ? 26.151 -7.305 -18.613 1.00 78.94 293 PRO A O 1
ATOM 2315 N N . GLN A 1 294 ? 26.739 -8.852 -17.098 1.00 78.75 294 GLN A N 1
ATOM 2316 C CA . GLN A 1 294 ? 27.153 -9.839 -18.098 1.00 78.75 294 GLN A CA 1
ATOM 2317 C C . GLN A 1 294 ? 25.956 -10.345 -18.902 1.00 78.75 294 GLN A C 1
ATOM 2319 O O . GLN A 1 294 ? 26.001 -10.349 -20.133 1.00 78.75 294 GLN A O 1
ATOM 2324 N N . ASN A 1 295 ? 24.854 -10.634 -18.208 1.00 79.50 295 ASN A N 1
ATOM 2325 C CA . ASN A 1 295 ? 23.626 -11.160 -18.804 1.00 79.50 295 ASN A CA 1
ATOM 2326 C C . ASN A 1 295 ? 22.730 -10.050 -19.373 1.00 79.50 295 ASN A C 1
ATOM 2328 O O . ASN A 1 295 ? 21.865 -10.307 -20.206 1.00 79.50 295 ASN A O 1
ATOM 2332 N N . CYS A 1 296 ? 22.919 -8.803 -18.934 1.00 80.88 296 CYS A N 1
ATOM 2333 C CA . CYS A 1 296 ? 22.112 -7.680 -19.384 1.00 80.88 296 CYS A CA 1
ATOM 2334 C C . CYS A 1 296 ? 22.358 -7.373 -20.865 1.00 80.88 296 CYS A C 1
ATOM 2336 O O . CYS A 1 296 ? 23.469 -7.051 -21.291 1.00 80.88 296 CYS A O 1
ATOM 2338 N N . VAL A 1 297 ? 21.283 -7.412 -21.642 1.00 77.31 297 VAL A N 1
ATOM 2339 C CA . VAL A 1 297 ? 21.253 -7.101 -23.078 1.00 77.31 297 VAL A CA 1
ATOM 2340 C C . VAL A 1 297 ? 20.716 -5.697 -23.361 1.00 77.31 297 VAL A C 1
ATOM 2342 O O . VAL A 1 297 ? 20.342 -5.404 -24.489 1.00 77.31 297 VAL A O 1
ATOM 2345 N N . ALA A 1 298 ? 20.612 -4.854 -22.326 1.00 77.69 298 ALA A N 1
ATOM 2346 C CA . ALA A 1 298 ? 20.051 -3.504 -22.401 1.00 77.69 298 ALA A CA 1
ATOM 2347 C C . ALA A 1 298 ? 18.681 -3.449 -23.114 1.00 77.69 298 ALA A C 1
ATOM 2349 O O . ALA A 1 298 ? 18.388 -2.525 -23.869 1.00 77.69 298 ALA A O 1
ATOM 2350 N N . CYS A 1 299 ? 17.816 -4.446 -22.877 1.00 77.56 299 CYS A N 1
ATOM 2351 C CA . CYS A 1 299 ? 16.477 -4.471 -23.473 1.00 77.56 299 CYS A CA 1
ATOM 2352 C C . CYS A 1 299 ? 15.564 -3.362 -22.932 1.00 77.56 299 CYS A C 1
ATOM 2354 O O . CYS A 1 299 ? 14.591 -3.027 -23.595 1.00 77.56 299 CYS A O 1
ATOM 2356 N N . GLY A 1 300 ? 15.862 -2.788 -21.760 1.00 81.12 300 GLY A N 1
ATOM 2357 C CA . GLY A 1 300 ? 15.108 -1.684 -21.153 1.00 81.12 300 GLY A CA 1
ATOM 2358 C C . GLY A 1 300 ? 13.781 -2.067 -20.505 1.00 81.12 300 GLY A C 1
ATOM 2359 O O . GLY A 1 300 ? 13.085 -1.193 -20.016 1.00 81.12 300 GLY A O 1
ATOM 2360 N N . ARG A 1 301 ? 13.438 -3.356 -20.441 1.00 81.62 301 ARG A N 1
ATOM 2361 C CA . ARG A 1 301 ? 12.170 -3.799 -19.842 1.00 81.62 301 ARG A CA 1
ATOM 2362 C C . ARG A 1 301 ? 12.073 -3.485 -18.351 1.00 81.62 301 ARG A C 1
ATOM 2364 O O . ARG A 1 301 ? 11.025 -3.071 -17.884 1.00 81.62 301 ARG A O 1
ATOM 2371 N N . CYS A 1 302 ? 13.159 -3.672 -17.601 1.00 86.94 302 CYS A N 1
ATOM 2372 C CA . CYS A 1 302 ? 13.177 -3.337 -16.175 1.00 86.94 302 CYS A CA 1
ATOM 2373 C C . CYS A 1 302 ? 12.874 -1.854 -15.922 1.00 86.94 302 CYS A C 1
ATOM 2375 O O . CYS A 1 302 ? 12.251 -1.537 -14.921 1.00 86.94 302 CYS A O 1
ATOM 2377 N N . VAL A 1 303 ? 13.293 -0.989 -16.844 1.00 88.38 303 VAL A N 1
ATOM 2378 C CA . VAL A 1 303 ? 13.103 0.462 -16.818 1.00 88.38 303 VAL A CA 1
ATOM 2379 C C . VAL A 1 303 ? 11.640 0.805 -17.105 1.00 88.38 303 VAL A C 1
ATOM 2381 O O . VAL A 1 303 ? 10.960 1.365 -16.256 1.00 88.38 303 VAL A O 1
ATOM 2384 N N . GLU A 1 304 ? 11.101 0.287 -18.208 1.00 83.12 304 GLU A N 1
ATOM 2385 C CA . GLU A 1 304 ? 9.698 0.478 -18.601 1.00 83.12 304 GLU A CA 1
ATOM 2386 C C . GLU A 1 304 ? 8.680 0.019 -17.541 1.00 83.12 304 GLU A C 1
ATOM 2388 O O . GLU A 1 304 ? 7.688 0.702 -17.296 1.00 83.12 304 GLU A O 1
ATOM 2393 N N . TYR A 1 305 ? 8.917 -1.132 -16.904 1.00 84.94 305 TYR A N 1
ATOM 2394 C CA . TYR A 1 305 ? 7.958 -1.717 -15.963 1.00 84.94 305 TYR A CA 1
ATOM 2395 C C . TYR A 1 305 ? 8.152 -1.282 -14.512 1.00 84.94 305 TYR A C 1
ATOM 2397 O O . TYR A 1 305 ? 7.286 -1.580 -13.694 1.00 84.94 305 TYR A O 1
ATOM 2405 N N . CYS A 1 306 ? 9.258 -0.621 -14.150 1.00 87.38 306 CYS A N 1
ATOM 2406 C CA . CYS A 1 306 ? 9.504 -0.270 -12.753 1.00 87.38 306 CYS A CA 1
ATOM 2407 C C . CYS A 1 306 ? 8.425 0.709 -12.258 1.00 87.38 306 CYS A C 1
ATOM 2409 O O . CYS A 1 306 ? 8.352 1.834 -12.761 1.00 87.38 306 CYS A O 1
ATOM 2411 N N . PRO A 1 307 ? 7.606 0.355 -11.248 1.00 84.31 307 PRO A N 1
ATOM 2412 C CA . PRO A 1 307 ? 6.584 1.271 -10.746 1.00 84.31 307 PRO A CA 1
ATOM 2413 C C . PRO A 1 307 ? 7.209 2.522 -10.116 1.00 84.31 307 PRO A C 1
ATOM 2415 O O . PRO A 1 307 ? 6.711 3.628 -10.312 1.00 84.31 307 PRO A O 1
ATOM 2418 N N . ALA A 1 308 ? 8.340 2.356 -9.427 1.00 86.00 308 ALA A N 1
ATOM 2419 C CA . ALA A 1 308 ? 9.025 3.432 -8.720 1.00 86.00 308 ALA A CA 1
ATOM 2420 C C . ALA A 1 308 ? 9.898 4.332 -9.614 1.00 86.00 308 ALA A C 1
ATOM 2422 O O . ALA A 1 308 ? 10.346 5.381 -9.152 1.00 86.00 308 ALA A O 1
ATOM 2423 N N . GLY A 1 309 ? 10.176 3.924 -10.862 1.00 87.25 309 GLY A N 1
ATOM 2424 C CA . GLY A 1 309 ? 11.172 4.600 -11.703 1.00 87.25 309 GLY A CA 1
ATOM 2425 C C . GLY A 1 309 ? 12.602 4.490 -11.146 1.00 87.25 309 GLY A C 1
ATOM 2426 O O . GLY A 1 309 ? 13.414 5.401 -11.263 1.00 87.25 309 GLY A O 1
ATOM 2427 N N . ALA A 1 310 ? 12.907 3.382 -10.464 1.00 85.62 310 ALA A N 1
ATOM 2428 C CA . ALA A 1 310 ? 14.155 3.203 -9.718 1.00 85.62 310 ALA A CA 1
ATOM 2429 C C . ALA A 1 310 ? 15.366 2.823 -10.593 1.00 85.62 310 ALA A C 1
ATOM 2431 O O . ALA A 1 310 ? 16.496 2.782 -10.109 1.00 85.62 310 ALA A O 1
ATOM 2432 N N . VAL A 1 311 ? 15.152 2.500 -11.868 1.00 87.62 311 VAL A N 1
ATOM 2433 C CA . VAL A 1 311 ? 16.197 2.044 -12.791 1.00 87.62 311 VAL A CA 1
ATOM 2434 C C . VAL A 1 311 ? 16.189 2.896 -14.051 1.00 87.62 311 VAL A C 1
ATOM 2436 O O . VAL A 1 311 ? 15.131 3.185 -14.592 1.00 87.62 311 VAL A O 1
ATOM 2439 N N . LYS A 1 312 ? 17.376 3.243 -14.555 1.00 88.50 312 LYS A N 1
ATOM 2440 C CA . LYS A 1 312 ? 17.553 4.004 -15.797 1.00 88.50 312 LYS A CA 1
ATOM 2441 C C . LYS A 1 312 ? 18.394 3.218 -16.799 1.00 88.50 312 LYS A C 1
ATOM 2443 O O . LYS A 1 312 ? 19.290 2.453 -16.430 1.00 88.50 312 LYS A O 1
ATOM 2448 N N . LEU A 1 313 ? 18.125 3.407 -18.087 1.00 86.88 313 LEU A N 1
ATOM 2449 C CA . LEU A 1 313 ? 18.977 2.921 -19.164 1.00 86.88 313 LEU A CA 1
ATOM 2450 C C . LEU A 1 313 ? 20.276 3.726 -19.214 1.00 86.88 313 LEU A C 1
ATOM 2452 O O . LEU A 1 313 ? 20.270 4.951 -19.144 1.00 86.88 313 LEU A O 1
ATOM 2456 N N . GLY A 1 314 ? 21.385 3.022 -19.410 1.00 85.62 314 GLY A N 1
ATOM 2457 C CA . GLY A 1 314 ? 22.693 3.630 -19.614 1.00 85.62 314 GLY A CA 1
ATOM 2458 C C . GLY A 1 314 ? 23.536 2.864 -20.626 1.00 85.62 314 GLY A C 1
ATOM 2459 O O . GLY A 1 314 ? 23.084 1.925 -21.293 1.00 85.62 314 GLY A O 1
ATOM 2460 N N . GLN A 1 315 ? 24.798 3.260 -20.709 1.00 78.88 315 GLN A N 1
ATOM 2461 C CA . GLN A 1 315 ? 25.825 2.625 -21.516 1.00 78.88 315 GLN A CA 1
ATOM 2462 C C . GLN A 1 315 ? 26.407 1.390 -20.816 1.00 78.88 315 GLN A C 1
ATOM 2464 O O . GLN A 1 315 ? 26.839 1.441 -19.665 1.00 78.88 315 GLN A O 1
ATOM 2469 N N . LYS A 1 316 ? 26.465 0.276 -21.558 1.00 74.94 316 LYS A N 1
ATOM 2470 C CA . LYS A 1 316 ? 27.192 -0.951 -21.169 1.00 74.94 316 LYS A CA 1
ATOM 2471 C C . LYS A 1 316 ? 28.669 -0.912 -21.593 1.00 74.94 316 LYS A C 1
ATOM 2473 O O . LYS A 1 316 ? 29.467 -1.723 -21.137 1.00 74.94 316 LYS A O 1
ATOM 2478 N N . LEU A 1 317 ? 29.025 -0.030 -22.526 1.00 74.94 317 LEU A N 1
ATOM 2479 C CA . LEU A 1 317 ? 30.377 0.062 -23.072 1.00 74.94 317 LEU A CA 1
ATOM 2480 C C . LEU A 1 317 ? 31.258 0.957 -22.197 1.00 74.94 317 LEU A C 1
ATOM 2482 O O . LEU A 1 317 ? 30.799 1.975 -21.682 1.00 74.94 317 LEU A O 1
ATOM 2486 N N . LYS A 1 318 ? 32.542 0.600 -22.104 1.00 77.81 318 LYS A N 1
ATOM 2487 C CA . LYS A 1 318 ? 33.570 1.436 -21.476 1.00 77.81 318 LYS A CA 1
ATOM 2488 C C . LYS A 1 318 ? 33.656 2.804 -22.154 1.00 77.81 318 LYS A C 1
ATOM 2490 O O . LYS A 1 318 ? 33.374 2.944 -23.348 1.00 77.81 318 LYS A O 1
ATOM 2495 N N . CYS A 1 319 ? 34.085 3.799 -21.392 1.00 78.81 319 CYS A N 1
ATOM 2496 C CA . CYS A 1 319 ? 34.494 5.100 -21.902 1.00 78.81 319 CYS A CA 1
ATOM 2497 C C . CYS A 1 319 ? 35.624 4.954 -22.938 1.00 78.81 319 CYS A C 1
ATOM 2499 O O . CYS A 1 319 ? 36.324 3.941 -22.993 1.00 78.81 319 CYS A O 1
ATOM 2501 N N . LYS A 1 320 ? 35.842 5.992 -23.759 1.00 79.25 320 LYS A N 1
ATOM 2502 C CA . LYS A 1 320 ? 36.896 5.995 -24.797 1.00 79.25 320 LYS A CA 1
ATOM 2503 C C . LYS A 1 320 ? 38.308 5.779 -24.235 1.00 79.25 320 LYS A C 1
ATOM 2505 O O . LYS A 1 320 ? 39.172 5.287 -24.950 1.00 79.25 320 LYS A O 1
ATOM 2510 N N . ASP A 1 321 ? 38.530 6.149 -22.980 1.00 84.50 321 ASP A N 1
ATOM 2511 C CA . ASP A 1 321 ? 39.783 5.973 -22.241 1.00 84.50 321 ASP A CA 1
ATOM 2512 C C . ASP A 1 321 ? 39.916 4.588 -21.569 1.00 84.50 321 ASP A C 1
ATOM 2514 O O . ASP A 1 321 ? 40.917 4.311 -20.913 1.00 84.50 321 ASP A O 1
ATOM 2518 N N . GLY A 1 322 ? 38.926 3.703 -21.741 1.00 81.75 322 GLY A N 1
ATOM 2519 C CA . GLY A 1 322 ? 38.893 2.356 -21.169 1.00 81.75 322 GLY A CA 1
ATOM 2520 C C . GLY A 1 322 ? 38.312 2.262 -19.752 1.00 81.75 322 GLY A C 1
ATOM 2521 O O . GLY A 1 322 ? 38.179 1.142 -19.239 1.00 81.75 322 GLY A O 1
ATOM 2522 N N . SER A 1 323 ? 37.940 3.388 -19.133 1.00 85.06 323 SER A N 1
ATOM 2523 C CA . SER A 1 323 ? 37.271 3.410 -17.826 1.00 85.06 323 SER A CA 1
ATOM 2524 C C . SER A 1 323 ? 35.830 2.885 -17.902 1.00 85.06 323 SER A C 1
ATOM 2526 O O . SER A 1 323 ? 35.215 2.847 -18.971 1.00 85.06 323 SER A O 1
ATOM 2528 N N . GLU A 1 324 ? 35.301 2.406 -16.774 1.00 83.56 324 GLU A N 1
ATOM 2529 C CA . GLU A 1 324 ? 33.886 2.029 -16.667 1.00 83.56 324 GLU A CA 1
ATOM 2530 C C . GLU A 1 324 ? 33.005 3.282 -16.596 1.00 83.56 324 GLU A C 1
ATOM 2532 O O . GLU A 1 324 ? 33.432 4.324 -16.101 1.00 83.56 324 GLU A O 1
ATOM 2537 N N . GLN A 1 325 ? 31.763 3.171 -17.066 1.00 82.81 325 GLN A N 1
ATOM 2538 C CA . GLN A 1 325 ? 30.778 4.242 -16.919 1.00 82.81 325 GLN A CA 1
ATOM 2539 C C . GLN A 1 325 ? 30.360 4.364 -15.452 1.00 82.81 325 GLN A C 1
ATOM 2541 O O . GLN A 1 325 ? 30.028 3.362 -14.816 1.00 82.81 325 GLN A O 1
ATOM 2546 N N . THR A 1 326 ? 30.340 5.588 -14.933 1.00 85.06 326 THR A N 1
ATOM 2547 C CA . THR A 1 326 ? 29.842 5.901 -13.590 1.00 85.06 326 THR A CA 1
ATOM 2548 C C . THR A 1 326 ? 28.573 6.726 -13.698 1.00 85.06 326 THR A C 1
ATOM 2550 O O . THR A 1 326 ? 28.502 7.644 -14.513 1.00 85.06 326 THR A O 1
ATOM 2553 N N . TYR A 1 327 ? 27.594 6.416 -12.857 1.00 86.12 327 TYR A N 1
ATOM 2554 C CA . TYR A 1 327 ? 26.321 7.121 -12.807 1.00 86.12 327 TYR A CA 1
ATOM 2555 C C . TYR A 1 327 ? 26.134 7.742 -11.433 1.00 86.12 327 TYR A C 1
ATOM 2557 O O . TYR A 1 327 ? 26.550 7.165 -10.427 1.00 86.12 327 TYR A O 1
ATOM 2565 N N . GLU A 1 328 ? 25.507 8.910 -11.407 1.00 84.06 328 GLU A N 1
ATOM 2566 C CA . GLU A 1 328 ? 25.077 9.531 -10.164 1.00 84.06 328 GLU A CA 1
ATOM 2567 C C . GLU A 1 328 ? 23.788 8.859 -9.686 1.00 84.06 328 GLU A C 1
ATOM 2569 O O . GLU A 1 328 ? 22.873 8.579 -10.470 1.00 84.06 328 GLU A O 1
ATOM 2574 N N . PHE A 1 329 ? 23.745 8.578 -8.389 1.00 82.00 329 PHE A N 1
ATOM 2575 C CA . PHE A 1 329 ? 22.583 8.040 -7.700 1.00 82.00 329 PHE A CA 1
ATOM 2576 C C . PHE A 1 329 ? 22.059 9.101 -6.739 1.00 82.00 329 PHE A C 1
ATOM 2578 O O . PHE A 1 329 ? 22.823 9.941 -6.263 1.00 82.00 329 PHE A O 1
ATOM 2585 N N . ARG A 1 330 ? 20.752 9.072 -6.467 1.00 80.56 330 ARG A N 1
ATOM 2586 C CA . ARG A 1 330 ? 20.171 9.915 -5.420 1.00 80.56 330 ARG A CA 1
ATOM 2587 C C . ARG A 1 330 ? 20.736 9.514 -4.062 1.00 80.56 330 ARG A C 1
ATOM 2589 O O . ARG A 1 330 ? 21.023 8.340 -3.836 1.00 80.56 330 ARG A O 1
ATOM 2596 N N . ASP A 1 331 ? 20.843 10.498 -3.179 1.00 84.62 331 ASP A N 1
ATOM 2597 C CA . ASP A 1 331 ? 21.256 10.275 -1.798 1.00 84.62 331 ASP A CA 1
ATOM 2598 C C . ASP A 1 331 ? 20.316 9.280 -1.097 1.00 84.62 331 ASP A C 1
ATOM 2600 O O . ASP A 1 331 ? 19.114 9.235 -1.375 1.00 84.62 331 ASP A O 1
ATOM 2604 N N . ASP A 1 332 ? 20.863 8.496 -0.172 1.00 83.12 332 ASP A N 1
ATOM 2605 C CA . ASP A 1 332 ? 20.083 7.585 0.663 1.00 83.12 332 ASP A CA 1
ATOM 2606 C C . ASP A 1 332 ? 19.607 8.317 1.935 1.00 83.12 332 ASP A C 1
ATOM 2608 O O . ASP A 1 332 ? 20.423 8.972 2.606 1.00 83.12 332 ASP A O 1
ATOM 2612 N N . PRO A 1 333 ? 18.311 8.230 2.296 1.00 82.44 333 PRO A N 1
ATOM 2613 C CA . PRO A 1 333 ? 17.806 8.713 3.578 1.00 82.44 333 PRO A CA 1
ATOM 2614 C C . PRO A 1 333 ? 18.540 8.195 4.813 1.00 82.44 333 PRO A C 1
ATOM 2616 O O . PRO A 1 333 ? 18.560 8.892 5.825 1.00 82.44 333 PRO A O 1
ATOM 2619 N N . ALA A 1 334 ? 19.152 7.013 4.753 1.00 79.56 334 ALA A N 1
ATOM 2620 C CA . ALA A 1 334 ? 19.939 6.462 5.850 1.00 79.56 334 ALA A CA 1
ATOM 2621 C C . ALA A 1 334 ? 21.191 7.305 6.165 1.00 79.56 334 ALA A C 1
ATOM 2623 O O . ALA A 1 334 ? 21.630 7.347 7.315 1.00 79.56 334 ALA A O 1
ATOM 2624 N N . ASP A 1 335 ? 21.732 8.015 5.170 1.00 82.94 335 ASP A N 1
ATOM 2625 C CA . ASP A 1 335 ? 23.008 8.730 5.278 1.00 82.94 335 ASP A CA 1
ATOM 2626 C C . ASP A 1 335 ? 22.850 10.248 5.499 1.00 82.94 335 ASP A C 1
ATOM 2628 O O . ASP A 1 335 ? 23.825 10.937 5.812 1.00 82.94 335 ASP A O 1
ATOM 2632 N N . HIS A 1 336 ? 21.639 10.803 5.349 1.00 81.00 336 HIS A N 1
ATOM 2633 C CA . HIS A 1 336 ? 21.417 12.254 5.312 1.00 81.00 336 HIS A CA 1
ATOM 2634 C C . HIS A 1 336 ? 20.189 12.715 6.097 1.00 81.00 336 HIS A C 1
ATOM 2636 O O . HIS A 1 336 ? 19.167 12.042 6.167 1.00 81.00 336 HIS A O 1
ATOM 2642 N N . ILE A 1 337 ? 20.226 13.946 6.624 1.00 79.31 337 ILE A N 1
ATOM 2643 C CA . ILE A 1 337 ? 19.006 14.581 7.136 1.00 79.31 337 ILE A CA 1
ATOM 2644 C C . ILE A 1 337 ? 18.112 14.967 5.948 1.00 79.31 337 ILE A C 1
ATOM 2646 O O . ILE A 1 337 ? 18.437 15.886 5.204 1.00 79.31 337 ILE A O 1
ATOM 2650 N N . TRP A 1 338 ? 16.984 14.277 5.797 1.00 80.69 338 TRP A N 1
ATOM 2651 C CA . TRP A 1 338 ? 15.967 14.495 4.782 1.00 80.69 338 TRP A CA 1
ATOM 2652 C C . TRP A 1 338 ? 15.073 15.687 5.134 1.00 80.69 338 TRP A C 1
ATOM 2654 O O . TRP A 1 338 ? 14.233 15.609 6.030 1.00 80.69 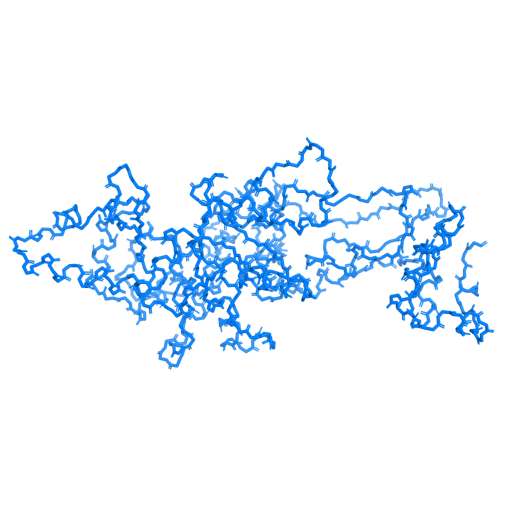338 TRP A O 1
ATOM 2664 N N . LEU A 1 339 ? 15.301 16.807 4.451 1.00 78.56 339 LEU A N 1
ATOM 2665 C CA . LEU A 1 339 ? 14.521 18.042 4.552 1.00 78.56 339 LEU A CA 1
ATOM 2666 C C . LEU A 1 339 ? 13.932 18.394 3.177 1.00 78.56 339 LEU A C 1
ATOM 2668 O O . LEU A 1 339 ? 14.094 17.652 2.208 1.00 78.56 339 LEU A O 1
ATOM 2672 N N . LYS A 1 340 ? 13.242 19.538 3.088 1.00 78.69 340 LYS A N 1
ATOM 2673 C CA . LYS A 1 340 ? 12.514 19.988 1.889 1.00 78.69 340 LYS A CA 1
ATOM 2674 C C . LYS A 1 340 ? 13.324 20.090 0.597 1.00 78.69 340 LYS A C 1
ATOM 2676 O O . LYS A 1 340 ? 12.754 20.021 -0.482 1.00 78.69 340 LYS A O 1
ATOM 2681 N N . ASP A 1 341 ? 14.635 20.232 0.690 1.00 83.00 341 ASP A N 1
ATOM 2682 C CA . ASP A 1 341 ? 15.559 20.240 -0.443 1.00 83.00 341 ASP A CA 1
ATOM 2683 C C . ASP A 1 341 ? 15.880 18.841 -1.000 1.00 83.00 341 ASP A C 1
ATOM 2685 O O . ASP A 1 341 ? 16.487 18.743 -2.062 1.00 83.00 341 ASP A O 1
ATOM 2689 N N . ARG A 1 342 ? 15.479 17.766 -0.306 1.00 83.62 342 ARG A N 1
ATOM 2690 C CA . ARG A 1 342 ? 15.811 16.370 -0.650 1.00 83.62 342 ARG A CA 1
ATOM 2691 C C . ARG A 1 342 ? 14.619 15.522 -1.086 1.00 83.62 342 ARG A C 1
ATOM 2693 O O . ARG A 1 342 ? 14.817 14.417 -1.580 1.00 83.62 342 ARG A O 1
ATOM 2700 N N . TRP A 1 343 ? 13.395 16.021 -0.940 1.00 85.38 343 TRP A N 1
ATOM 2701 C CA . TRP A 1 343 ? 12.210 15.389 -1.520 1.00 85.38 343 TRP A CA 1
ATOM 2702 C C . TRP A 1 343 ? 11.710 16.175 -2.731 1.00 85.38 343 TRP A C 1
ATOM 2704 O O . TRP A 1 343 ? 11.860 17.395 -2.799 1.00 85.38 343 TRP A O 1
ATOM 2714 N N . THR A 1 344 ? 11.138 15.472 -3.710 1.00 85.81 344 THR A N 1
ATOM 2715 C CA . THR A 1 344 ? 10.759 16.062 -5.003 1.00 85.81 344 THR A CA 1
ATOM 2716 C C . THR A 1 344 ? 9.253 15.972 -5.234 1.00 85.81 344 THR A C 1
ATOM 2718 O O . THR A 1 344 ? 8.741 14.894 -5.528 1.00 85.81 344 THR A O 1
ATOM 2721 N N . PRO A 1 345 ? 8.502 17.088 -5.172 1.00 84.75 345 PRO A N 1
ATOM 2722 C CA . PRO A 1 345 ? 7.083 17.096 -5.535 1.00 84.75 345 PRO A CA 1
ATOM 2723 C C . PRO A 1 345 ? 6.815 16.595 -6.965 1.00 84.75 345 PRO A C 1
ATOM 2725 O O . PRO A 1 345 ? 5.731 16.085 -7.242 1.00 84.75 345 PRO A O 1
ATOM 2728 N N . ASN A 1 346 ? 7.820 16.684 -7.843 1.00 86.19 346 ASN A N 1
ATOM 2729 C CA . ASN A 1 346 ? 7.781 16.223 -9.229 1.00 86.19 346 ASN A CA 1
ATOM 2730 C C . ASN A 1 346 ? 8.297 14.783 -9.395 1.00 86.19 346 ASN A C 1
ATOM 2732 O O . ASN A 1 346 ? 8.625 14.385 -10.511 1.00 86.19 346 ASN A O 1
ATOM 2736 N N . TYR A 1 347 ? 8.353 13.976 -8.326 1.00 87.12 347 TYR A N 1
ATOM 2737 C CA . TYR A 1 347 ? 8.801 12.574 -8.376 1.00 87.12 347 TYR A CA 1
ATOM 2738 C C . TYR A 1 347 ? 8.143 11.762 -9.502 1.00 87.12 347 TYR A C 1
ATOM 2740 O O . TYR A 1 347 ? 8.763 10.859 -10.048 1.00 87.12 347 TYR A O 1
ATOM 2748 N N . ARG A 1 348 ? 6.897 12.081 -9.879 1.00 82.62 348 ARG A N 1
ATOM 2749 C CA . ARG A 1 348 ? 6.183 11.405 -10.973 1.00 82.62 348 ARG A CA 1
ATOM 2750 C C . ARG A 1 348 ? 6.858 11.572 -12.330 1.00 82.62 348 ARG A C 1
ATOM 2752 O O . ARG A 1 348 ? 6.777 10.650 -13.133 1.00 82.62 348 ARG A O 1
ATOM 2759 N N . ASP A 1 349 ? 7.491 12.714 -12.565 1.00 85.50 349 ASP A N 1
ATOM 2760 C CA . ASP A 1 349 ? 8.163 13.029 -13.823 1.00 85.50 349 ASP A CA 1
ATOM 2761 C C . ASP A 1 349 ? 9.662 12.732 -13.711 1.00 85.50 349 ASP A C 1
ATOM 2763 O O . ASP A 1 349 ? 10.220 12.032 -14.551 1.00 85.50 349 ASP A O 1
ATOM 2767 N N . GLU A 1 350 ? 10.309 13.174 -12.629 1.00 85.94 350 GLU A N 1
ATOM 2768 C CA . GLU A 1 350 ? 11.756 13.003 -12.435 1.00 85.94 350 GLU A CA 1
ATOM 2769 C C . GLU A 1 350 ? 12.165 11.534 -12.260 1.00 85.94 350 GLU A C 1
ATOM 2771 O O . GLU A 1 350 ? 13.210 11.113 -12.758 1.00 85.94 350 GLU A O 1
ATOM 2776 N N . ASN A 1 351 ? 11.342 10.716 -11.590 1.00 86.00 351 ASN A N 1
ATOM 2777 C CA . ASN A 1 351 ? 11.627 9.282 -11.480 1.00 86.00 351 ASN A CA 1
ATOM 2778 C C . ASN A 1 351 ? 11.391 8.558 -12.816 1.00 86.00 351 ASN A C 1
ATOM 2780 O O . ASN A 1 351 ? 11.834 7.429 -12.977 1.00 86.00 351 ASN A O 1
ATOM 2784 N N . ARG A 1 352 ? 10.709 9.188 -13.782 1.00 85.50 352 ARG A N 1
ATOM 2785 C CA . ARG A 1 352 ? 10.420 8.631 -15.115 1.00 85.50 352 ARG A CA 1
ATOM 2786 C C . ARG A 1 352 ? 11.417 9.066 -16.178 1.00 85.50 352 ARG A C 1
ATOM 2788 O O . ARG A 1 352 ? 11.203 8.871 -17.373 1.00 85.50 352 ARG A O 1
ATOM 2795 N N . GLU A 1 353 ? 12.546 9.621 -15.761 1.00 87.56 353 GLU A N 1
ATOM 2796 C CA . GLU A 1 353 ? 13.704 9.779 -16.628 1.00 87.56 353 GLU A CA 1
ATOM 2797 C C . GLU A 1 353 ? 14.347 8.415 -16.904 1.00 87.56 353 GLU A C 1
ATOM 2799 O O . GLU A 1 353 ? 15.308 8.007 -16.260 1.00 87.56 353 GLU A O 1
ATOM 2804 N N . GLU A 1 354 ? 13.820 7.704 -17.893 1.00 86.94 354 GLU A N 1
ATOM 2805 C CA . GLU A 1 354 ? 14.171 6.308 -18.161 1.00 86.94 354 GLU A CA 1
ATOM 2806 C C . GLU A 1 354 ? 15.582 6.101 -18.756 1.00 86.94 354 GLU A C 1
ATOM 2808 O O . GLU A 1 354 ? 16.005 4.967 -18.983 1.00 86.94 354 GLU A O 1
ATOM 2813 N N . CYS A 1 355 ? 16.338 7.162 -19.051 1.00 87.00 355 CYS A N 1
ATOM 2814 C CA . CYS A 1 355 ? 17.670 7.067 -19.650 1.00 87.00 355 CYS A CA 1
ATOM 2815 C C . CYS A 1 355 ? 18.599 8.163 -19.124 1.00 87.00 355 CYS A C 1
ATOM 2817 O O . CYS A 1 355 ? 18.203 9.320 -19.032 1.00 87.00 355 CYS A O 1
ATOM 2819 N N . TYR A 1 356 ? 19.853 7.809 -18.845 1.00 87.38 356 TYR A N 1
ATOM 2820 C CA . TYR A 1 356 ? 20.909 8.790 -18.593 1.00 87.38 356 TYR A CA 1
ATOM 2821 C C . TYR A 1 356 ? 21.260 9.573 -19.868 1.00 87.38 356 TYR A C 1
ATOM 2823 O O . TYR A 1 356 ? 21.089 9.067 -20.980 1.00 87.38 356 TYR A O 1
ATOM 2831 N N . ASP A 1 357 ? 21.857 10.758 -19.707 1.00 84.19 357 ASP A N 1
ATOM 2832 C CA . ASP A 1 357 ? 22.311 11.626 -20.811 1.00 84.19 357 ASP A CA 1
ATOM 2833 C C . ASP A 1 357 ? 23.334 10.958 -21.736 1.00 84.19 357 ASP A C 1
ATOM 2835 O O . ASP A 1 357 ? 23.439 11.281 -22.920 1.00 84.19 357 ASP A O 1
ATOM 2839 N N . THR A 1 358 ? 24.079 9.980 -21.217 1.00 80.38 358 THR A N 1
ATOM 2840 C CA . THR A 1 358 ? 24.998 9.160 -22.018 1.00 80.38 358 THR A CA 1
ATOM 2841 C C . THR A 1 358 ? 24.266 8.266 -23.025 1.00 80.38 358 THR A C 1
ATOM 2843 O O . THR A 1 358 ? 24.895 7.699 -23.921 1.00 80.38 358 THR A O 1
ATOM 2846 N N . GLY A 1 359 ? 22.941 8.156 -22.921 1.00 79.06 359 GLY A N 1
ATOM 2847 C CA . GLY A 1 359 ? 22.079 7.415 -23.823 1.00 79.06 359 GLY A CA 1
ATOM 2848 C C . GLY A 1 359 ? 22.092 5.906 -23.585 1.00 79.06 359 GLY A C 1
ATOM 2849 O O . GLY A 1 359 ? 22.700 5.377 -22.654 1.00 79.06 359 GLY A O 1
ATOM 2850 N N . THR A 1 360 ? 21.427 5.195 -24.493 1.00 81.94 360 THR A N 1
ATOM 2851 C CA . THR A 1 360 ? 21.349 3.730 -24.509 1.00 81.94 360 THR A CA 1
ATOM 2852 C C . THR A 1 360 ? 21.826 3.166 -25.853 1.00 81.94 360 THR A C 1
ATOM 2854 O O . THR A 1 360 ? 22.480 3.856 -26.637 1.00 81.94 360 THR A O 1
ATOM 2857 N N . ALA A 1 361 ? 21.530 1.894 -26.130 1.00 79.31 361 ALA A N 1
ATOM 2858 C CA . ALA A 1 361 ? 21.855 1.226 -27.380 1.00 79.31 361 ALA A CA 1
ATOM 2859 C C . ALA A 1 361 ? 21.308 2.009 -28.600 1.00 79.31 361 ALA A C 1
ATOM 2861 O O . ALA A 1 361 ? 20.089 2.045 -28.802 1.00 79.31 361 ALA A O 1
ATOM 2862 N N . PRO A 1 362 ? 22.173 2.565 -29.474 1.00 81.50 362 PRO A N 1
ATOM 2863 C CA . PRO A 1 362 ? 21.743 3.455 -30.557 1.00 81.50 362 PRO A CA 1
ATOM 2864 C C . PRO A 1 362 ? 20.846 2.747 -31.578 1.00 81.50 362 PRO A C 1
ATOM 2866 O O . PRO A 1 362 ? 19.937 3.353 -32.137 1.00 81.50 362 PRO A O 1
ATOM 2869 N N . CYS A 1 363 ? 21.028 1.436 -31.761 1.00 85.56 363 CYS A N 1
ATOM 2870 C CA . CYS A 1 363 ? 20.170 0.613 -32.609 1.00 85.56 363 CYS A CA 1
ATOM 2871 C C . CYS A 1 363 ? 18.702 0.574 -32.132 1.00 85.56 363 CYS A C 1
ATOM 2873 O O . CYS A 1 363 ? 17.803 0.620 -32.972 1.00 85.56 363 CYS A O 1
ATOM 2875 N N . LYS A 1 364 ? 18.444 0.538 -30.812 1.00 83.56 364 LYS A N 1
ATOM 2876 C CA . LYS A 1 364 ? 17.083 0.578 -30.245 1.00 83.56 364 LYS A CA 1
ATOM 2877 C C . LYS A 1 364 ? 16.472 1.968 -30.420 1.00 83.56 364 LYS A C 1
ATOM 2879 O O . LYS A 1 364 ? 15.328 2.078 -30.854 1.00 83.56 364 LYS A O 1
ATOM 2884 N N . SER A 1 365 ? 17.247 3.021 -30.156 1.00 82.38 365 SER A N 1
ATOM 2885 C CA . SER A 1 365 ? 16.800 4.409 -30.333 1.00 82.38 365 SER A CA 1
ATOM 2886 C C . SER A 1 365 ? 16.500 4.752 -31.797 1.00 82.38 365 SER A C 1
ATOM 2888 O O . SER A 1 365 ? 15.548 5.471 -32.073 1.00 82.38 365 SER A O 1
ATOM 2890 N N . ALA A 1 366 ? 17.270 4.213 -32.748 1.00 87.75 366 ALA A N 1
ATOM 2891 C CA . ALA A 1 366 ? 17.070 4.440 -34.181 1.00 87.75 366 ALA A CA 1
ATOM 2892 C C . ALA A 1 366 ? 15.938 3.596 -34.797 1.00 87.75 366 ALA A C 1
ATOM 2894 O O . ALA A 1 366 ? 15.454 3.913 -35.888 1.00 87.75 366 ALA A O 1
ATOM 2895 N N . CYS A 1 367 ? 15.526 2.507 -34.140 1.00 89.19 367 CYS A N 1
ATOM 2896 C CA . CYS A 1 367 ? 14.405 1.690 -34.585 1.00 89.19 367 CYS A CA 1
ATOM 2897 C C . CYS A 1 367 ? 13.079 2.418 -34.302 1.00 89.19 367 CYS A C 1
ATOM 2899 O O . CYS A 1 367 ? 12.794 2.670 -33.136 1.00 89.19 367 CYS A O 1
ATOM 2901 N N . PRO A 1 368 ? 12.215 2.680 -35.304 1.00 88.88 368 PRO A N 1
ATOM 2902 C CA . PRO A 1 368 ? 10.928 3.347 -35.067 1.00 88.88 368 PRO A CA 1
ATOM 2903 C C . PRO A 1 368 ? 9.973 2.572 -34.151 1.00 88.88 368 PRO A C 1
ATOM 2905 O O . PRO A 1 368 ? 9.091 3.162 -33.545 1.00 88.88 368 PRO A O 1
ATOM 2908 N N . ALA A 1 369 ? 10.133 1.248 -34.077 1.00 89.19 369 ALA A N 1
ATOM 2909 C CA . ALA A 1 369 ? 9.361 0.385 -33.188 1.00 89.19 369 ALA A CA 1
ATOM 2910 C C . ALA A 1 369 ? 10.053 0.160 -31.832 1.00 89.19 369 ALA A C 1
ATOM 2912 O O . ALA A 1 369 ? 9.526 -0.567 -31.003 1.00 89.19 369 ALA A O 1
ATOM 2913 N N . HIS A 1 370 ? 11.256 0.713 -31.630 1.00 86.00 370 HIS A N 1
ATOM 2914 C CA . HIS A 1 370 ? 12.052 0.568 -30.409 1.00 86.00 370 HIS A CA 1
ATOM 2915 C C . HIS A 1 370 ? 12.205 -0.879 -29.900 1.00 86.00 370 HIS A C 1
ATOM 2917 O O . HIS A 1 370 ? 12.352 -1.101 -28.701 1.00 86.00 370 HIS A O 1
ATOM 2923 N N . ILE A 1 371 ? 12.230 -1.869 -30.802 1.00 88.56 371 ILE A N 1
ATOM 2924 C CA . ILE A 1 371 ? 12.376 -3.288 -30.436 1.00 88.56 371 ILE A CA 1
ATOM 2925 C C . ILE A 1 371 ? 13.706 -3.539 -29.708 1.00 88.56 371 ILE A C 1
ATOM 2927 O O . ILE A 1 371 ? 14.727 -2.903 -29.991 1.00 88.56 371 ILE A O 1
ATOM 2931 N N . ALA A 1 372 ? 13.736 -4.518 -28.805 1.00 85.69 372 ALA A N 1
ATOM 2932 C CA . ALA A 1 372 ? 14.928 -4.883 -28.037 1.00 85.69 372 ALA A CA 1
ATOM 2933 C C . ALA A 1 372 ? 15.992 -5.645 -28.870 1.00 85.69 372 ALA A C 1
ATOM 2935 O O . ALA A 1 372 ? 16.255 -6.824 -28.628 1.00 85.69 372 ALA A O 1
ATOM 2936 N N . ILE A 1 373 ? 16.635 -4.962 -29.832 1.00 88.00 373 ILE A N 1
ATOM 2937 C CA . ILE A 1 373 ? 17.576 -5.538 -30.821 1.00 88.00 373 ILE A CA 1
ATOM 2938 C C . ILE A 1 373 ? 18.687 -6.370 -30.193 1.00 88.00 373 ILE A C 1
ATOM 2940 O O . ILE A 1 373 ? 18.883 -7.531 -30.545 1.00 88.00 373 ILE A O 1
ATOM 2944 N N . GLN A 1 374 ? 19.399 -5.796 -29.228 1.00 82.88 374 GLN A N 1
ATOM 2945 C CA . GLN A 1 374 ? 20.481 -6.497 -28.539 1.00 82.88 374 GLN A CA 1
ATOM 2946 C C . GLN A 1 374 ? 19.979 -7.739 -27.790 1.00 82.88 374 GLN A C 1
ATOM 2948 O O . GLN A 1 374 ? 20.692 -8.739 -27.724 1.00 82.88 374 GLN A O 1
ATOM 2953 N N . GLY A 1 375 ? 18.749 -7.689 -27.270 1.00 85.06 375 GLY A N 1
ATOM 2954 C CA . GLY A 1 375 ? 18.148 -8.784 -26.520 1.00 85.06 375 GLY A CA 1
ATOM 2955 C C . GLY A 1 375 ? 17.803 -9.979 -27.384 1.00 85.06 375 GLY A C 1
ATOM 2956 O O . GLY A 1 375 ? 18.292 -11.074 -27.114 1.00 85.06 375 GLY A O 1
ATOM 2957 N N . TYR A 1 376 ? 17.035 -9.776 -28.455 1.00 88.31 376 TYR A N 1
ATOM 2958 C CA . TYR A 1 376 ? 16.653 -10.903 -29.306 1.00 88.31 376 TYR A CA 1
ATOM 2959 C C . TYR A 1 376 ? 17.861 -11.482 -30.058 1.00 88.31 376 TYR A C 1
ATOM 2961 O O . TYR A 1 376 ? 17.898 -12.684 -30.300 1.00 88.31 376 TYR A O 1
ATOM 2969 N N . LEU A 1 377 ? 18.876 -10.668 -30.395 1.00 89.12 377 LEU A N 1
ATOM 2970 C CA . LEU A 1 377 ? 20.113 -11.161 -31.015 1.00 89.12 377 LEU A CA 1
ATOM 2971 C C . LEU A 1 377 ? 20.926 -12.032 -30.054 1.00 89.12 377 LEU A C 1
ATOM 2973 O O . LEU A 1 377 ? 21.460 -13.059 -30.469 1.00 89.12 377 LEU A O 1
ATOM 2977 N N . GLN A 1 378 ? 21.014 -11.647 -28.778 1.00 85.56 378 GLN A N 1
ATOM 2978 C CA . GLN A 1 378 ? 21.692 -12.456 -27.767 1.00 85.56 378 GLN A CA 1
ATOM 2979 C C . GLN A 1 378 ? 20.946 -13.774 -27.519 1.00 85.56 378 GLN A C 1
ATOM 2981 O O . GLN A 1 378 ? 21.573 -14.829 -27.538 1.00 85.56 378 GLN A O 1
ATOM 2986 N N . MET A 1 379 ? 19.617 -13.734 -27.378 1.00 88.19 379 MET A N 1
ATOM 2987 C CA . MET A 1 379 ? 18.791 -14.943 -27.248 1.00 88.19 379 MET A CA 1
ATOM 2988 C C . MET A 1 379 ? 18.950 -15.865 -28.466 1.00 88.19 379 MET A C 1
ATOM 2990 O O . MET A 1 379 ? 19.173 -17.063 -28.315 1.00 88.19 379 MET A O 1
ATOM 2994 N N . ALA A 1 380 ? 18.938 -15.310 -29.683 1.00 90.56 380 ALA A N 1
ATOM 2995 C CA . ALA A 1 380 ? 19.175 -16.072 -30.908 1.00 90.56 380 ALA A CA 1
ATOM 2996 C C . ALA A 1 380 ? 20.586 -16.687 -30.962 1.00 90.56 380 ALA A C 1
ATOM 2998 O O . ALA A 1 380 ? 20.743 -17.816 -31.426 1.00 90.56 380 ALA A O 1
ATOM 2999 N N . LYS A 1 381 ? 21.612 -15.981 -30.465 1.00 88.94 381 LYS A N 1
ATOM 3000 C CA . LYS A 1 381 ? 22.983 -16.506 -30.338 1.00 88.94 381 LYS A CA 1
ATOM 3001 C C . LYS A 1 381 ? 23.061 -17.682 -29.357 1.00 88.94 381 LYS A C 1
ATOM 3003 O O . LYS A 1 381 ? 23.859 -18.589 -29.567 1.00 88.94 381 LYS A O 1
ATOM 3008 N N . GLU A 1 382 ? 22.236 -17.671 -28.315 1.00 90.25 382 GLU A N 1
ATOM 3009 C CA . GLU A 1 382 ? 22.096 -18.753 -27.332 1.00 90.25 382 GLU A CA 1
ATOM 3010 C C . GLU A 1 382 ? 21.188 -19.902 -27.819 1.00 90.25 382 GLU A C 1
ATOM 3012 O O . GLU A 1 382 ? 21.013 -20.884 -27.106 1.00 90.25 382 GLU A O 1
ATOM 3017 N N . GLY A 1 383 ? 20.612 -19.805 -29.025 1.00 93.19 383 GLY A N 1
ATOM 3018 C CA . GLY A 1 383 ? 19.684 -20.798 -29.583 1.00 93.19 383 GLY A CA 1
ATOM 3019 C C . GLY A 1 383 ? 18.237 -20.677 -29.085 1.00 93.19 383 GLY A C 1
ATOM 3020 O O . GLY A 1 383 ? 17.392 -21.492 -29.448 1.00 93.19 383 GLY A O 1
ATOM 3021 N N . ARG A 1 384 ? 17.924 -19.645 -28.294 1.00 91.62 384 ARG A N 1
ATOM 3022 C CA . ARG A 1 384 ? 16.604 -19.374 -27.697 1.00 91.62 384 ARG A CA 1
ATOM 3023 C C . ARG A 1 384 ? 15.696 -18.609 -28.667 1.00 91.62 384 ARG A C 1
ATOM 3025 O O . ARG A 1 384 ? 15.321 -17.461 -28.429 1.00 91.62 384 ARG A O 1
ATOM 3032 N N . TYR A 1 385 ? 15.386 -19.216 -29.812 1.00 93.25 385 TYR A N 1
ATOM 3033 C CA . TYR A 1 385 ? 14.675 -18.535 -30.904 1.00 93.25 385 TYR A CA 1
ATOM 3034 C C . TYR A 1 385 ? 13.215 -18.185 -30.585 1.00 93.25 385 TYR A C 1
ATOM 3036 O O . TYR A 1 385 ? 12.752 -17.127 -31.013 1.00 93.25 385 TYR A O 1
ATOM 3044 N N . ASP A 1 386 ? 12.502 -19.025 -29.830 1.00 93.19 386 ASP A N 1
ATOM 3045 C CA . ASP A 1 386 ? 11.101 -18.766 -29.471 1.00 93.19 386 ASP A CA 1
ATOM 3046 C C . ASP A 1 386 ? 10.978 -17.562 -28.530 1.00 93.19 386 ASP A C 1
ATOM 3048 O O . ASP A 1 386 ? 10.185 -16.656 -28.784 1.00 93.19 386 ASP A O 1
ATOM 3052 N N . GLU A 1 387 ? 11.843 -17.484 -27.516 1.00 87.81 387 GLU A N 1
ATOM 3053 C CA . GLU A 1 387 ? 11.923 -16.337 -26.602 1.00 87.81 387 GLU A CA 1
ATOM 3054 C C . GLU A 1 387 ? 12.350 -15.057 -27.331 1.00 87.81 387 GLU A C 1
ATOM 3056 O O . GLU A 1 387 ? 11.809 -13.979 -27.082 1.00 87.81 387 GLU A O 1
ATOM 3061 N N . ALA A 1 388 ? 13.285 -15.169 -28.282 1.00 90.31 388 ALA A N 1
ATOM 3062 C CA . ALA A 1 388 ? 13.682 -14.052 -29.132 1.00 90.31 388 ALA A CA 1
ATOM 3063 C C . ALA A 1 388 ? 12.501 -13.535 -29.972 1.00 90.31 388 ALA A C 1
ATOM 3065 O O . ALA A 1 388 ? 12.312 -12.323 -30.096 1.00 90.31 388 ALA A O 1
ATOM 3066 N N . LEU A 1 389 ? 11.689 -14.435 -30.536 1.00 92.56 389 LEU A N 1
ATOM 3067 C CA . LEU A 1 389 ? 10.502 -14.070 -31.307 1.00 92.56 389 LEU A CA 1
ATOM 3068 C C . LEU A 1 389 ? 9.417 -13.450 -30.423 1.00 92.56 389 LEU A C 1
ATOM 3070 O O . LEU A 1 389 ? 8.809 -12.460 -30.830 1.00 92.56 389 LEU A O 1
ATOM 3074 N N . GLU A 1 390 ? 9.175 -14.011 -29.237 1.00 90.38 390 GLU A N 1
ATOM 3075 C CA . GLU A 1 390 ? 8.242 -13.446 -28.261 1.00 90.38 390 GLU A CA 1
ATOM 3076 C C . GLU A 1 390 ? 8.667 -12.031 -27.864 1.00 90.38 390 GLU A C 1
ATOM 3078 O O . GLU A 1 390 ? 7.839 -11.121 -27.872 1.00 90.38 390 GLU A O 1
ATOM 3083 N N . LEU A 1 391 ? 9.964 -11.823 -27.609 1.00 87.06 391 LEU A N 1
ATOM 3084 C CA . LEU A 1 391 ? 10.511 -10.514 -27.276 1.00 87.06 391 LEU A CA 1
ATOM 3085 C C . LEU A 1 391 ? 10.231 -9.490 -28.381 1.00 87.06 391 LEU A C 1
ATOM 3087 O O . LEU A 1 391 ? 9.753 -8.412 -28.068 1.00 87.06 391 LEU A O 1
ATOM 3091 N N . ILE A 1 392 ? 10.462 -9.824 -29.658 1.00 91.25 392 ILE A N 1
ATOM 3092 C CA . ILE A 1 392 ? 10.185 -8.902 -30.778 1.00 91.25 392 ILE A CA 1
ATOM 3093 C C . ILE A 1 392 ? 8.682 -8.623 -30.924 1.00 91.25 392 ILE A C 1
ATOM 3095 O O . ILE A 1 392 ? 8.284 -7.512 -31.276 1.00 91.25 392 ILE A O 1
ATOM 3099 N N . LYS A 1 393 ? 7.838 -9.638 -30.700 1.00 91.25 393 LYS A N 1
ATOM 3100 C CA . LYS A 1 393 ? 6.382 -9.533 -30.876 1.00 91.25 393 LYS A CA 1
ATOM 3101 C C . LYS A 1 393 ? 5.708 -8.586 -29.888 1.00 91.25 393 LYS A C 1
ATOM 3103 O O . LYS A 1 393 ? 4.570 -8.202 -30.144 1.00 91.25 393 LYS A O 1
ATOM 3108 N N . ARG A 1 394 ? 6.387 -8.208 -28.801 1.00 84.88 394 ARG A N 1
ATOM 3109 C CA . ARG A 1 394 ? 5.863 -7.246 -27.826 1.00 84.88 394 ARG A CA 1
ATOM 3110 C C . ARG A 1 394 ? 5.670 -5.866 -28.440 1.00 84.88 394 ARG A C 1
ATOM 3112 O O . ARG A 1 394 ? 4.594 -5.302 -28.295 1.00 84.88 394 ARG A O 1
ATOM 3119 N N . GLU A 1 395 ? 6.666 -5.353 -29.158 1.00 88.50 395 GLU A N 1
ATOM 3120 C CA . GLU A 1 395 ? 6.573 -4.030 -29.786 1.00 88.50 395 GLU A CA 1
ATOM 3121 C C . GLU A 1 395 ? 6.220 -4.105 -31.279 1.00 88.50 395 GLU A C 1
ATOM 3123 O O . GLU A 1 395 ? 5.714 -3.141 -31.855 1.00 88.50 395 GLU A O 1
ATOM 3128 N N . ASN A 1 396 ? 6.462 -5.245 -31.934 1.00 91.44 396 ASN A N 1
ATOM 3129 C CA . ASN A 1 396 ? 6.193 -5.419 -33.358 1.00 91.44 396 ASN A CA 1
ATOM 3130 C C . ASN A 1 396 ? 5.322 -6.656 -33.635 1.00 91.44 396 ASN A C 1
ATOM 3132 O O . ASN A 1 396 ? 5.854 -7.765 -33.710 1.00 91.44 396 ASN A O 1
ATOM 3136 N N . PRO A 1 397 ? 4.013 -6.494 -33.907 1.00 92.44 397 PRO A N 1
ATOM 3137 C CA . PRO A 1 397 ? 3.118 -7.622 -34.174 1.00 92.44 397 PRO A CA 1
ATOM 3138 C C . PRO A 1 397 ? 3.427 -8.365 -35.488 1.00 92.44 397 PRO A C 1
ATOM 3140 O O . PRO A 1 397 ? 2.995 -9.504 -35.668 1.00 92.44 397 PRO A O 1
ATOM 3143 N N . PHE A 1 398 ? 4.204 -7.767 -36.404 1.00 94.06 398 PHE A N 1
ATOM 3144 C CA . PHE A 1 398 ? 4.521 -8.333 -37.722 1.00 94.06 398 PHE A CA 1
ATOM 3145 C C . PHE A 1 398 ? 6.036 -8.438 -37.972 1.00 94.06 398 PHE A C 1
ATOM 3147 O O . PHE A 1 398 ? 6.548 -7.905 -38.966 1.00 94.06 398 PHE A O 1
ATOM 3154 N N . PRO A 1 399 ? 6.787 -9.173 -37.128 1.00 92.81 399 PRO A N 1
ATOM 3155 C CA . PRO A 1 399 ? 8.248 -9.193 -37.188 1.00 92.81 399 PRO A CA 1
ATOM 3156 C C . PRO A 1 399 ? 8.780 -9.741 -38.514 1.00 92.81 399 PRO A C 1
ATOM 3158 O O . PRO A 1 399 ? 9.750 -9.217 -39.057 1.00 92.81 399 PRO A O 1
ATOM 3161 N N . ALA A 1 400 ? 8.107 -10.742 -39.086 1.00 92.44 400 ALA A N 1
ATOM 3162 C CA . ALA A 1 400 ? 8.504 -11.360 -40.349 1.00 92.44 400 ALA A CA 1
ATOM 3163 C C . ALA A 1 400 ? 8.343 -10.423 -41.558 1.00 92.44 400 ALA A C 1
ATOM 3165 O O . ALA A 1 400 ? 9.171 -10.450 -42.469 1.00 92.44 400 ALA A O 1
ATOM 3166 N N . VAL A 1 401 ? 7.289 -9.598 -41.575 1.00 94.38 401 VAL A N 1
ATOM 3167 C CA . VAL A 1 401 ? 7.061 -8.622 -42.651 1.00 94.38 401 VAL A CA 1
ATOM 3168 C C . VAL A 1 401 ? 8.060 -7.483 -42.505 1.00 94.38 401 VAL A C 1
ATOM 3170 O O . VAL A 1 401 ? 8.818 -7.220 -43.438 1.00 94.38 401 VAL A O 1
ATOM 3173 N N . CYS A 1 402 ? 8.129 -6.880 -41.314 1.00 92.31 402 CYS A N 1
ATOM 3174 C CA . CYS A 1 402 ? 9.060 -5.798 -41.008 1.00 92.31 402 CYS A CA 1
ATOM 3175 C C . CYS A 1 402 ? 10.509 -6.205 -41.304 1.00 92.31 402 CYS A C 1
ATOM 3177 O O . CYS A 1 402 ? 11.196 -5.475 -42.002 1.00 92.31 402 CYS A O 1
ATOM 3179 N N . GLY A 1 403 ? 10.964 -7.393 -40.897 1.00 90.00 403 GLY A N 1
ATOM 3180 C CA . GLY A 1 403 ? 12.330 -7.859 -41.171 1.00 90.00 403 GLY A CA 1
ATOM 3181 C C . GLY A 1 403 ? 12.693 -7.957 -42.662 1.00 90.00 403 GLY A C 1
ATOM 3182 O O . GLY A 1 403 ? 13.868 -7.879 -43.011 1.00 90.00 403 GLY A O 1
ATOM 3183 N N . ARG A 1 404 ? 11.703 -8.088 -43.559 1.00 92.50 404 ARG A N 1
ATOM 3184 C CA . ARG A 1 404 ? 11.920 -8.141 -45.016 1.00 92.50 404 ARG A CA 1
ATOM 3185 C C . ARG A 1 404 ? 11.906 -6.767 -45.680 1.00 92.50 404 ARG A C 1
ATOM 3187 O O . ARG A 1 404 ? 12.657 -6.565 -46.628 1.00 92.50 404 ARG A O 1
ATOM 3194 N N . VAL A 1 405 ? 11.050 -5.856 -45.213 1.00 94.56 405 VAL A N 1
ATOM 3195 C CA . VAL A 1 405 ? 10.815 -4.547 -45.860 1.00 94.56 405 VAL A CA 1
ATOM 3196 C C . VAL A 1 405 ? 11.407 -3.357 -45.097 1.00 94.56 405 VAL A C 1
ATOM 3198 O O . VAL A 1 405 ? 11.337 -2.230 -45.579 1.00 94.56 405 VAL A O 1
ATOM 3201 N N . CYS A 1 406 ? 11.965 -3.575 -43.902 1.00 93.38 406 CYS A N 1
ATOM 3202 C CA . CYS A 1 406 ? 12.547 -2.521 -43.075 1.00 93.38 406 CYS A CA 1
ATOM 3203 C C . CYS A 1 406 ? 13.694 -1.813 -43.807 1.00 93.38 406 CYS A C 1
ATOM 3205 O O . CYS A 1 406 ? 14.518 -2.439 -44.468 1.00 93.38 406 CYS A O 1
ATOM 3207 N N . ASN A 1 407 ? 13.775 -0.499 -43.612 1.00 91.81 407 ASN A N 1
ATOM 3208 C CA . ASN A 1 407 ? 14.855 0.360 -44.096 1.00 91.81 407 ASN A CA 1
ATOM 3209 C C . ASN A 1 407 ? 16.120 0.328 -43.217 1.00 91.81 407 ASN A C 1
ATOM 3211 O O . ASN A 1 407 ? 17.041 1.089 -43.473 1.00 91.81 407 ASN A O 1
ATOM 3215 N N . ARG A 1 408 ? 16.163 -0.524 -42.183 1.00 91.50 408 ARG A N 1
ATOM 3216 C CA . ARG A 1 408 ? 17.365 -0.877 -41.405 1.00 91.50 408 ARG A CA 1
ATOM 3217 C C . ARG A 1 408 ? 18.130 0.298 -40.777 1.00 91.50 408 ARG A C 1
ATOM 3219 O O . ARG A 1 408 ? 19.325 0.187 -40.531 1.00 91.50 408 ARG A O 1
ATOM 3226 N N . LYS A 1 409 ? 17.442 1.379 -40.389 1.00 91.12 409 LYS A N 1
ATOM 3227 C CA . LYS A 1 409 ? 18.048 2.521 -39.660 1.00 91.12 409 LYS A CA 1
ATOM 3228 C C . LYS A 1 409 ? 18.865 2.112 -38.430 1.00 91.12 409 LYS A C 1
ATOM 3230 O O . LYS A 1 409 ? 19.843 2.756 -38.069 1.00 91.12 409 LYS A O 1
ATOM 3235 N N . CYS A 1 410 ? 18.458 1.031 -37.772 1.00 90.31 410 CYS A N 1
ATOM 3236 C CA . CYS A 1 410 ? 19.169 0.472 -36.631 1.00 90.31 410 CYS A CA 1
ATOM 3237 C C . CYS A 1 410 ? 20.565 -0.075 -36.973 1.00 90.31 410 CYS A C 1
ATOM 3239 O O . CYS A 1 410 ? 21.431 -0.052 -36.103 1.00 90.31 410 CYS A O 1
ATOM 3241 N N . GLU A 1 411 ? 20.780 -0.566 -38.200 1.00 90.31 411 GLU A N 1
ATOM 3242 C CA . GLU A 1 411 ? 22.089 -1.028 -38.684 1.00 90.31 411 GLU A CA 1
ATOM 3243 C C . GLU A 1 411 ? 23.004 0.168 -38.971 1.00 90.31 411 GLU A C 1
ATOM 3245 O O . GLU A 1 411 ? 24.168 0.147 -38.592 1.00 90.31 411 GLU A O 1
ATOM 3250 N N . GLU A 1 412 ? 22.464 1.247 -39.546 1.00 88.44 412 GLU A N 1
ATOM 3251 C CA . GLU A 1 412 ? 23.213 2.487 -39.813 1.00 88.44 412 GLU A CA 1
ATOM 3252 C C . GLU A 1 412 ? 23.703 3.168 -38.527 1.00 88.44 412 GLU A C 1
ATOM 3254 O O . GLU A 1 412 ? 24.811 3.694 -38.478 1.00 88.44 412 GLU A O 1
ATOM 3259 N N . ALA A 1 413 ? 22.886 3.144 -37.471 1.00 85.56 413 ALA A N 1
ATOM 3260 C CA . ALA A 1 413 ? 23.241 3.691 -36.164 1.00 85.56 413 ALA A CA 1
ATOM 3261 C C . ALA A 1 413 ? 24.078 2.725 -35.300 1.00 85.56 413 ALA A C 1
ATOM 3263 O O . ALA A 1 413 ? 24.426 3.061 -34.164 1.00 85.56 413 ALA A O 1
ATOM 3264 N N . CYS A 1 414 ? 24.354 1.505 -35.776 1.00 83.50 414 CYS A N 1
ATOM 3265 C CA . CYS A 1 414 ? 25.072 0.501 -34.999 1.00 83.50 414 CYS A CA 1
ATOM 3266 C C . CYS A 1 414 ? 26.531 0.923 -34.778 1.00 83.50 414 CYS A C 1
ATOM 3268 O O . CYS A 1 414 ? 27.235 1.316 -35.701 1.00 83.50 414 CYS A O 1
ATOM 3270 N N . THR A 1 415 ? 26.997 0.822 -33.533 1.00 77.19 415 THR A N 1
ATOM 3271 C CA . THR A 1 415 ? 28.373 1.164 -33.128 1.00 77.19 415 THR A CA 1
ATOM 3272 C C . THR A 1 415 ? 29.280 -0.062 -32.975 1.00 77.19 415 THR A C 1
ATOM 3274 O O . THR A 1 415 ? 30.370 0.040 -32.413 1.00 77.19 415 THR A O 1
ATOM 3277 N N . ARG A 1 416 ? 28.818 -1.223 -33.447 1.00 70.88 416 ARG A N 1
ATOM 3278 C CA . ARG A 1 416 ? 29.556 -2.487 -33.562 1.00 70.88 416 ARG A CA 1
ATOM 3279 C C . ARG A 1 416 ? 29.620 -2.867 -35.026 1.00 70.88 416 ARG A C 1
ATOM 3281 O O . ARG A 1 416 ? 30.678 -3.392 -35.424 1.00 70.88 416 ARG A O 1
#